Protein AF-A0A8I2Z2R9-F1 (afdb_monomer_lite)

Structure (mmCIF, N/CA/C/O backbone):
data_AF-A0A8I2Z2R9-F1
#
_entry.id   AF-A0A8I2Z2R9-F1
#
loop_
_atom_site.group_PDB
_atom_site.id
_atom_site.type_symbol
_atom_site.label_atom_id
_atom_site.label_alt_id
_atom_site.label_comp_id
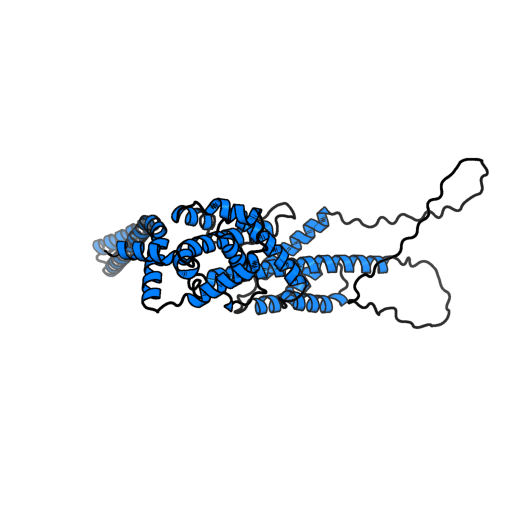_atom_site.label_asym_id
_atom_site.label_entity_id
_atom_site.label_seq_id
_atom_site.pdbx_PDB_ins_code
_atom_site.Cartn_x
_atom_site.Cartn_y
_atom_site.Cartn_z
_atom_site.occupancy
_atom_site.B_iso_or_equiv
_atom_site.auth_seq_id
_atom_site.auth_comp_id
_atom_site.auth_asym_id
_atom_site.auth_atom_id
_atom_site.pdbx_PDB_model_num
ATOM 1 N N . MET A 1 1 ? 17.021 -0.244 33.007 1.00 62.59 1 MET A N 1
ATOM 2 C CA . MET A 1 1 ? 17.152 1.155 32.523 1.00 62.59 1 MET A CA 1
ATOM 3 C C . MET A 1 1 ? 16.479 2.179 33.436 1.00 62.59 1 MET A C 1
ATOM 5 O O . MET A 1 1 ? 17.044 3.253 33.575 1.00 62.59 1 MET A O 1
ATOM 9 N N . ARG A 1 2 ? 15.315 1.908 34.057 1.00 78.62 2 ARG A N 1
ATOM 10 C CA . ARG A 1 2 ? 14.724 2.828 35.055 1.00 78.62 2 ARG A CA 1
ATOM 11 C C . ARG A 1 2 ? 15.398 2.747 36.425 1.00 78.62 2 ARG A C 1
ATOM 13 O O . ARG A 1 2 ? 15.551 3.782 37.059 1.00 78.62 2 ARG A O 1
ATOM 20 N N . ASP A 1 3 ? 15.879 1.569 36.808 1.00 84.56 3 ASP A N 1
ATOM 21 C CA . ASP A 1 3 ? 16.557 1.352 38.095 1.00 84.56 3 ASP A CA 1
ATOM 22 C C . ASP A 1 3 ? 17.764 2.284 38.273 1.00 84.56 3 ASP A C 1
ATOM 24 O O . ASP A 1 3 ? 17.845 2.995 39.262 1.00 84.56 3 ASP A O 1
ATOM 28 N N . GLU A 1 4 ? 18.596 2.454 37.242 1.00 88.19 4 GLU A N 1
ATOM 29 C CA . GLU A 1 4 ? 19.725 3.399 37.282 1.00 88.19 4 GLU A CA 1
ATOM 30 C C . GLU A 1 4 ? 19.310 4.865 37.512 1.00 88.19 4 GLU A C 1
ATOM 32 O O . GLU A 1 4 ? 20.088 5.664 38.030 1.00 88.19 4 GLU A O 1
ATOM 37 N N . TRP A 1 5 ? 18.107 5.264 37.087 1.00 89.25 5 TRP A N 1
ATOM 38 C CA . TRP A 1 5 ? 17.595 6.617 37.335 1.00 89.25 5 TRP A CA 1
ATOM 39 C C . TRP A 1 5 ? 17.133 6.765 38.782 1.00 89.25 5 TRP A C 1
ATOM 41 O O . TRP A 1 5 ? 17.365 7.812 39.385 1.00 89.25 5 TRP A O 1
ATOM 51 N N . VAL A 1 6 ? 16.520 5.713 39.330 1.00 91.06 6 VAL A N 1
ATOM 52 C CA . VAL A 1 6 ? 16.131 5.628 40.741 1.00 91.06 6 VAL A CA 1
ATOM 53 C C . VAL A 1 6 ? 17.376 5.660 41.626 1.00 91.06 6 VAL A C 1
ATOM 55 O O . VAL A 1 6 ? 17.422 6.456 42.560 1.00 91.06 6 VAL A O 1
ATOM 58 N N . ASP A 1 7 ? 18.409 4.890 41.280 1.00 92.44 7 ASP A N 1
ATOM 59 C CA . ASP A 1 7 ? 19.666 4.817 42.027 1.00 92.44 7 ASP A CA 1
ATOM 60 C C . ASP A 1 7 ? 20.391 6.169 42.040 1.00 92.44 7 ASP A C 1
ATOM 62 O O . ASP A 1 7 ? 20.747 6.670 43.105 1.00 92.44 7 ASP A O 1
ATOM 66 N N . ARG A 1 8 ? 20.526 6.831 40.880 1.00 91.31 8 ARG A N 1
ATOM 67 C CA . ARG A 1 8 ? 21.136 8.173 40.793 1.00 91.31 8 ARG A CA 1
ATOM 68 C C . ARG A 1 8 ? 20.341 9.237 41.546 1.00 91.31 8 ARG A C 1
ATOM 70 O O . ARG A 1 8 ? 20.922 10.159 42.115 1.00 91.31 8 ARG A O 1
ATOM 77 N N . MET A 1 9 ? 19.014 9.156 41.510 1.00 93.38 9 MET A N 1
ATOM 78 C CA . MET A 1 9 ? 18.142 10.060 42.260 1.00 93.38 9 MET A CA 1
ATOM 79 C C . MET A 1 9 ? 18.316 9.859 43.769 1.00 93.38 9 MET A C 1
ATOM 81 O O . MET A 1 9 ? 18.486 10.838 44.499 1.00 93.38 9 MET A O 1
ATOM 85 N N . TYR A 1 10 ? 18.346 8.601 44.216 1.00 93.12 10 TYR A N 1
ATOM 86 C CA . TYR A 1 10 ? 18.564 8.235 45.611 1.00 93.12 10 TYR A CA 1
ATOM 87 C C . TYR A 1 10 ? 19.938 8.694 46.107 1.00 93.12 10 TYR A C 1
ATOM 89 O O . TYR A 1 10 ? 20.035 9.294 47.177 1.00 93.12 10 TYR A O 1
ATOM 97 N N . GLU A 1 11 ? 20.984 8.481 45.308 1.00 93.50 11 GLU A N 1
ATOM 98 C CA . GLU A 1 11 ? 22.347 8.905 45.623 1.00 93.50 11 GLU A CA 1
ATOM 99 C C . GLU A 1 11 ? 22.431 10.424 45.824 1.00 93.50 11 GLU A C 1
ATOM 101 O O . GLU A 1 11 ? 22.915 10.873 46.862 1.00 93.50 11 GLU A O 1
ATOM 106 N N . LYS A 1 12 ? 21.863 11.220 44.907 1.00 92.00 12 LYS A N 1
ATOM 107 C CA . LYS A 1 12 ? 21.845 12.692 45.007 1.00 92.00 12 LYS A CA 1
ATOM 108 C C . LYS A 1 12 ? 21.061 13.210 46.212 1.00 92.00 12 LYS A C 1
ATOM 110 O O . LYS A 1 12 ? 21.504 14.146 46.872 1.00 92.00 12 LYS A O 1
ATOM 115 N N . LEU A 1 13 ? 19.911 12.607 46.526 1.00 92.94 13 LEU A N 1
ATOM 116 C CA . LEU A 1 13 ? 19.134 12.976 47.716 1.00 92.94 13 LEU A CA 1
ATOM 117 C C . LEU A 1 13 ? 19.868 12.602 49.008 1.00 92.94 13 LEU A C 1
ATOM 119 O O . LEU A 1 13 ? 19.896 13.389 49.953 1.00 92.94 13 LEU A O 1
ATOM 123 N N . SER A 1 14 ? 20.474 11.414 49.052 1.00 93.50 14 SER A N 1
ATOM 124 C CA . SER A 1 14 ? 21.217 10.934 50.217 1.00 93.50 14 SER A CA 1
ATOM 125 C C . SER A 1 14 ? 22.475 11.770 50.465 1.00 93.50 14 SER A C 1
ATOM 127 O O . SER A 1 14 ? 22.725 12.166 51.606 1.00 93.50 14 SER A O 1
ATOM 129 N N . ASN A 1 15 ? 23.250 12.070 49.420 1.00 91.69 15 ASN A N 1
ATOM 130 C CA . ASN A 1 15 ? 24.463 12.884 49.517 1.00 91.69 15 ASN A CA 1
ATOM 131 C C . ASN A 1 15 ? 24.138 14.345 49.840 1.00 91.69 15 ASN A C 1
ATOM 133 O O . ASN A 1 15 ? 24.691 14.875 50.805 1.00 91.69 15 ASN A O 1
ATOM 137 N N . GLY A 1 16 ? 23.162 14.944 49.149 1.00 91.50 16 GLY A N 1
ATOM 138 C CA . GLY A 1 16 ? 22.712 16.309 49.424 1.00 91.50 16 GLY A CA 1
ATOM 139 C C . GLY A 1 16 ? 22.231 16.490 50.864 1.00 91.50 16 GLY A C 1
ATOM 140 O O . GLY A 1 16 ? 22.583 17.468 51.518 1.00 91.50 16 GLY A O 1
ATOM 141 N N . ASN A 1 17 ? 21.509 15.506 51.415 1.00 92.00 17 ASN A N 1
ATOM 142 C CA . ASN A 1 17 ? 21.054 15.545 52.807 1.00 92.00 17 ASN A CA 1
ATOM 143 C C . ASN A 1 17 ? 22.188 15.315 53.824 1.00 92.00 17 ASN A C 1
ATOM 145 O O . ASN A 1 17 ? 22.220 15.969 54.863 1.00 92.00 17 ASN A O 1
ATOM 149 N N . ARG A 1 18 ? 23.131 14.399 53.550 1.00 93.94 18 ARG A N 1
ATOM 150 C CA . ARG A 1 18 ? 24.272 14.127 54.450 1.00 93.94 18 ARG A CA 1
ATOM 151 C C . ARG A 1 18 ? 25.279 15.272 54.493 1.00 93.94 18 ARG A C 1
ATOM 153 O O . ARG A 1 18 ? 25.808 15.567 55.561 1.00 93.94 18 ARG A O 1
ATOM 160 N N . ASN A 1 19 ? 25.532 15.902 53.350 1.00 93.25 19 ASN A N 1
ATOM 161 C CA . ASN A 1 19 ? 26.540 16.949 53.198 1.00 93.25 19 ASN A CA 1
ATOM 162 C C . ASN A 1 19 ? 25.951 18.365 53.314 1.00 93.25 19 ASN A C 1
ATOM 164 O O . ASN A 1 19 ? 26.697 19.339 53.253 1.00 93.25 19 ASN A O 1
ATOM 168 N N . ASN A 1 20 ? 24.629 18.482 53.502 1.00 91.94 20 ASN A N 1
ATOM 169 C CA . ASN A 1 20 ? 23.879 19.741 53.517 1.00 91.94 20 ASN A CA 1
ATOM 170 C C . ASN A 1 20 ? 24.059 20.566 52.220 1.00 91.94 20 ASN A C 1
ATOM 172 O O . ASN A 1 20 ? 24.067 21.799 52.241 1.00 91.94 20 ASN A O 1
ATOM 176 N N . ASP A 1 21 ? 24.223 19.872 51.087 1.00 94.19 21 ASP A N 1
ATOM 177 C CA . ASP A 1 21 ? 24.317 20.468 49.754 1.00 94.19 21 ASP A CA 1
ATOM 178 C C . ASP A 1 21 ? 22.912 20.624 49.160 1.00 94.19 21 ASP A C 1
ATOM 180 O O . ASP A 1 21 ? 22.301 19.692 48.627 1.00 94.19 21 ASP A O 1
ATOM 184 N N . MET A 1 22 ? 22.396 21.849 49.248 1.00 90.81 22 MET A N 1
ATOM 185 C CA . MET A 1 22 ? 21.081 22.207 48.718 1.00 90.81 22 MET A CA 1
ATOM 186 C C . MET A 1 22 ? 20.990 22.054 47.193 1.00 90.81 22 MET A C 1
ATOM 188 O O . MET A 1 22 ? 19.907 21.782 46.677 1.00 90.81 22 MET A O 1
ATOM 192 N N . GLY A 1 23 ? 22.094 22.219 46.458 1.00 92.12 23 GLY A N 1
ATOM 193 C CA . GLY A 1 23 ? 22.118 22.068 45.003 1.00 92.12 23 GLY A CA 1
ATOM 194 C C . GLY A 1 23 ? 21.941 20.610 44.591 1.00 92.12 23 GLY A C 1
ATOM 195 O O . GLY A 1 23 ? 21.113 20.299 43.731 1.00 92.12 23 GLY A O 1
ATOM 196 N N . GLU A 1 24 ? 22.661 19.708 45.256 1.00 91.06 24 GLU A N 1
ATOM 197 C CA . GLU A 1 24 ? 22.535 18.264 45.043 1.00 91.06 24 GLU A CA 1
ATOM 198 C C . GLU A 1 24 ? 21.138 17.758 45.440 1.00 91.06 24 GLU A C 1
ATOM 200 O O . GLU A 1 24 ? 20.537 16.954 44.723 1.00 91.06 24 GLU A O 1
ATOM 205 N N . LEU A 1 25 ? 20.560 18.324 46.506 1.00 91.81 25 LEU A N 1
ATOM 206 C CA . LEU A 1 25 ? 19.208 18.007 46.964 1.00 91.81 25 LEU A CA 1
ATOM 207 C C . LEU A 1 25 ? 18.126 18.459 45.968 1.00 91.81 25 LEU A C 1
ATOM 209 O O . LEU A 1 25 ? 17.235 17.675 45.640 1.00 91.81 25 LEU A O 1
ATOM 213 N N . VAL A 1 26 ? 18.224 19.674 45.410 1.00 94.12 26 VAL A N 1
ATOM 214 C CA . VAL A 1 26 ? 17.316 20.151 44.346 1.00 94.12 26 VAL A CA 1
ATOM 215 C C . VAL A 1 26 ? 17.436 19.284 43.089 1.00 94.12 26 VAL A C 1
ATOM 217 O O . VAL A 1 26 ? 16.421 18.943 42.478 1.00 94.12 26 VAL A O 1
ATOM 220 N N . LEU A 1 27 ? 18.651 18.876 42.710 1.00 92.62 27 LEU A N 1
ATOM 221 C CA . LEU A 1 27 ? 18.865 17.957 41.588 1.00 92.62 27 LEU A CA 1
ATOM 222 C C . LEU A 1 27 ? 18.279 16.565 41.861 1.00 92.62 27 LEU A C 1
ATOM 224 O O . LEU A 1 27 ? 17.705 15.965 40.953 1.00 92.62 27 LEU A O 1
ATOM 228 N N . GLY A 1 28 ? 18.387 16.068 43.093 1.00 92.81 28 GLY A N 1
ATOM 229 C CA . GLY A 1 28 ? 17.738 14.838 43.541 1.00 92.81 28 GLY A CA 1
ATOM 230 C C . GLY A 1 28 ? 16.210 14.929 43.467 1.00 92.81 28 GLY A C 1
ATOM 231 O O . GLY A 1 28 ? 15.569 14.047 42.900 1.00 92.81 28 GLY A O 1
ATOM 232 N N . MET A 1 29 ? 15.618 16.032 43.940 1.00 93.12 29 MET A N 1
ATOM 233 C CA . MET A 1 29 ? 14.171 16.283 43.843 1.00 93.12 29 MET A CA 1
ATOM 234 C C . MET A 1 29 ? 13.696 16.399 42.391 1.00 93.12 29 MET A C 1
ATOM 236 O O . MET A 1 29 ? 12.640 15.870 42.046 1.00 93.12 29 MET A O 1
ATOM 240 N N . ARG A 1 30 ? 14.480 17.041 41.516 1.00 94.88 30 ARG A N 1
ATOM 241 C CA . ARG A 1 30 ? 14.199 17.076 40.075 1.00 94.88 30 ARG A CA 1
ATOM 242 C C . ARG A 1 30 ? 14.221 15.671 39.475 1.00 94.88 30 ARG A C 1
ATOM 244 O O . ARG A 1 30 ? 13.279 15.299 38.783 1.00 94.88 30 ARG A O 1
ATOM 251 N N . GLY A 1 31 ? 15.245 14.880 39.800 1.00 93.12 31 GLY A N 1
ATOM 252 C CA . GLY A 1 31 ? 15.353 13.486 39.369 1.00 93.12 31 GLY A CA 1
ATOM 253 C C . GLY A 1 31 ? 14.182 12.627 39.854 1.00 93.12 31 GLY A C 1
ATOM 254 O O . GLY A 1 31 ? 13.687 11.792 39.105 1.00 93.12 31 GLY A O 1
ATOM 255 N N . LEU A 1 32 ? 13.675 12.868 41.067 1.00 93.19 32 LEU A N 1
ATOM 256 C CA . LEU A 1 32 ? 12.485 12.184 41.580 1.00 93.19 32 LEU A CA 1
ATOM 257 C C . LEU A 1 32 ? 11.245 12.497 40.732 1.00 93.19 32 LEU A C 1
ATOM 259 O O . LEU A 1 32 ? 10.490 11.585 40.400 1.00 93.19 32 LEU A O 1
ATOM 263 N N . LEU A 1 33 ? 11.041 13.762 40.351 1.00 93.81 33 LEU A N 1
ATOM 264 C CA . LEU A 1 33 ? 9.929 14.150 39.477 1.00 93.81 33 LEU A CA 1
ATOM 265 C C . LEU A 1 33 ? 10.052 13.522 38.079 1.00 93.81 33 LEU A C 1
ATOM 267 O O . LEU A 1 33 ? 9.059 13.010 37.567 1.00 93.81 33 LEU A O 1
ATOM 271 N N . GLU A 1 34 ? 11.257 13.487 37.504 1.00 92.38 34 GLU A N 1
ATOM 272 C CA . GLU A 1 34 ? 11.531 12.830 36.215 1.00 92.38 34 GLU A CA 1
ATOM 273 C C . GLU A 1 34 ? 11.250 11.317 36.269 1.00 92.38 34 GLU A C 1
ATOM 275 O O . GLU A 1 34 ? 10.646 10.755 35.352 1.00 92.38 34 GLU A O 1
ATOM 280 N N . VAL A 1 35 ? 11.633 10.647 37.364 1.00 92.75 35 VAL A N 1
ATOM 281 C CA . VAL A 1 35 ? 11.321 9.226 37.597 1.00 92.75 35 VAL A CA 1
ATOM 282 C C . VAL A 1 35 ? 9.811 9.011 37.720 1.00 92.75 35 VAL A C 1
ATOM 284 O O . VAL A 1 35 ? 9.278 8.096 37.097 1.00 92.75 35 VAL A O 1
ATOM 287 N N . LEU A 1 36 ? 9.097 9.852 38.472 1.00 91.50 36 LEU A N 1
ATOM 288 C CA . LEU A 1 36 ? 7.642 9.734 38.625 1.00 91.50 36 LEU A CA 1
ATOM 289 C C . LEU A 1 36 ? 6.895 9.961 37.307 1.00 91.50 36 LEU A C 1
ATOM 291 O O . LEU A 1 36 ? 5.912 9.275 37.028 1.00 91.50 36 LEU A O 1
ATOM 295 N N . GLU A 1 37 ? 7.347 10.903 36.484 1.00 92.06 37 GLU A N 1
ATOM 296 C CA . GLU A 1 37 ? 6.796 11.126 35.148 1.00 92.06 37 GLU A CA 1
ATOM 297 C C . GLU A 1 37 ? 7.014 9.907 34.244 1.00 92.06 37 GLU A C 1
ATOM 299 O O . GLU A 1 37 ? 6.071 9.404 33.629 1.00 92.06 37 GLU A O 1
ATOM 304 N N . ALA A 1 38 ? 8.233 9.368 34.236 1.00 89.69 38 ALA A N 1
ATOM 305 C CA . ALA A 1 38 ? 8.554 8.134 33.536 1.00 89.69 38 ALA A CA 1
ATOM 306 C C . ALA A 1 38 ? 7.673 6.955 33.983 1.00 89.69 38 ALA A C 1
ATOM 308 O O . ALA A 1 38 ? 7.127 6.245 33.139 1.00 89.69 38 ALA A O 1
ATOM 309 N N . MET A 1 39 ? 7.475 6.782 35.292 1.00 91.00 39 MET A N 1
ATOM 310 C CA . MET A 1 39 ? 6.617 5.727 35.837 1.00 91.00 39 MET A CA 1
ATOM 311 C C . MET A 1 39 ? 5.148 5.906 35.435 1.00 91.00 39 MET A C 1
ATOM 313 O O . MET A 1 39 ? 4.466 4.922 35.154 1.00 91.00 39 MET A O 1
ATOM 317 N N . LYS A 1 40 ? 4.641 7.145 35.358 1.00 92.38 40 LYS A N 1
ATOM 318 C CA . LYS A 1 40 ? 3.284 7.407 34.845 1.00 92.38 40 LYS A CA 1
ATOM 319 C C . LYS A 1 40 ? 3.136 6.957 33.394 1.00 92.38 40 LYS A C 1
ATOM 321 O O . LYS A 1 40 ? 2.126 6.342 33.056 1.00 92.38 40 LYS A O 1
ATOM 326 N N . LEU A 1 41 ? 4.137 7.227 32.553 1.00 89.94 41 LEU A N 1
ATOM 327 C CA . LEU A 1 41 ? 4.153 6.743 31.171 1.00 89.94 41 LEU A CA 1
ATOM 328 C C . LEU A 1 41 ? 4.209 5.212 31.108 1.00 89.94 41 LEU A C 1
ATOM 330 O O . LEU A 1 41 ? 3.538 4.625 30.262 1.00 89.94 41 LEU A O 1
ATOM 334 N N . ASP A 1 42 ? 4.939 4.553 32.010 1.00 91.25 42 ASP A N 1
ATOM 335 C CA . ASP A 1 42 ? 4.989 3.088 32.081 1.00 91.25 42 ASP A CA 1
ATOM 336 C C . ASP A 1 42 ? 3.615 2.493 32.430 1.00 91.25 42 ASP A C 1
ATOM 338 O O . ASP A 1 42 ? 3.161 1.556 31.768 1.00 91.25 42 ASP A O 1
ATOM 342 N N . VAL A 1 43 ? 2.908 3.084 33.401 1.00 92.06 43 VAL A N 1
ATOM 343 C CA . VAL A 1 43 ? 1.534 2.690 33.753 1.00 92.06 43 VAL A CA 1
ATOM 344 C C . VAL A 1 43 ? 0.583 2.912 32.577 1.00 92.06 43 VAL A C 1
ATOM 346 O O . VAL A 1 43 ? -0.163 1.999 32.228 1.00 92.06 43 VAL A O 1
ATOM 349 N N . ALA A 1 44 ? 0.635 4.071 31.916 1.00 91.31 44 ALA A N 1
ATOM 350 C CA . ALA A 1 44 ? -0.207 4.358 30.754 1.00 91.31 44 ALA A CA 1
ATOM 351 C C . ALA A 1 44 ? 0.074 3.395 29.584 1.00 91.31 44 ALA A C 1
ATOM 353 O O . ALA A 1 44 ? -0.848 2.855 28.974 1.00 91.31 44 ALA A O 1
ATOM 354 N N . ASN A 1 45 ? 1.346 3.105 29.303 1.00 89.81 45 ASN A N 1
ATOM 355 C CA . ASN A 1 45 ? 1.750 2.147 28.273 1.00 89.81 45 ASN A CA 1
ATOM 356 C C . ASN A 1 45 ? 1.310 0.718 28.608 1.00 89.81 45 ASN A C 1
ATOM 358 O O . ASN A 1 45 ? 0.893 -0.028 27.717 1.00 89.81 45 ASN A O 1
ATOM 362 N N . HIS A 1 46 ? 1.398 0.321 29.879 1.00 93.62 46 HIS A N 1
ATOM 363 C CA . HIS A 1 46 ? 0.869 -0.953 30.349 1.00 93.62 46 HIS A CA 1
ATOM 364 C C . HIS A 1 46 ? -0.651 -1.014 30.163 1.00 93.62 46 HIS A C 1
ATOM 366 O O . HIS A 1 46 ? -1.142 -1.971 29.571 1.00 93.62 46 HIS A O 1
ATOM 372 N N . GLN A 1 47 ? -1.382 0.031 30.564 1.00 94.44 47 GLN A N 1
ATOM 373 C CA . GLN A 1 47 ? -2.830 0.131 30.372 1.00 94.44 47 GLN A CA 1
ATOM 374 C C . GLN A 1 47 ? -3.218 0.031 28.894 1.00 94.44 47 GLN A C 1
ATOM 376 O O . GLN A 1 47 ? -4.059 -0.792 28.548 1.00 94.44 47 GLN A O 1
ATOM 381 N N . ILE A 1 48 ? -2.562 0.785 28.005 1.00 91.62 48 ILE A N 1
ATOM 382 C CA . ILE A 1 48 ? -2.793 0.697 26.555 1.00 91.62 48 ILE A CA 1
ATOM 383 C C . ILE A 1 48 ? -2.522 -0.722 26.054 1.00 91.62 48 ILE A C 1
ATOM 385 O O . ILE A 1 48 ? -3.303 -1.248 25.267 1.00 91.62 48 ILE A O 1
ATOM 389 N N . ARG A 1 49 ? -1.439 -1.372 26.500 1.00 91.12 49 ARG A N 1
ATOM 390 C CA . ARG A 1 49 ? -1.119 -2.749 26.095 1.00 91.12 49 ARG A CA 1
ATOM 391 C C . ARG A 1 49 ? -2.188 -3.743 26.556 1.00 91.12 49 ARG A C 1
ATOM 393 O O . ARG A 1 49 ? -2.546 -4.616 25.773 1.00 91.12 49 ARG A O 1
ATOM 400 N N . CYS A 1 50 ? -2.695 -3.602 27.777 1.00 93.00 50 CYS A N 1
ATOM 401 C CA . CYS A 1 50 ? -3.735 -4.468 28.333 1.00 93.00 50 CYS A CA 1
ATOM 402 C C . CYS A 1 50 ? -5.104 -4.235 27.681 1.00 93.00 50 CYS A C 1
ATOM 404 O O . CYS A 1 50 ? -5.834 -5.191 27.448 1.00 93.00 50 CYS A O 1
ATOM 406 N N . LEU A 1 51 ? -5.440 -2.985 27.349 1.00 92.88 51 LEU A N 1
ATOM 407 C CA . LEU A 1 51 ? -6.706 -2.633 26.699 1.00 92.88 51 LEU A CA 1
ATOM 408 C C . LEU A 1 51 ? -6.700 -2.907 25.190 1.00 92.88 51 LEU A C 1
ATOM 410 O O . LEU A 1 51 ? -7.761 -3.113 24.609 1.00 92.88 51 LEU A O 1
ATOM 414 N N . ARG A 1 52 ? -5.526 -2.927 24.545 1.00 91.12 52 ARG A N 1
ATOM 415 C CA . ARG A 1 52 ? -5.386 -3.059 23.086 1.00 91.12 52 ARG A CA 1
ATOM 416 C C . ARG A 1 52 ? -6.185 -4.221 22.482 1.00 91.12 52 ARG A C 1
ATOM 418 O O . ARG A 1 52 ? -6.848 -3.954 21.486 1.00 91.12 52 ARG A O 1
ATOM 425 N N . PRO A 1 53 ? -6.154 -5.463 23.006 1.00 91.31 53 PRO A N 1
ATOM 426 C CA . PRO A 1 53 ? -6.918 -6.556 22.406 1.00 91.31 53 PRO A CA 1
ATOM 427 C C . PRO A 1 53 ? -8.418 -6.251 22.366 1.00 91.31 53 PRO A C 1
ATOM 429 O O . PRO A 1 53 ? -9.023 -6.332 21.305 1.00 91.31 53 PRO A O 1
ATOM 432 N N . VAL A 1 54 ? -8.977 -5.789 23.488 1.00 91.38 54 VAL A N 1
ATOM 433 C CA . VAL A 1 54 ? -10.403 -5.453 23.609 1.00 91.38 54 VAL A CA 1
ATOM 434 C C . VAL A 1 54 ? -10.774 -4.281 22.699 1.00 91.38 54 VAL A C 1
ATOM 436 O O . VAL A 1 54 ? -11.784 -4.336 22.005 1.00 91.38 54 VAL A O 1
ATOM 439 N N . LEU A 1 55 ? -9.934 -3.242 22.644 1.00 91.88 55 LEU A N 1
ATOM 440 C CA . LEU A 1 55 ? -10.159 -2.094 21.762 1.00 91.88 55 LEU A CA 1
ATOM 441 C C . LEU A 1 55 ? -10.145 -2.498 20.282 1.00 91.88 55 LEU A C 1
ATOM 443 O O . LEU A 1 55 ? -10.984 -2.028 19.519 1.00 91.88 55 LEU A O 1
ATOM 447 N N . ILE A 1 56 ? -9.220 -3.371 19.869 1.00 91.06 56 ILE A N 1
ATOM 448 C CA . ILE A 1 56 ? -9.144 -3.856 18.483 1.00 91.06 56 ILE A CA 1
ATOM 449 C C . ILE A 1 56 ? -10.382 -4.685 18.126 1.00 91.06 56 ILE A C 1
ATOM 451 O O . ILE A 1 56 ? -10.911 -4.531 17.027 1.00 91.06 56 ILE A O 1
ATOM 455 N N . GLU A 1 57 ? -10.856 -5.550 19.026 1.00 91.12 57 GLU A N 1
ATOM 456 C CA . GLU A 1 57 ? -12.066 -6.344 18.775 1.00 91.12 57 GLU A CA 1
ATOM 457 C C . GLU A 1 57 ? -13.315 -5.465 18.636 1.00 91.12 57 GLU A C 1
ATOM 459 O O . GLU A 1 57 ? -14.116 -5.695 17.731 1.00 91.12 57 GLU A O 1
ATOM 464 N N . ASP A 1 58 ? -13.446 -4.421 19.459 1.00 92.50 58 ASP A N 1
ATOM 465 C CA . ASP A 1 58 ? -14.612 -3.527 19.444 1.00 92.50 58 ASP A CA 1
ATOM 466 C C . ASP A 1 58 ? -14.564 -2.449 18.341 1.00 92.50 58 ASP A C 1
ATOM 468 O O . ASP A 1 58 ? -15.580 -1.834 18.021 1.00 92.50 58 ASP A O 1
ATOM 472 N N . THR A 1 59 ? -13.408 -2.228 17.701 1.00 92.25 59 THR A N 1
ATOM 473 C CA . THR A 1 59 ? -13.208 -1.126 16.734 1.00 92.25 59 THR A CA 1
ATOM 474 C C . THR A 1 59 ? -14.241 -1.136 15.602 1.00 92.25 59 THR A C 1
ATOM 476 O O . THR A 1 59 ? -14.796 -0.091 15.269 1.00 92.25 59 THR A O 1
ATOM 479 N N . VAL A 1 60 ? -14.552 -2.307 15.033 1.00 92.38 60 VAL A N 1
ATOM 480 C CA . VAL A 1 60 ? -15.528 -2.416 13.933 1.00 92.38 60 VAL A CA 1
ATOM 481 C C . VAL A 1 60 ? -16.922 -1.982 14.390 1.00 92.38 60 VAL A C 1
ATOM 483 O O . VAL A 1 60 ? -17.578 -1.201 13.704 1.00 92.38 60 VAL A O 1
ATOM 486 N N . HIS A 1 61 ? -17.369 -2.451 15.557 1.00 92.31 61 HIS A N 1
ATOM 487 C CA . HIS A 1 61 ? -18.680 -2.097 16.103 1.00 92.31 61 HIS A CA 1
ATOM 488 C C . HIS A 1 61 ? -18.756 -0.616 16.471 1.00 92.31 61 HIS A C 1
ATOM 490 O O . HIS A 1 61 ? -19.758 0.050 16.188 1.00 92.31 61 HIS A O 1
ATOM 496 N N . PHE A 1 62 ? -17.685 -0.081 17.056 1.00 94.00 62 PHE A N 1
ATOM 497 C CA . PHE A 1 62 ? -17.563 1.340 17.338 1.00 94.00 62 PHE A CA 1
ATOM 498 C C . PHE A 1 62 ? -17.683 2.183 16.060 1.00 94.00 62 PHE A C 1
ATOM 500 O O . PHE A 1 62 ? -18.502 3.104 16.017 1.00 94.00 62 PHE A O 1
ATOM 507 N N . GLU A 1 63 ? -16.922 1.860 15.009 1.00 93.88 63 GLU A N 1
ATOM 508 C CA . GLU A 1 63 ? -16.955 2.601 13.743 1.00 93.88 63 GLU A CA 1
ATOM 509 C C . GLU A 1 63 ? -18.319 2.512 13.061 1.00 93.88 63 GLU A C 1
ATOM 511 O O . GLU A 1 63 ? -18.849 3.534 12.621 1.00 93.88 63 GLU A O 1
ATOM 516 N N . GLN A 1 64 ? -18.941 1.331 13.049 1.00 94.31 64 GLN A N 1
ATOM 517 C CA . GLN A 1 64 ? -20.304 1.166 12.548 1.00 94.31 64 GLN A CA 1
ATOM 518 C C . GLN A 1 64 ? -21.280 2.103 13.273 1.00 94.31 64 GLN A C 1
ATOM 520 O O . GLN A 1 64 ? -22.009 2.847 12.619 1.00 94.31 64 GLN A O 1
ATOM 525 N N . ARG A 1 65 ? -21.271 2.134 14.617 1.00 93.38 65 ARG A N 1
ATOM 526 C CA . ARG A 1 65 ? -22.150 3.016 15.417 1.00 93.38 65 ARG A CA 1
ATOM 527 C C . ARG A 1 65 ? -21.856 4.490 15.162 1.00 93.38 65 ARG A C 1
ATOM 529 O O . ARG A 1 65 ? -22.778 5.299 15.020 1.00 93.38 65 ARG A O 1
ATOM 536 N N . PHE A 1 66 ? -20.575 4.838 15.086 1.00 93.06 66 PHE A N 1
ATOM 537 C CA . PHE A 1 66 ? -20.112 6.192 14.824 1.00 93.06 66 PHE A CA 1
ATOM 538 C C . PHE A 1 66 ? -20.600 6.704 13.463 1.00 93.06 66 PHE A C 1
ATOM 540 O O . PHE A 1 66 ? -21.217 7.772 13.389 1.00 93.06 66 PHE A O 1
ATOM 547 N N . PHE A 1 67 ? -20.364 5.946 12.391 1.00 93.56 67 PHE A N 1
ATOM 548 C CA . PHE A 1 67 ? -20.745 6.347 11.040 1.00 93.56 67 PHE A CA 1
ATOM 549 C C . PHE A 1 67 ? -22.248 6.288 10.823 1.00 93.56 67 PHE A C 1
ATOM 551 O O . PHE A 1 67 ? -22.800 7.234 10.268 1.00 93.56 67 PHE A O 1
ATOM 558 N N . PHE A 1 68 ? -22.926 5.270 11.349 1.00 92.81 68 PHE A N 1
ATOM 559 C CA . PHE A 1 68 ? -24.381 5.173 11.312 1.00 92.81 68 PHE A CA 1
ATOM 560 C C . PHE A 1 68 ? -25.054 6.438 11.866 1.00 92.81 68 PHE A C 1
ATOM 562 O O . PHE A 1 68 ? -25.846 7.088 11.178 1.00 92.81 68 PHE A O 1
ATOM 569 N N . LYS A 1 69 ? -24.656 6.876 13.069 1.00 92.81 69 LYS A N 1
ATOM 570 C CA . LYS A 1 69 ? -25.174 8.107 13.686 1.00 92.81 69 LYS A CA 1
ATOM 571 C C . LYS A 1 69 ? -24.901 9.344 12.829 1.00 92.81 69 LYS A C 1
ATOM 573 O O . LYS A 1 69 ? -25.741 10.238 12.735 1.00 92.81 69 LYS A O 1
ATOM 578 N N . ARG A 1 70 ? -23.732 9.422 12.188 1.00 92.81 70 ARG A N 1
ATOM 579 C CA . ARG A 1 70 ? -23.380 10.547 11.309 1.00 92.81 70 ARG A CA 1
ATOM 580 C C . ARG A 1 70 ? -24.158 10.545 9.995 1.00 92.81 70 ARG A C 1
ATOM 582 O O . ARG A 1 70 ? -24.498 11.631 9.526 1.00 92.81 70 ARG A O 1
ATOM 589 N N . ILE A 1 71 ? -24.451 9.376 9.433 1.00 92.00 71 ILE A N 1
ATOM 590 C CA . ILE A 1 71 ? -25.289 9.221 8.237 1.00 92.00 71 ILE A CA 1
ATOM 591 C C . ILE A 1 71 ? -26.717 9.679 8.554 1.00 92.00 71 ILE A C 1
ATOM 593 O O . ILE A 1 71 ? -27.254 10.524 7.840 1.00 92.00 71 ILE A O 1
ATOM 597 N N . GLN A 1 72 ? -27.290 9.245 9.685 1.00 91.69 72 GLN A N 1
ATOM 598 C CA . GLN A 1 72 ? -28.612 9.705 10.139 1.00 91.69 72 GLN A CA 1
ATOM 599 C C . GLN A 1 72 ? -28.669 11.227 10.336 1.00 91.69 72 GLN A C 1
ATOM 601 O O . GLN A 1 72 ? -29.635 11.885 9.952 1.00 91.69 72 GLN A O 1
ATOM 606 N N . GLN A 1 73 ? -27.600 11.810 10.881 1.00 93.56 73 GLN A N 1
ATOM 607 C CA . GLN A 1 73 ? -27.456 13.260 11.043 1.00 93.56 73 GLN A CA 1
ATOM 608 C C . GLN A 1 73 ? -27.124 14.004 9.737 1.00 93.56 73 GLN A C 1
ATOM 610 O O . GLN A 1 73 ? -26.898 15.213 9.780 1.00 93.56 73 GLN A O 1
ATOM 615 N N . ARG A 1 74 ? -27.049 13.309 8.591 1.00 90.25 74 ARG A N 1
ATOM 616 C CA . ARG A 1 74 ? -26.648 13.851 7.279 1.00 90.25 74 ARG A CA 1
ATOM 617 C C . ARG A 1 74 ? -25.284 14.555 7.286 1.00 90.25 74 ARG A C 1
ATOM 619 O O . ARG A 1 74 ? -25.042 15.477 6.515 1.00 90.25 74 ARG A O 1
ATOM 626 N N . ARG A 1 75 ? -24.378 14.124 8.170 1.00 91.06 75 ARG A N 1
ATOM 627 C CA . ARG A 1 75 ? -22.991 14.620 8.269 1.00 91.06 75 ARG A CA 1
ATOM 628 C C . ARG A 1 75 ? -22.003 13.827 7.419 1.00 91.06 75 ARG A C 1
ATOM 630 O O . ARG A 1 75 ? -20.847 14.231 7.317 1.00 91.06 75 ARG A O 1
ATOM 637 N N . VAL A 1 76 ? -22.422 12.675 6.904 1.00 90.31 76 VAL A N 1
ATOM 638 C CA . VAL A 1 76 ? -21.666 11.822 5.984 1.00 90.31 76 VAL A CA 1
ATOM 639 C C . VAL A 1 76 ? -22.647 11.349 4.923 1.00 90.31 76 VAL A C 1
ATOM 641 O O . VAL A 1 76 ? -23.671 10.761 5.262 1.00 90.31 76 VAL A O 1
ATOM 644 N N . ASP A 1 77 ? -22.340 11.636 3.663 1.00 90.81 77 ASP A N 1
ATOM 645 C CA . ASP A 1 77 ? -23.093 11.135 2.517 1.00 90.81 77 ASP A CA 1
ATOM 646 C C . ASP A 1 77 ? -22.406 9.886 1.957 1.00 90.81 77 ASP A C 1
ATOM 648 O O . ASP A 1 77 ? -21.220 9.924 1.634 1.00 90.81 77 ASP A O 1
ATOM 652 N N . VAL A 1 78 ? -23.147 8.783 1.858 1.00 92.69 78 VAL A N 1
ATOM 653 C CA . VAL A 1 78 ? -22.673 7.505 1.299 1.00 92.69 78 VAL A CA 1
ATOM 654 C C . VAL A 1 78 ? -23.056 7.330 -0.174 1.00 92.69 78 VAL A C 1
ATOM 656 O O . VAL A 1 78 ? -22.674 6.335 -0.786 1.00 92.69 78 VAL A O 1
ATOM 659 N N . GLY A 1 79 ? -23.787 8.283 -0.765 1.00 91.88 79 GLY A N 1
ATOM 660 C CA . GLY A 1 79 ? -24.179 8.275 -2.177 1.00 91.88 79 GLY A CA 1
ATOM 661 C C . GLY A 1 79 ? -23.008 8.018 -3.135 1.00 91.88 79 GLY A C 1
ATOM 662 O O . GLY A 1 79 ? -23.077 7.049 -3.895 1.00 91.88 79 GLY A O 1
ATOM 663 N N . PRO A 1 80 ? -21.895 8.773 -3.050 1.00 92.44 80 PRO A N 1
ATOM 664 C CA . PRO A 1 80 ? -20.725 8.546 -3.900 1.00 92.44 80 PRO A CA 1
ATOM 665 C C . PRO A 1 80 ? -20.138 7.133 -3.767 1.00 92.44 80 PRO A C 1
ATOM 667 O O . PRO A 1 80 ? -19.735 6.529 -4.758 1.00 92.44 80 PRO A O 1
ATOM 670 N N . ALA A 1 81 ? -20.132 6.569 -2.555 1.00 93.56 81 ALA A N 1
ATOM 671 C CA . ALA A 1 81 ? -19.653 5.209 -2.312 1.00 93.56 81 ALA A CA 1
ATOM 672 C C . ALA A 1 81 ? -20.574 4.143 -2.926 1.00 93.56 81 ALA A C 1
ATOM 674 O O . ALA A 1 81 ? -20.084 3.176 -3.512 1.00 93.56 81 ALA A O 1
ATOM 675 N N . ARG A 1 82 ? -21.897 4.343 -2.859 1.00 94.12 82 ARG A N 1
ATOM 676 C CA . ARG A 1 82 ? -22.892 3.483 -3.525 1.00 94.12 82 ARG A CA 1
ATOM 677 C C . ARG A 1 82 ? -22.729 3.511 -5.038 1.00 94.12 82 ARG A C 1
ATOM 679 O O . ARG A 1 82 ? -22.783 2.472 -5.690 1.00 94.12 82 ARG A O 1
ATOM 686 N N . GLU A 1 83 ? -22.533 4.698 -5.604 1.00 93.19 83 GLU A N 1
ATOM 687 C CA . GLU A 1 83 ? -22.334 4.869 -7.043 1.00 93.19 83 GLU A CA 1
ATOM 688 C C . GLU A 1 83 ? -21.041 4.220 -7.522 1.00 93.19 83 GLU A C 1
ATOM 690 O O . GLU A 1 83 ? -21.062 3.526 -8.540 1.00 93.19 83 GLU A O 1
ATOM 695 N N . TRP A 1 84 ? -19.958 4.388 -6.760 1.00 93.94 84 TRP A N 1
ATOM 696 C CA . TRP A 1 84 ? -18.682 3.722 -6.997 1.00 93.94 84 TRP A CA 1
ATOM 697 C C . TRP A 1 84 ? -18.830 2.195 -6.989 1.00 93.94 84 TRP A C 1
ATOM 699 O O . TRP A 1 84 ? -18.396 1.531 -7.931 1.00 93.94 84 TRP A O 1
ATOM 709 N N . TYR A 1 85 ? -19.511 1.628 -5.988 1.00 94.19 85 TYR A N 1
ATOM 710 C CA . TYR A 1 85 ? -19.703 0.177 -5.909 1.00 94.19 85 TYR A CA 1
ATOM 711 C C . TYR A 1 85 ? -20.600 -0.350 -7.038 1.00 94.19 85 TYR A C 1
ATOM 713 O O . TYR A 1 85 ? -20.262 -1.334 -7.689 1.00 94.19 85 TYR A O 1
ATOM 721 N N . ARG A 1 86 ? -21.682 0.360 -7.374 1.00 93.62 86 ARG A N 1
ATOM 722 C CA . ARG A 1 86 ? -22.545 0.020 -8.518 1.00 93.62 86 ARG A CA 1
ATOM 723 C C . ARG A 1 86 ? -21.809 0.111 -9.860 1.00 93.62 86 ARG A C 1
ATOM 725 O O . ARG A 1 86 ? -22.129 -0.612 -10.802 1.00 93.62 86 ARG A O 1
ATOM 732 N N . ASP A 1 87 ? -20.850 1.026 -9.996 1.00 92.94 87 ASP A N 1
ATOM 733 C CA . ASP A 1 87 ? -19.965 1.074 -11.164 1.00 92.94 87 ASP A CA 1
ATOM 734 C C . ASP A 1 87 ? -19.049 -0.148 -11.233 1.00 92.94 87 ASP A C 1
ATOM 736 O O . ASP A 1 87 ? -18.908 -0.739 -12.304 1.00 92.94 87 ASP A O 1
ATOM 740 N N . ALA A 1 88 ? -18.508 -0.583 -10.094 1.00 93.00 88 ALA A N 1
ATOM 741 C CA . ALA A 1 88 ? -17.753 -1.825 -10.010 1.00 93.00 88 ALA A CA 1
ATOM 742 C C . ALA A 1 88 ? -18.604 -3.049 -10.380 1.00 93.00 88 ALA A C 1
ATOM 744 O O . ALA A 1 88 ? -18.148 -3.879 -11.164 1.00 93.00 88 ALA A O 1
ATOM 745 N N . GLU A 1 89 ? -19.849 -3.140 -9.906 1.00 92.94 89 GLU A N 1
ATOM 746 C CA . GLU A 1 89 ? -20.775 -4.212 -10.297 1.00 92.94 89 GLU A CA 1
ATOM 747 C C . GLU A 1 89 ? -20.980 -4.241 -11.814 1.00 92.94 89 GLU A C 1
ATOM 749 O O . GLU A 1 89 ? -20.820 -5.287 -12.442 1.00 92.94 89 GLU A O 1
ATOM 754 N N . ARG A 1 90 ? -21.240 -3.082 -12.434 1.00 93.38 90 ARG A N 1
ATOM 755 C CA . ARG A 1 90 ? -21.401 -2.979 -13.894 1.00 93.38 90 ARG A CA 1
ATOM 756 C C . ARG A 1 90 ? -20.158 -3.422 -14.666 1.00 93.38 90 ARG A C 1
ATOM 758 O O . ARG A 1 90 ? -20.299 -3.974 -15.754 1.00 93.38 90 ARG A O 1
ATOM 765 N N . ARG A 1 91 ? -18.958 -3.168 -14.138 1.00 91.50 91 ARG A N 1
ATOM 766 C CA . ARG A 1 91 ? -17.695 -3.537 -14.795 1.00 91.50 91 ARG A CA 1
ATOM 767 C C . ARG A 1 91 ? -17.344 -5.009 -14.616 1.00 91.50 91 ARG A C 1
ATOM 769 O O . ARG A 1 91 ? -16.887 -5.626 -15.573 1.00 91.50 91 ARG A O 1
ATOM 776 N N . TYR A 1 92 ? -17.533 -5.548 -13.413 1.00 90.56 92 TYR A N 1
ATOM 777 C CA . TYR A 1 92 ? -16.931 -6.823 -13.021 1.00 90.56 92 TYR A CA 1
ATOM 778 C C . TYR A 1 92 ? -17.913 -7.986 -12.885 1.00 90.56 92 TYR A C 1
ATOM 780 O O . TYR A 1 92 ? -17.476 -9.134 -12.882 1.00 90.56 92 TYR A O 1
ATOM 788 N N . ALA A 1 93 ? -19.229 -7.747 -12.833 1.00 85.31 93 ALA A N 1
ATOM 789 C CA . ALA A 1 93 ? -20.210 -8.824 -12.648 1.00 85.31 93 ALA A CA 1
ATOM 790 C C . ALA A 1 93 ? -20.095 -9.951 -13.695 1.00 85.31 93 ALA A C 1
ATOM 792 O O . ALA A 1 93 ? -20.360 -11.107 -13.378 1.00 85.31 93 ALA A O 1
ATOM 793 N N . GLY A 1 94 ? -19.670 -9.633 -14.924 1.00 83.44 94 GLY A N 1
ATOM 794 C CA . GLY A 1 94 ? -19.462 -10.615 -15.995 1.00 83.44 94 GLY A CA 1
ATOM 795 C C . GLY A 1 94 ? -18.034 -11.155 -16.132 1.00 83.44 94 GLY A C 1
ATOM 796 O O . GLY A 1 94 ? -17.815 -12.055 -16.937 1.00 83.44 94 GLY A O 1
ATOM 797 N N . THR A 1 95 ? -17.057 -10.611 -15.400 1.00 84.94 95 THR A N 1
ATOM 798 C CA . THR A 1 95 ? -15.627 -10.932 -15.579 1.00 84.94 95 THR A CA 1
ATOM 799 C C . THR A 1 95 ? -15.017 -11.683 -14.400 1.00 84.94 95 THR A C 1
ATOM 801 O O . THR A 1 95 ? -13.871 -12.123 -14.488 1.00 84.94 95 THR A O 1
ATOM 804 N N . ILE A 1 96 ? -15.749 -11.832 -13.294 1.00 83.62 96 ILE A N 1
ATOM 805 C CA . ILE A 1 96 ? -15.260 -12.534 -12.106 1.00 83.62 96 ILE A CA 1
ATOM 806 C C . ILE A 1 96 ? -15.037 -14.013 -12.428 1.00 83.62 96 ILE A C 1
ATOM 808 O O . ILE A 1 96 ? -15.952 -14.751 -12.790 1.00 83.62 96 ILE A O 1
ATOM 812 N N . SER A 1 97 ? -13.791 -14.449 -12.257 1.00 82.69 97 SER A N 1
ATOM 813 C CA . SER A 1 97 ? -13.402 -15.850 -12.404 1.00 82.69 97 SER A CA 1
ATOM 814 C C . SER A 1 97 ? -14.046 -16.725 -11.317 1.00 82.69 97 SER A C 1
ATOM 816 O O . SER A 1 97 ? -14.117 -16.299 -10.161 1.00 82.69 97 SER A O 1
ATOM 818 N N . PRO A 1 98 ? -14.403 -17.992 -11.608 1.00 82.50 98 PRO A N 1
ATOM 819 C CA . PRO A 1 98 ? -14.864 -18.938 -10.589 1.00 82.50 98 PRO A CA 1
ATOM 820 C C . PRO A 1 98 ? -13.902 -19.082 -9.397 1.00 82.50 98 PRO A C 1
ATOM 822 O O . PRO A 1 98 ? -14.340 -19.251 -8.259 1.00 82.50 98 PRO A O 1
ATOM 825 N N . ALA A 1 99 ? -12.589 -18.973 -9.633 1.00 80.12 99 ALA A N 1
ATOM 826 C CA . ALA A 1 99 ? -11.575 -19.008 -8.574 1.00 80.12 99 ALA A CA 1
ATOM 827 C C . ALA A 1 99 ? -11.643 -17.773 -7.655 1.00 80.12 99 ALA A C 1
ATOM 829 O O . ALA A 1 99 ? -11.478 -17.882 -6.433 1.00 80.12 99 ALA A O 1
ATOM 830 N N . ALA A 1 100 ? -11.944 -16.608 -8.234 1.00 80.56 100 ALA A N 1
ATOM 831 C CA . ALA A 1 100 ? -12.174 -15.372 -7.498 1.00 80.56 100 ALA A CA 1
ATOM 832 C C . ALA A 1 100 ? -13.457 -15.478 -6.660 1.00 80.56 100 ALA A C 1
ATOM 834 O O . ALA A 1 100 ? -13.430 -15.151 -5.477 1.00 80.56 100 ALA A O 1
ATOM 835 N N . THR A 1 101 ? -14.541 -16.040 -7.208 1.00 83.62 101 THR A N 1
ATOM 836 C CA . THR A 1 101 ? -15.785 -16.293 -6.459 1.00 83.62 101 THR A CA 1
ATOM 837 C C . THR A 1 101 ? -15.565 -17.218 -5.262 1.00 83.62 101 THR A C 1
ATOM 839 O O . THR A 1 101 ? -16.064 -16.938 -4.176 1.00 83.62 101 THR A O 1
ATOM 842 N N . GLN A 1 102 ? -14.790 -18.297 -5.416 1.00 84.88 102 GLN A N 1
ATOM 843 C CA . GLN A 1 102 ? -14.487 -19.211 -4.305 1.00 84.88 102 GLN A CA 1
ATOM 844 C C . GLN A 1 102 ? -13.668 -18.537 -3.197 1.00 84.88 102 GLN A C 1
ATOM 846 O O . GLN A 1 102 ? -13.875 -18.811 -2.017 1.00 84.88 102 GLN A O 1
ATOM 851 N N . SER A 1 103 ? -12.743 -17.653 -3.572 1.00 85.62 103 SER A N 1
ATOM 852 C CA . SER A 1 103 ? -11.811 -17.029 -2.628 1.00 85.62 103 SER A CA 1
ATOM 853 C C . SER A 1 103 ? -12.415 -15.808 -1.930 1.00 85.62 103 SER A C 1
ATOM 855 O O . SER A 1 103 ? -12.322 -15.679 -0.711 1.00 85.62 103 SER A O 1
ATOM 857 N N . PHE A 1 104 ? -13.060 -14.923 -2.690 1.00 85.88 104 PHE A N 1
ATOM 858 C CA . PHE A 1 104 ? -13.645 -13.680 -2.189 1.00 85.88 104 PHE A CA 1
ATOM 859 C C . PHE A 1 104 ? -15.103 -13.832 -1.729 1.00 85.88 104 PHE A C 1
ATOM 861 O O . PHE A 1 104 ? -15.577 -13.052 -0.900 1.00 85.88 104 PHE A O 1
ATOM 868 N N . GLY A 1 105 ? -15.839 -14.825 -2.233 1.00 86.00 105 GLY A N 1
ATOM 869 C CA . GLY A 1 105 ? -17.275 -14.950 -1.982 1.00 86.00 105 GLY A CA 1
ATOM 870 C C . GLY A 1 105 ? -18.050 -13.728 -2.482 1.00 86.00 105 GLY A C 1
ATOM 871 O O . GLY A 1 105 ? -17.787 -13.214 -3.566 1.00 86.00 105 GLY A O 1
ATOM 872 N N . GLU A 1 106 ? -18.973 -13.228 -1.658 1.00 85.81 106 GLU A N 1
ATOM 873 C CA . GLU A 1 106 ? -19.786 -12.029 -1.936 1.00 85.81 106 GLU A CA 1
ATOM 874 C C . GLU A 1 106 ? -18.962 -10.743 -2.115 1.00 85.81 106 GLU A C 1
ATOM 876 O O . GLU A 1 106 ? -19.426 -9.782 -2.717 1.00 85.81 106 GLU A O 1
ATOM 881 N N . THR A 1 107 ? -17.716 -10.733 -1.633 1.00 91.25 107 THR A N 1
ATOM 882 C CA . THR A 1 107 ? -16.836 -9.555 -1.673 1.00 91.25 107 THR A CA 1
ATOM 883 C C . THR A 1 107 ? -16.023 -9.451 -2.967 1.00 91.25 107 THR A C 1
ATOM 885 O O . THR A 1 107 ? -15.218 -8.536 -3.112 1.00 91.25 107 THR A O 1
ATOM 888 N N . ALA A 1 108 ? -16.218 -10.368 -3.925 1.00 92.12 108 ALA A N 1
ATOM 889 C CA . ALA A 1 108 ? -15.413 -10.445 -5.148 1.00 92.12 108 ALA A CA 1
ATOM 890 C C . ALA A 1 108 ? -15.390 -9.125 -5.930 1.00 92.12 108 ALA A C 1
ATOM 892 O O . ALA A 1 108 ? -14.317 -8.611 -6.232 1.00 92.12 108 ALA A O 1
ATOM 893 N N . ILE A 1 109 ? -16.563 -8.536 -6.182 1.00 93.00 109 ILE A N 1
ATOM 894 C CA . ILE A 1 109 ? -16.688 -7.260 -6.904 1.00 93.00 109 ILE A CA 1
ATOM 895 C C . ILE A 1 109 ? -15.956 -6.140 -6.156 1.00 93.00 109 ILE A C 1
ATOM 897 O O . ILE A 1 109 ? -15.262 -5.329 -6.768 1.00 93.00 109 ILE A O 1
ATOM 901 N N . PHE A 1 110 ? -16.081 -6.113 -4.827 1.00 94.25 110 PHE A N 1
ATOM 902 C CA . PHE A 1 110 ? -15.424 -5.116 -3.991 1.00 94.25 110 PHE A CA 1
ATOM 903 C C . PHE A 1 110 ? -13.901 -5.207 -4.083 1.00 94.25 110 PHE A C 1
ATOM 905 O O . PHE A 1 110 ? -13.249 -4.184 -4.272 1.00 94.25 110 PHE A O 1
ATOM 912 N N . PHE A 1 111 ? -13.325 -6.407 -3.993 1.00 94.06 111 PHE A N 1
ATOM 913 C CA . PHE A 1 111 ? -11.872 -6.571 -4.062 1.00 94.06 111 PHE A CA 1
ATOM 914 C C . PHE A 1 111 ? -11.302 -6.316 -5.464 1.00 94.06 111 PHE A C 1
ATOM 916 O O . PHE A 1 111 ? -10.210 -5.762 -5.567 1.00 94.06 111 PHE A O 1
ATOM 923 N N . GLU A 1 112 ? -12.047 -6.603 -6.535 1.00 92.81 112 GLU A N 1
ATOM 924 C CA . GLU A 1 112 ? -11.687 -6.174 -7.899 1.00 92.81 112 GLU A CA 1
ATOM 925 C C . GLU A 1 112 ? -11.652 -4.638 -8.013 1.00 92.81 112 GLU A C 1
ATOM 927 O O . GLU A 1 112 ? -10.699 -4.044 -8.527 1.00 92.81 112 GLU A O 1
ATOM 932 N N . ALA A 1 113 ? -12.661 -3.960 -7.459 1.00 93.19 113 ALA A N 1
ATOM 933 C CA . ALA A 1 113 ? -12.701 -2.500 -7.403 1.00 93.19 113 ALA A CA 1
ATOM 934 C C . ALA A 1 113 ? -11.566 -1.920 -6.544 1.00 93.19 113 ALA A C 1
ATOM 936 O O . ALA A 1 113 ? -10.957 -0.912 -6.903 1.00 93.19 113 ALA A O 1
ATOM 937 N N . LEU A 1 114 ? -11.238 -2.584 -5.438 1.00 94.31 114 LEU A N 1
ATOM 938 C CA . LEU A 1 114 ? -10.156 -2.204 -4.540 1.00 94.31 114 LEU A CA 1
ATOM 939 C C . LEU A 1 114 ? -8.785 -2.319 -5.229 1.00 94.31 114 LEU A C 1
ATOM 941 O O . LEU A 1 114 ? -7.971 -1.400 -5.148 1.00 94.31 114 LEU A O 1
ATOM 945 N N . CYS A 1 115 ? -8.557 -3.402 -5.977 1.00 94.00 115 CYS A N 1
ATOM 946 C CA . CYS A 1 115 ? -7.369 -3.586 -6.813 1.00 94.00 115 CYS A CA 1
ATOM 947 C C . CYS A 1 115 ? -7.272 -2.562 -7.949 1.00 94.00 115 CYS A C 1
ATOM 949 O O . CYS A 1 115 ? -6.172 -2.250 -8.400 1.00 94.00 115 CYS A O 1
ATOM 951 N N . ARG A 1 116 ? -8.393 -2.010 -8.422 1.00 93.25 116 ARG A N 1
ATOM 952 C CA . ARG A 1 116 ? -8.383 -0.915 -9.400 1.00 93.25 116 ARG A CA 1
ATOM 953 C C . ARG A 1 116 ? -7.885 0.394 -8.781 1.00 93.25 116 ARG A C 1
ATOM 955 O O . ARG A 1 116 ? -7.110 1.094 -9.425 1.00 93.25 116 ARG A O 1
ATOM 962 N N . LEU A 1 117 ? -8.272 0.712 -7.543 1.00 92.94 117 LEU A N 1
ATOM 963 C CA . LEU A 1 117 ? -7.899 1.974 -6.878 1.00 92.94 117 LEU A CA 1
ATOM 964 C C . LEU A 1 117 ? -6.388 2.146 -6.679 1.00 92.94 117 LEU A C 1
ATOM 966 O O . LEU A 1 117 ? -5.889 3.267 -6.607 1.00 92.94 117 LEU A O 1
ATOM 970 N N . ILE A 1 118 ? -5.643 1.048 -6.609 1.00 93.50 118 ILE A N 1
ATOM 971 C CA . ILE A 1 118 ? -4.186 1.073 -6.437 1.00 93.50 118 ILE A CA 1
ATOM 972 C C . ILE A 1 118 ? -3.409 1.171 -7.759 1.00 93.50 118 ILE A C 1
ATOM 974 O O . ILE A 1 118 ? -2.192 1.331 -7.718 1.00 93.50 118 ILE A O 1
ATOM 978 N N . ARG A 1 119 ? -4.075 1.077 -8.920 1.00 94.12 119 ARG A N 1
ATOM 979 C CA . ARG A 1 119 ? -3.420 1.171 -10.234 1.00 94.12 119 ARG A CA 1
ATOM 980 C C . ARG A 1 119 ? -2.938 2.602 -10.492 1.00 94.12 119 ARG A C 1
ATOM 982 O O . ARG A 1 119 ? -3.783 3.503 -10.505 1.00 94.12 119 ARG A O 1
ATOM 989 N N . PRO A 1 120 ? -1.637 2.844 -10.723 1.00 91.31 120 PRO A N 1
ATOM 990 C CA . PRO A 1 120 ? -1.125 4.169 -11.067 1.00 91.31 120 PRO A CA 1
ATOM 991 C C . PRO A 1 120 ? -1.867 4.861 -12.218 1.00 91.31 120 PRO A C 1
ATOM 993 O O . PRO A 1 120 ? -2.099 6.064 -12.139 1.00 91.31 120 PRO A O 1
ATOM 996 N N . SER A 1 121 ? -2.307 4.112 -13.234 1.00 91.12 121 SER A N 1
ATOM 997 C CA . SER A 1 121 ? -3.044 4.646 -14.391 1.00 91.12 121 SER A CA 1
ATOM 998 C C . SER A 1 121 ? -4.466 5.129 -14.074 1.00 91.12 121 SER A C 1
ATOM 1000 O O . SER A 1 121 ? -5.081 5.828 -14.883 1.00 91.12 121 SER A O 1
ATOM 1002 N N . VAL A 1 122 ? -5.002 4.761 -12.909 1.00 89.06 122 VAL A N 1
ATOM 1003 C CA . VAL A 1 122 ? -6.324 5.168 -12.424 1.00 89.06 122 VAL A CA 1
ATOM 1004 C C . VAL A 1 122 ? -6.206 6.471 -11.639 1.00 89.06 122 VAL A C 1
ATOM 1006 O O . VAL A 1 122 ? -5.274 6.642 -10.855 1.00 89.06 122 VAL A O 1
ATOM 1009 N N . TYR A 1 123 ? -7.149 7.395 -11.821 1.00 80.25 123 TYR A N 1
ATOM 1010 C CA . TYR A 1 123 ? -7.100 8.706 -11.175 1.00 80.25 123 TYR A CA 1
ATOM 1011 C C . TYR A 1 123 ? -7.418 8.625 -9.672 1.00 80.25 123 TYR A C 1
ATOM 1013 O O . TYR A 1 123 ? -8.368 7.967 -9.260 1.00 80.25 123 TYR A O 1
ATOM 1021 N N . GLU A 1 124 ? -6.653 9.344 -8.846 1.00 70.44 124 GLU A N 1
ATOM 1022 C CA . GLU A 1 124 ? -6.726 9.268 -7.376 1.00 70.44 124 GLU A CA 1
ATOM 1023 C C . GLU A 1 124 ? -8.114 9.616 -6.808 1.00 70.44 124 GLU A C 1
ATOM 1025 O O . GLU A 1 124 ? -8.556 9.009 -5.835 1.00 70.44 124 GLU A O 1
ATOM 1030 N N . LYS A 1 125 ? -8.861 10.524 -7.457 1.00 73.00 125 LYS A N 1
ATOM 1031 C CA . LYS A 1 125 ? -10.217 10.902 -7.012 1.00 73.00 125 LYS A CA 1
ATOM 1032 C C . LYS A 1 125 ? -11.298 9.855 -7.311 1.00 73.00 125 LYS A C 1
ATOM 1034 O O . LYS A 1 125 ? -12.469 10.132 -7.073 1.00 73.00 125 LYS A O 1
ATOM 1039 N N . GLU A 1 126 ? -10.946 8.682 -7.841 1.00 77.12 126 GLU A N 1
ATOM 1040 C CA . GLU A 1 126 ? -11.894 7.566 -7.978 1.00 77.12 126 GLU A CA 1
ATOM 1041 C C . GLU A 1 126 ? -12.218 6.894 -6.629 1.00 77.12 126 GLU A C 1
ATOM 1043 O O . GLU A 1 126 ? -13.213 6.175 -6.543 1.00 77.12 126 GLU A O 1
ATOM 1048 N N . ALA A 1 127 ? -11.422 7.113 -5.572 1.00 84.88 127 ALA A N 1
ATOM 1049 C CA . ALA A 1 127 ? -11.699 6.541 -4.255 1.00 84.88 127 ALA A CA 1
ATOM 1050 C C . ALA A 1 127 ? -12.904 7.234 -3.580 1.00 84.88 127 ALA A C 1
ATOM 1052 O O . ALA A 1 127 ? -12.920 8.462 -3.462 1.00 84.88 127 ALA A O 1
ATOM 1053 N N . PRO A 1 128 ? -13.918 6.483 -3.106 1.00 91.94 128 PRO A N 1
ATOM 1054 C CA . PRO A 1 128 ? -15.044 7.080 -2.402 1.00 91.94 128 PRO A CA 1
ATOM 1055 C C . PRO A 1 128 ? -14.641 7.606 -1.020 1.00 91.94 128 PRO A C 1
ATOM 1057 O O . PRO A 1 128 ? -13.743 7.084 -0.360 1.00 91.94 128 PRO A O 1
ATOM 1060 N N . ASN A 1 129 ? -15.387 8.599 -0.539 1.00 90.19 129 ASN A N 1
ATOM 1061 C CA . ASN A 1 129 ? -15.184 9.260 0.756 1.00 90.19 129 ASN A CA 1
ATOM 1062 C C . ASN A 1 129 ? -15.239 8.323 1.980 1.00 90.19 129 ASN A C 1
ATOM 1064 O O . ASN A 1 129 ? -14.785 8.695 3.059 1.00 90.19 129 ASN A O 1
ATOM 1068 N N . THR A 1 130 ? -15.771 7.110 1.834 1.00 93.25 130 THR A N 1
ATOM 1069 C CA . THR A 1 130 ? -15.747 6.073 2.876 1.00 93.25 130 THR A CA 1
ATOM 1070 C C . THR A 1 130 ? -14.330 5.608 3.224 1.00 93.25 130 THR A C 1
ATOM 1072 O O . THR A 1 130 ? -14.129 5.069 4.305 1.00 93.25 130 THR A O 1
ATOM 1075 N N . PHE A 1 131 ? -13.342 5.842 2.352 1.00 92.81 131 PHE A N 1
ATOM 1076 C CA . PHE A 1 131 ? -11.927 5.529 2.591 1.00 92.81 131 PHE A CA 1
ATOM 1077 C C . PHE A 1 131 ? -11.138 6.680 3.244 1.00 92.81 131 PHE A C 1
ATOM 1079 O O . PHE A 1 131 ? -9.912 6.690 3.190 1.00 92.81 131 PHE A O 1
ATOM 1086 N N . VAL A 1 132 ? -11.805 7.648 3.886 1.00 87.94 132 VAL A N 1
ATOM 1087 C CA . VAL A 1 132 ? -11.158 8.832 4.494 1.00 87.94 132 VAL A CA 1
ATOM 1088 C C . VAL A 1 132 ? -10.038 8.492 5.492 1.00 87.94 132 VAL A C 1
ATOM 1090 O O . VAL A 1 132 ? -9.065 9.228 5.608 1.00 87.94 132 VAL A O 1
ATOM 1093 N N . PHE A 1 133 ? -10.134 7.364 6.204 1.00 89.56 133 PHE A N 1
ATOM 1094 C CA . PHE A 1 133 ? -9.094 6.911 7.142 1.00 89.56 133 PHE A CA 1
ATOM 1095 C C . PHE A 1 133 ? -8.003 6.048 6.489 1.00 89.56 133 PHE A C 1
ATOM 1097 O O . PHE A 1 133 ? -7.066 5.610 7.162 1.00 89.56 133 PHE A O 1
ATOM 1104 N N . ASP A 1 134 ? -8.120 5.801 5.186 1.00 92.31 134 ASP A N 1
ATOM 1105 C CA . ASP A 1 134 ? -7.279 4.907 4.396 1.00 92.31 134 ASP A CA 1
ATOM 1106 C C . ASP A 1 134 ? -6.501 5.623 3.282 1.00 92.31 134 ASP A C 1
ATOM 1108 O O . ASP A 1 134 ? -5.663 4.990 2.640 1.00 92.31 134 ASP A O 1
ATOM 1112 N N . GLU A 1 135 ? -6.718 6.926 3.069 1.00 90.12 135 GLU A N 1
ATOM 1113 C CA . GLU A 1 135 ? -6.111 7.706 1.977 1.00 90.12 135 GLU A CA 1
ATOM 1114 C C . GLU A 1 135 ? -4.581 7.552 1.922 1.00 90.12 135 GLU A C 1
ATOM 1116 O O . GLU A 1 135 ? -4.031 7.161 0.892 1.00 90.12 135 GLU A O 1
ATOM 1121 N N . GLU A 1 136 ? -3.884 7.740 3.050 1.00 90.19 136 GLU A N 1
ATOM 1122 C CA . GLU A 1 136 ? -2.424 7.569 3.116 1.00 90.19 136 GLU A CA 1
ATOM 1123 C C . GLU A 1 136 ? -1.983 6.129 2.805 1.00 90.19 136 GLU A C 1
ATOM 1125 O O . GLU A 1 136 ? -0.949 5.901 2.168 1.00 90.19 136 GLU A O 1
ATOM 1130 N N . ARG A 1 137 ? -2.773 5.131 3.227 1.00 91.19 137 ARG A N 1
ATOM 1131 C CA . ARG A 1 137 ? -2.467 3.715 2.980 1.00 91.19 137 ARG A CA 1
ATOM 1132 C C . ARG A 1 137 ? -2.603 3.374 1.497 1.00 91.19 137 ARG A C 1
ATOM 1134 O O . ARG A 1 137 ? -1.737 2.663 0.979 1.00 91.19 137 ARG A O 1
ATOM 1141 N N . PHE A 1 138 ? -3.627 3.900 0.819 1.00 91.19 138 PHE A N 1
ATOM 1142 C CA . PHE A 1 138 ? -3.793 3.766 -0.631 1.00 91.19 138 PHE A CA 1
ATOM 1143 C C . PHE A 1 138 ? -2.711 4.499 -1.401 1.00 91.19 138 PHE A C 1
ATOM 1145 O O . PHE A 1 138 ? -2.127 3.911 -2.305 1.00 91.19 138 PHE A O 1
ATOM 1152 N N . LEU A 1 139 ? -2.399 5.739 -1.028 1.00 89.19 139 LEU A N 1
ATOM 1153 C CA . LEU A 1 139 ? -1.316 6.504 -1.639 1.00 89.19 139 LEU A CA 1
ATOM 1154 C C . LEU A 1 139 ? 0.005 5.741 -1.578 1.00 89.19 139 LEU A C 1
ATOM 1156 O O . LEU A 1 139 ? 0.707 5.622 -2.583 1.00 89.19 139 LEU A O 1
ATOM 1160 N N . LYS A 1 140 ? 0.308 5.135 -0.425 1.00 90.19 140 LYS A N 1
ATOM 1161 C CA . LYS A 1 140 ? 1.502 4.305 -0.287 1.00 90.19 140 LYS A CA 1
ATOM 1162 C C . LYS A 1 140 ? 1.444 3.054 -1.170 1.00 90.19 140 LYS A C 1
ATOM 1164 O O . LYS A 1 140 ? 2.435 2.748 -1.815 1.00 90.19 140 LYS A O 1
ATOM 1169 N N . LEU A 1 141 ? 0.310 2.352 -1.239 1.00 92.81 141 LEU A N 1
ATOM 1170 C CA . LEU A 1 141 ? 0.148 1.191 -2.132 1.00 92.81 141 LEU A CA 1
ATOM 1171 C C . LEU A 1 141 ? 0.281 1.565 -3.616 1.00 92.81 141 LEU A C 1
ATOM 1173 O O . LEU A 1 141 ? 0.935 0.849 -4.365 1.00 92.81 141 LEU A O 1
ATOM 1177 N N . ARG A 1 142 ? -0.288 2.702 -4.030 1.00 92.25 142 ARG A N 1
ATOM 1178 C CA . ARG A 1 142 ? -0.157 3.252 -5.388 1.00 92.25 142 ARG A CA 1
ATOM 1179 C C . ARG A 1 142 ? 1.293 3.584 -5.717 1.00 92.25 142 ARG A C 1
ATOM 1181 O O . ARG A 1 142 ? 1.759 3.257 -6.801 1.00 92.25 142 ARG A O 1
ATOM 1188 N N . SER A 1 143 ? 2.011 4.198 -4.776 1.00 89.50 143 SER A N 1
ATOM 1189 C CA . SER A 1 143 ? 3.451 4.439 -4.900 1.00 89.50 143 SER A CA 1
ATOM 1190 C C . SER A 1 143 ? 4.233 3.142 -5.051 1.00 89.50 143 SER A C 1
ATOM 1192 O O . SER A 1 143 ? 5.137 3.086 -5.877 1.00 89.50 143 SER A O 1
ATOM 1194 N N . ASP A 1 144 ? 3.941 2.136 -4.228 1.00 91.06 144 ASP A N 1
ATOM 1195 C CA . ASP A 1 144 ? 4.673 0.870 -4.247 1.00 91.06 144 ASP A CA 1
ATOM 1196 C C . ASP A 1 144 ? 4.413 0.120 -5.570 1.00 91.06 144 ASP A C 1
ATOM 1198 O O . ASP A 1 144 ? 5.351 -0.390 -6.180 1.00 91.06 144 ASP A O 1
ATOM 1202 N N . MET A 1 145 ? 3.171 0.149 -6.073 1.00 92.88 145 MET A N 1
ATOM 1203 C CA . MET A 1 145 ? 2.805 -0.370 -7.396 1.00 92.88 145 MET A CA 1
ATOM 1204 C C . MET A 1 145 ? 3.512 0.386 -8.526 1.00 92.88 145 MET A C 1
ATOM 1206 O O . MET A 1 145 ? 4.069 -0.239 -9.423 1.00 92.88 145 MET A O 1
ATOM 1210 N N . LEU A 1 146 ? 3.521 1.723 -8.488 1.00 92.19 146 LEU A N 1
ATOM 1211 C CA . LEU A 1 146 ? 4.213 2.542 -9.487 1.00 92.19 146 LEU A CA 1
ATOM 1212 C C . LEU A 1 146 ? 5.709 2.233 -9.523 1.00 92.19 146 LEU A C 1
ATOM 1214 O O . LEU A 1 146 ? 6.267 2.077 -10.606 1.00 92.19 146 LEU A O 1
ATOM 1218 N N . ASP A 1 147 ? 6.352 2.134 -8.357 1.00 91.69 147 ASP A N 1
ATOM 1219 C CA . ASP A 1 147 ? 7.777 1.840 -8.302 1.00 91.69 147 ASP A CA 1
ATOM 1220 C C . ASP A 1 147 ? 8.079 0.433 -8.856 1.00 91.69 147 ASP A C 1
ATOM 1222 O O . ASP A 1 147 ? 9.050 0.277 -9.594 1.00 91.69 147 ASP A O 1
ATOM 1226 N N . ALA A 1 148 ? 7.233 -0.566 -8.567 1.00 92.06 148 ALA A N 1
ATOM 1227 C CA . ALA A 1 148 ? 7.363 -1.919 -9.113 1.00 92.06 148 ALA A CA 1
ATOM 1228 C C . ALA A 1 148 ? 7.188 -1.952 -10.642 1.00 92.06 148 ALA A C 1
ATOM 1230 O O . ALA A 1 148 ? 8.022 -2.518 -11.350 1.00 92.06 148 ALA A O 1
ATOM 1231 N N . VAL A 1 149 ? 6.150 -1.288 -11.162 1.00 93.75 149 VAL A N 1
ATOM 1232 C CA . VAL A 1 149 ? 5.888 -1.200 -12.607 1.00 93.75 149 VAL A CA 1
ATOM 1233 C C . VAL A 1 149 ? 7.035 -0.492 -13.325 1.00 93.75 149 VAL A C 1
ATOM 1235 O O . VAL A 1 149 ? 7.556 -1.012 -14.308 1.00 93.75 149 VAL A O 1
ATOM 1238 N N . ASN A 1 150 ? 7.476 0.666 -12.830 1.00 94.12 150 ASN A N 1
ATOM 1239 C CA . ASN A 1 150 ? 8.557 1.419 -13.464 1.00 94.12 150 ASN A CA 1
ATOM 1240 C C . ASN A 1 150 ? 9.898 0.679 -13.420 1.00 94.12 150 ASN A C 1
ATOM 1242 O O . ASN A 1 150 ? 10.668 0.750 -14.378 1.00 94.12 150 ASN A O 1
ATOM 1246 N N . LEU A 1 151 ? 10.180 -0.054 -12.343 1.00 93.56 151 LEU A N 1
ATOM 1247 C CA . LEU A 1 151 ? 11.379 -0.878 -12.253 1.00 93.56 151 LEU A CA 1
ATOM 1248 C C . LEU A 1 151 ? 11.361 -2.023 -13.272 1.00 93.56 151 LEU A C 1
ATOM 1250 O O . LEU A 1 151 ? 12.366 -2.253 -13.943 1.00 93.56 151 LEU A O 1
ATOM 1254 N N . GLU A 1 152 ? 10.223 -2.694 -13.438 1.00 93.75 152 GLU A N 1
ATOM 1255 C CA . GLU A 1 152 ? 10.056 -3.728 -14.462 1.00 93.75 152 GLU A CA 1
ATOM 1256 C C . GLU A 1 152 ? 10.161 -3.138 -15.878 1.00 93.75 152 GLU A C 1
ATOM 1258 O O . GLU A 1 152 ? 10.836 -3.699 -16.741 1.00 93.75 152 GLU A O 1
ATOM 1263 N N . VAL A 1 153 ? 9.603 -1.946 -16.118 1.00 94.88 153 VAL A N 1
ATOM 1264 C CA . VAL A 1 153 ? 9.811 -1.197 -17.370 1.00 94.88 153 VAL A CA 1
ATOM 1265 C C . VAL A 1 153 ? 11.304 -0.942 -17.618 1.00 94.88 153 VAL A C 1
ATOM 1267 O O . VAL A 1 153 ? 11.786 -1.180 -18.728 1.00 94.88 153 VAL A O 1
ATOM 1270 N N . CYS A 1 154 ? 12.066 -0.516 -16.604 1.00 95.44 154 CYS A N 1
ATOM 1271 C CA . CYS A 1 154 ? 13.518 -0.354 -16.715 1.00 95.44 154 CYS A CA 1
ATOM 1272 C C . CYS A 1 154 ? 14.226 -1.668 -17.080 1.00 95.44 154 CYS A C 1
ATOM 1274 O O . CYS A 1 154 ? 15.118 -1.659 -17.930 1.00 95.44 154 CYS A O 1
ATOM 1276 N N . MET A 1 155 ? 13.831 -2.792 -16.475 1.00 94.94 155 MET A N 1
ATOM 1277 C CA . MET A 1 155 ? 14.422 -4.104 -16.761 1.00 94.94 155 MET A CA 1
ATOM 1278 C C . MET A 1 155 ? 14.094 -4.595 -18.178 1.00 94.94 155 MET A C 1
ATOM 1280 O O . MET A 1 155 ? 14.985 -5.081 -18.873 1.00 94.94 155 MET A O 1
ATOM 1284 N N . ARG A 1 156 ? 12.867 -4.380 -18.667 1.00 94.81 156 ARG A N 1
ATOM 1285 C CA . ARG A 1 156 ? 12.499 -4.696 -20.058 1.00 94.81 156 ARG A CA 1
ATOM 1286 C C . ARG A 1 156 ? 13.270 -3.851 -21.071 1.00 94.81 156 ARG A C 1
ATOM 1288 O O . ARG A 1 156 ? 13.708 -4.367 -22.098 1.00 94.81 156 ARG A O 1
ATOM 1295 N N . LEU A 1 157 ? 13.474 -2.565 -20.777 1.00 95.00 157 LEU A N 1
ATOM 1296 C CA . LEU A 1 157 ? 14.284 -1.674 -21.613 1.00 95.00 157 LEU A CA 1
ATOM 1297 C C . LEU A 1 157 ? 15.775 -2.046 -21.585 1.00 95.00 157 LEU A C 1
ATOM 1299 O O . LEU A 1 157 ? 16.449 -1.915 -22.607 1.00 95.00 157 LEU A O 1
ATOM 1303 N N . TYR A 1 158 ? 16.287 -2.548 -20.457 1.00 94.81 158 TYR A N 1
ATOM 1304 C CA . TYR A 1 158 ? 17.625 -3.144 -20.377 1.00 94.81 158 TYR A CA 1
ATOM 1305 C C . TYR A 1 158 ? 17.755 -4.363 -21.299 1.00 94.81 158 TYR A C 1
ATOM 1307 O O . TYR A 1 158 ? 18.692 -4.419 -22.098 1.00 94.81 158 TYR A O 1
ATOM 1315 N N . ASP A 1 159 ? 16.810 -5.304 -21.236 1.00 93.12 159 ASP A N 1
ATOM 1316 C CA . ASP A 1 159 ? 16.832 -6.504 -22.078 1.00 93.12 159 ASP A CA 1
ATOM 1317 C C . ASP A 1 159 ? 16.753 -6.142 -23.569 1.00 93.12 159 ASP A C 1
ATOM 1319 O O . ASP A 1 159 ? 17.466 -6.714 -24.398 1.00 93.12 159 ASP A O 1
ATOM 1323 N N . GLU A 1 160 ? 15.924 -5.156 -23.925 1.00 92.94 160 GLU A N 1
ATOM 1324 C CA . GLU A 1 160 ? 15.843 -4.627 -25.286 1.00 92.94 160 GLU A CA 1
ATOM 1325 C C . GLU A 1 160 ? 17.185 -4.029 -25.737 1.00 92.94 160 GLU A C 1
ATOM 1327 O O . GLU A 1 160 ? 17.702 -4.400 -26.795 1.00 92.94 160 GLU A O 1
ATOM 1332 N N . LEU A 1 161 ? 17.790 -3.159 -24.920 1.00 92.88 161 LEU A N 1
ATOM 1333 C CA . LEU A 1 161 ? 19.077 -2.533 -25.225 1.00 92.88 161 LEU A CA 1
ATOM 1334 C C . LEU A 1 161 ? 20.198 -3.574 -25.364 1.00 92.88 161 LEU A C 1
ATOM 1336 O O . LEU A 1 161 ? 21.016 -3.484 -26.281 1.00 92.88 161 LEU A O 1
ATOM 1340 N N . GLU A 1 162 ? 20.224 -4.599 -24.510 1.00 91.50 162 GLU A N 1
ATOM 1341 C CA . GLU A 1 162 ? 21.208 -5.681 -24.590 1.00 91.50 162 GLU A CA 1
ATOM 1342 C C . GLU A 1 162 ? 21.029 -6.533 -25.860 1.00 91.50 162 GLU A C 1
ATOM 1344 O O . GLU A 1 162 ? 22.013 -6.988 -26.453 1.00 91.50 162 GLU A O 1
ATOM 1349 N N . ARG A 1 163 ? 19.791 -6.746 -26.324 1.00 90.56 163 ARG A N 1
ATOM 1350 C CA . ARG A 1 163 ? 19.511 -7.443 -27.595 1.00 90.56 163 ARG A CA 1
ATOM 1351 C C . ARG A 1 163 ? 19.955 -6.624 -28.805 1.00 90.56 163 ARG A C 1
ATOM 1353 O O . ARG A 1 163 ? 20.581 -7.173 -29.717 1.00 90.56 163 ARG A O 1
ATOM 1360 N N . VAL A 1 164 ? 19.676 -5.321 -28.806 1.00 89.75 164 VAL A N 1
ATOM 1361 C CA . VAL A 1 164 ? 20.116 -4.411 -29.876 1.00 89.75 164 VAL A CA 1
ATOM 1362 C C . VAL A 1 164 ? 21.643 -4.323 -29.907 1.00 89.75 164 VAL A C 1
ATOM 1364 O O . VAL A 1 164 ? 22.237 -4.519 -30.964 1.00 89.75 164 VAL A O 1
ATOM 1367 N N . SER A 1 165 ? 22.289 -4.138 -28.752 1.00 88.25 165 SER A N 1
ATOM 1368 C CA . SER A 1 165 ? 23.753 -4.108 -28.620 1.00 88.25 165 SER A CA 1
ATOM 1369 C C . SER A 1 165 ? 24.413 -5.372 -29.181 1.00 88.25 165 SER A C 1
ATOM 1371 O O . SER A 1 165 ? 25.354 -5.276 -29.968 1.00 88.25 165 SER A O 1
ATOM 1373 N N . ARG A 1 166 ? 23.889 -6.563 -28.855 1.00 88.00 166 ARG A N 1
ATOM 1374 C CA . ARG A 1 166 ? 24.389 -7.834 -29.409 1.00 88.00 166 ARG A CA 1
ATOM 1375 C C . ARG A 1 166 ? 24.276 -7.893 -30.933 1.00 88.00 166 ARG A C 1
ATOM 1377 O O . ARG A 1 166 ? 25.198 -8.366 -31.593 1.00 88.00 166 ARG A O 1
ATOM 1384 N N . THR A 1 167 ? 23.175 -7.388 -31.485 1.00 87.62 167 THR A N 1
ATOM 1385 C CA . THR A 1 167 ? 22.936 -7.368 -32.935 1.00 87.62 167 THR A CA 1
ATOM 1386 C C . THR A 1 167 ? 23.911 -6.428 -33.641 1.00 87.62 167 THR A C 1
ATOM 1388 O O . THR A 1 167 ? 24.563 -6.835 -34.599 1.00 87.62 167 THR A O 1
ATOM 1391 N N . VAL A 1 168 ? 24.072 -5.201 -33.136 1.00 84.81 168 VAL A N 1
ATOM 1392 C CA . VAL A 1 168 ? 25.007 -4.211 -33.692 1.00 84.81 168 VAL A CA 1
ATOM 1393 C C . VAL A 1 168 ? 26.442 -4.738 -33.652 1.00 84.81 168 VAL A C 1
ATOM 1395 O O . VAL A 1 168 ? 27.115 -4.724 -34.678 1.00 84.81 168 VAL A O 1
ATOM 1398 N N . ASN A 1 169 ? 26.868 -5.297 -32.515 1.00 82.31 169 ASN A N 1
ATOM 1399 C CA . ASN A 1 169 ? 28.214 -5.851 -32.350 1.00 82.31 169 ASN A CA 1
ATOM 1400 C C . ASN A 1 169 ? 28.473 -7.072 -33.254 1.00 82.31 169 ASN A C 1
ATOM 1402 O O . ASN A 1 169 ? 29.596 -7.293 -33.701 1.00 82.31 169 ASN A O 1
ATOM 1406 N N . SER A 1 170 ? 27.445 -7.872 -33.556 1.00 82.69 170 SER A N 1
ATOM 1407 C CA . SER A 1 170 ? 27.572 -8.985 -34.503 1.00 82.69 170 SER A CA 1
ATOM 1408 C C . SER A 1 170 ? 27.731 -8.509 -35.948 1.00 82.69 170 SER A C 1
ATOM 1410 O O . SER A 1 170 ? 28.439 -9.154 -36.719 1.00 82.69 170 SER A O 1
ATOM 1412 N N . LEU A 1 171 ? 27.071 -7.412 -36.330 1.00 79.94 171 LEU A N 1
ATOM 1413 C CA . LEU A 1 171 ? 27.157 -6.853 -37.681 1.00 79.94 171 LEU A CA 1
ATOM 1414 C C . LEU A 1 171 ? 28.498 -6.146 -37.917 1.00 79.94 171 LEU A C 1
ATOM 1416 O O . LEU A 1 171 ? 29.066 -6.273 -38.999 1.00 79.94 171 LEU A O 1
ATOM 1420 N N . SER A 1 172 ? 29.039 -5.459 -36.909 1.00 70.50 172 SER A N 1
ATOM 1421 C CA . SER A 1 172 ? 30.365 -4.834 -36.988 1.00 70.50 172 SER A CA 1
ATOM 1422 C C . SER A 1 172 ? 31.509 -5.854 -37.004 1.00 70.50 172 SER A C 1
ATOM 1424 O O . SER A 1 172 ? 32.510 -5.625 -37.677 1.00 70.50 172 SER A O 1
ATOM 1426 N N . ASN A 1 173 ? 31.355 -7.004 -36.339 1.00 61.62 173 ASN A N 1
ATOM 1427 C CA . ASN A 1 173 ? 32.361 -8.075 -36.329 1.00 61.62 173 ASN A CA 1
ATOM 1428 C C . ASN A 1 173 ? 32.229 -9.081 -37.497 1.00 61.62 173 ASN A C 1
ATOM 1430 O O . ASN A 1 173 ? 33.083 -9.954 -37.645 1.00 61.62 173 ASN A O 1
ATOM 1434 N N . GLY A 1 174 ? 31.172 -8.984 -38.313 1.00 53.75 174 GLY A N 1
ATOM 1435 C CA . GLY A 1 174 ? 30.875 -9.896 -39.427 1.00 53.75 174 GLY A CA 1
ATOM 1436 C C . GLY A 1 174 ? 31.601 -9.595 -40.745 1.00 53.75 174 GLY A C 1
ATOM 1437 O O . GLY A 1 174 ? 31.424 -10.340 -41.706 1.00 53.75 174 GLY A O 1
ATOM 1438 N N . PHE A 1 175 ? 32.416 -8.539 -40.809 1.00 43.66 175 PHE A N 1
ATOM 1439 C CA . PHE A 1 175 ? 33.284 -8.248 -41.952 1.00 43.66 175 PHE A CA 1
ATOM 1440 C C . PHE A 1 175 ? 34.719 -8.697 -41.639 1.00 43.66 175 PHE A C 1
ATOM 1442 O O . PHE A 1 175 ? 35.425 -7.995 -40.914 1.00 43.66 175 PHE A O 1
ATOM 1449 N N . PRO A 1 176 ? 35.201 -9.835 -42.177 1.00 40.75 176 PRO A N 1
ATOM 1450 C CA . PRO A 1 176 ? 36.624 -10.108 -42.174 1.00 40.75 176 PRO A CA 1
ATOM 1451 C C . PRO A 1 176 ? 37.292 -9.100 -43.109 1.00 40.75 176 PRO A C 1
ATOM 1453 O O . PRO A 1 176 ? 37.080 -9.111 -44.321 1.00 40.75 176 PRO A O 1
ATOM 1456 N N . SER A 1 177 ? 38.111 -8.225 -42.537 1.00 42.03 177 SER A N 1
ATOM 1457 C CA . SER A 1 177 ? 39.078 -7.404 -43.256 1.00 42.03 177 SER A CA 1
ATOM 1458 C C . SER A 1 177 ? 40.162 -8.307 -43.853 1.00 42.03 177 SER A C 1
ATOM 1460 O O . SER A 1 177 ? 41.240 -8.465 -43.283 1.00 42.03 177 SER A O 1
ATOM 1462 N N . HIS A 1 178 ? 39.857 -8.960 -44.971 1.00 43.66 178 HIS A N 1
ATOM 1463 C CA . HIS A 1 178 ? 40.851 -9.628 -45.798 1.00 43.66 178 HIS A CA 1
ATOM 1464 C C . HIS A 1 178 ? 40.390 -9.625 -47.257 1.00 43.66 178 HIS A C 1
ATOM 1466 O O . HIS A 1 178 ? 39.655 -10.514 -47.679 1.00 43.66 178 HIS A O 1
ATOM 1472 N N . LEU A 1 179 ? 40.796 -8.602 -48.008 1.00 39.16 179 LEU A N 1
ATOM 1473 C CA . LEU A 1 179 ? 41.588 -8.718 -49.236 1.00 39.16 179 LEU A CA 1
ATOM 1474 C C . LEU A 1 179 ? 41.877 -7.318 -49.796 1.00 39.16 179 LEU A C 1
ATOM 1476 O O . LEU A 1 179 ? 41.102 -6.381 -49.624 1.00 39.16 179 LEU A O 1
ATOM 1480 N N . GLU A 1 180 ? 43.059 -7.231 -50.387 1.00 40.03 180 GLU A N 1
ATOM 1481 C CA . GLU A 1 180 ? 43.769 -6.058 -50.877 1.00 40.03 180 GLU A CA 1
ATOM 1482 C C . GLU A 1 180 ? 43.048 -5.289 -52.001 1.00 40.03 180 GLU A C 1
ATOM 1484 O O . GLU A 1 180 ? 42.219 -5.831 -52.728 1.00 40.03 180 GLU A O 1
ATOM 1489 N N . GLU A 1 181 ? 43.411 -4.004 -52.064 1.00 41.50 181 GLU A N 1
ATOM 1490 C CA . GLU A 1 181 ? 43.429 -3.044 -53.179 1.00 41.50 181 GLU A CA 1
ATOM 1491 C C . GLU A 1 181 ? 42.754 -3.429 -54.512 1.00 41.50 181 GLU A C 1
ATOM 1493 O O . GLU A 1 181 ? 43.186 -4.351 -55.188 1.00 41.50 181 GLU A O 1
ATOM 1498 N N . GLU A 1 182 ? 41.772 -2.621 -54.943 1.00 30.27 182 GLU A N 1
ATOM 1499 C CA . GLU A 1 182 ? 41.678 -2.024 -56.297 1.00 30.27 182 GLU A CA 1
ATOM 1500 C C . GLU A 1 182 ? 40.563 -0.935 -56.307 1.00 30.27 182 GLU A C 1
ATOM 1502 O O . GLU A 1 182 ? 39.543 -1.098 -55.625 1.00 30.27 182 GLU A O 1
ATOM 1507 N N . PRO A 1 183 ? 40.698 0.196 -57.036 1.00 41.09 183 PRO A N 1
ATOM 1508 C CA . PRO A 1 183 ? 39.816 1.355 -56.884 1.00 41.09 183 PRO A CA 1
ATOM 1509 C C . PRO A 1 183 ? 38.802 1.486 -58.031 1.00 41.09 183 PRO A C 1
ATOM 1511 O O . PRO A 1 183 ? 39.192 1.745 -59.164 1.00 41.09 183 PRO A O 1
ATOM 1514 N N . VAL A 1 184 ? 37.487 1.436 -57.764 1.00 32.38 184 VAL A N 1
ATOM 1515 C CA . VAL A 1 184 ? 36.478 1.864 -58.760 1.00 32.38 184 VAL A CA 1
ATOM 1516 C C . VAL A 1 184 ? 35.241 2.527 -58.123 1.00 32.38 184 VAL A C 1
ATOM 1518 O O . VAL A 1 184 ? 34.372 1.876 -57.558 1.00 32.38 184 VAL A O 1
ATOM 1521 N N . ILE A 1 185 ? 35.180 3.851 -58.302 1.00 33.66 185 ILE A N 1
ATOM 1522 C CA . ILE A 1 185 ? 34.021 4.726 -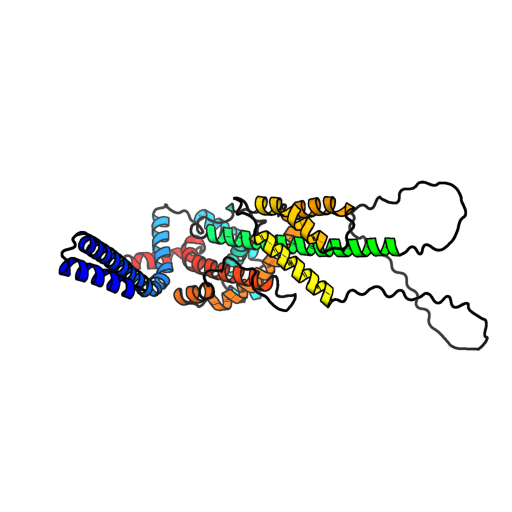58.585 1.00 33.66 185 ILE A CA 1
ATOM 1523 C C . ILE A 1 185 ? 32.762 4.598 -57.697 1.00 33.66 185 ILE A C 1
ATOM 1525 O O . ILE A 1 185 ? 31.878 3.767 -57.893 1.00 33.66 185 ILE A O 1
ATOM 1529 N N . SER A 1 186 ? 32.652 5.595 -56.816 1.00 37.12 186 SER A N 1
ATOM 1530 C CA . SER A 1 186 ? 31.470 6.228 -56.221 1.00 37.12 186 SER A CA 1
ATOM 1531 C C . SER A 1 186 ? 30.085 5.790 -56.719 1.00 37.12 186 SER A C 1
ATOM 1533 O O . SER A 1 186 ? 29.645 6.168 -57.806 1.00 37.12 186 SER A O 1
ATOM 1535 N N . ARG A 1 187 ? 29.312 5.175 -55.816 1.00 31.41 187 ARG A N 1
ATOM 1536 C CA . ARG A 1 187 ? 27.867 5.418 -55.688 1.00 31.41 187 ARG A CA 1
ATOM 1537 C C . ARG A 1 187 ? 27.536 5.611 -54.213 1.00 31.41 187 ARG A C 1
ATOM 1539 O O . ARG A 1 187 ? 27.533 4.669 -53.432 1.00 31.41 187 ARG A O 1
ATOM 1546 N N . THR A 1 188 ? 27.297 6.858 -53.833 1.00 32.78 188 THR A N 1
ATOM 1547 C CA . THR A 1 188 ? 26.773 7.229 -52.521 1.00 32.78 188 THR A CA 1
ATOM 1548 C C . THR A 1 188 ? 25.297 6.847 -52.443 1.00 32.78 188 THR A C 1
ATOM 1550 O O . THR A 1 188 ? 24.451 7.517 -53.032 1.00 32.78 188 THR A O 1
ATOM 1553 N N . SER A 1 189 ? 24.983 5.792 -51.698 1.00 33.19 189 SER A N 1
ATOM 1554 C CA . SER A 1 189 ? 23.660 5.590 -51.102 1.00 33.19 189 SER A CA 1
ATOM 1555 C C . SER A 1 189 ? 23.865 5.249 -49.629 1.00 33.19 189 SER A C 1
ATOM 1557 O O . SER A 1 189 ? 24.423 4.202 -49.302 1.00 33.19 189 SER A O 1
ATOM 1559 N N . SER A 1 190 ? 23.481 6.174 -48.753 1.00 32.81 190 SER A N 1
ATOM 1560 C CA . SER A 1 190 ? 23.521 6.038 -47.296 1.00 32.81 190 SER A CA 1
ATOM 1561 C C . SER A 1 190 ? 22.632 4.872 -46.829 1.00 32.81 190 SER A C 1
ATOM 1563 O O . SER A 1 190 ? 21.461 4.855 -47.204 1.00 32.81 190 SER A O 1
ATOM 1565 N N . PRO A 1 191 ? 23.113 3.927 -45.997 1.00 35.19 191 PRO A N 1
ATOM 1566 C CA . PRO A 1 191 ? 22.317 2.774 -45.570 1.00 35.19 191 PRO A CA 1
ATOM 1567 C C . PRO A 1 191 ? 21.511 2.991 -44.275 1.00 35.19 191 PRO A C 1
ATOM 1569 O O . PRO A 1 191 ? 20.983 2.031 -43.722 1.00 35.19 191 PRO A O 1
ATOM 1572 N N . PHE A 1 192 ? 21.389 4.222 -43.773 1.00 37.72 192 PHE A N 1
ATOM 1573 C CA . PHE A 1 192 ? 20.704 4.500 -42.508 1.00 37.72 192 PHE A CA 1
ATOM 1574 C C . PHE A 1 192 ? 19.353 5.178 -42.725 1.00 37.72 192 PHE A C 1
ATOM 1576 O O . PHE A 1 192 ? 19.241 6.383 -42.566 1.00 37.72 192 PHE A O 1
ATOM 1583 N N . ASP A 1 193 ? 18.337 4.380 -43.046 1.00 36.62 193 ASP A N 1
ATOM 1584 C CA . ASP A 1 193 ? 16.932 4.721 -42.795 1.00 36.62 193 ASP A CA 1
ATOM 1585 C C . ASP A 1 193 ? 16.202 3.450 -42.341 1.00 36.62 193 ASP A C 1
ATOM 1587 O O . ASP A 1 193 ? 15.529 2.759 -43.106 1.00 36.62 193 ASP A O 1
ATOM 1591 N N . PHE A 1 194 ? 16.394 3.095 -41.067 1.00 41.28 194 PHE A N 1
ATOM 1592 C CA . PHE A 1 194 ? 15.630 2.039 -40.406 1.00 41.28 194 PHE A CA 1
ATOM 1593 C C . PHE A 1 194 ? 14.532 2.687 -39.555 1.00 41.28 194 PHE A C 1
ATOM 1595 O O . PHE A 1 194 ? 14.808 3.328 -38.542 1.00 41.28 194 PHE A O 1
ATOM 1602 N N . ASN A 1 195 ? 13.278 2.550 -39.994 1.00 47.06 195 ASN A N 1
ATOM 1603 C CA . ASN A 1 195 ? 12.110 3.157 -39.358 1.00 47.06 195 ASN A CA 1
ATOM 1604 C C . ASN A 1 195 ? 11.508 2.220 -38.293 1.00 47.06 195 ASN A C 1
ATOM 1606 O O . ASN A 1 195 ? 11.045 1.122 -38.599 1.00 47.06 195 ASN A O 1
ATOM 1610 N N . PHE A 1 196 ? 11.487 2.682 -37.042 1.00 40.53 196 PHE A N 1
ATOM 1611 C CA . PHE A 1 196 ? 11.186 1.903 -35.834 1.00 40.53 196 PHE A CA 1
ATOM 1612 C C . PHE A 1 196 ? 9.685 1.579 -35.612 1.00 40.53 196 PHE A C 1
ATOM 1614 O O . PHE A 1 196 ? 9.354 0.866 -34.673 1.00 40.53 196 PHE A O 1
ATOM 1621 N N . ASN A 1 197 ? 8.762 2.049 -36.465 1.00 38.12 197 ASN A N 1
ATOM 1622 C CA . ASN A 1 197 ? 7.306 1.979 -36.214 1.00 38.12 197 ASN A CA 1
ATOM 1623 C C . ASN A 1 197 ? 6.499 0.984 -37.086 1.00 38.12 197 ASN A C 1
ATOM 1625 O O . ASN A 1 197 ? 5.288 1.151 -37.231 1.00 38.12 197 ASN A O 1
ATOM 1629 N N . THR A 1 198 ? 7.107 -0.054 -37.673 1.00 43.34 198 THR A N 1
ATOM 1630 C CA . THR A 1 198 ? 6.369 -0.992 -38.556 1.00 43.34 198 THR A CA 1
ATOM 1631 C C . THR A 1 198 ? 6.033 -2.317 -37.846 1.00 43.34 198 THR A C 1
ATOM 1633 O O . THR A 1 198 ? 6.958 -2.986 -37.385 1.00 43.34 198 THR A O 1
ATOM 1636 N N . PRO A 1 199 ? 4.755 -2.751 -37.759 1.00 37.19 199 PRO A N 1
ATOM 1637 C CA . PRO A 1 199 ? 4.398 -4.050 -37.180 1.00 37.19 199 PRO A CA 1
ATOM 1638 C C . PRO A 1 199 ? 4.718 -5.205 -38.153 1.00 37.19 199 PRO A C 1
ATOM 1640 O O . PRO A 1 199 ? 4.705 -4.997 -39.370 1.00 37.19 199 PRO A O 1
ATOM 1643 N N . PRO A 1 200 ? 4.988 -6.436 -37.671 1.00 40.59 200 PRO A N 1
ATOM 1644 C CA . PRO A 1 200 ? 5.416 -7.526 -38.539 1.00 40.59 200 PRO A CA 1
ATOM 1645 C C . PRO A 1 200 ? 4.229 -8.066 -39.346 1.00 40.59 200 PRO A C 1
ATOM 1647 O O . PRO A 1 200 ? 3.301 -8.654 -38.791 1.00 40.59 200 PRO A O 1
ATOM 1650 N N . ALA A 1 201 ? 4.263 -7.887 -40.667 1.00 33.06 201 ALA A N 1
ATOM 1651 C CA . ALA A 1 201 ? 3.342 -8.554 -41.578 1.00 33.06 201 ALA A CA 1
ATOM 1652 C C . ALA A 1 201 ? 3.858 -9.956 -41.942 1.00 33.06 201 ALA A C 1
ATOM 1654 O O . ALA A 1 201 ? 5.020 -10.160 -42.290 1.00 33.06 201 ALA A O 1
ATOM 1655 N N . SER A 1 202 ? 2.941 -10.910 -41.837 1.00 36.19 202 SER A N 1
ATOM 1656 C CA . SER A 1 202 ? 3.048 -12.336 -42.116 1.00 36.19 202 SER A CA 1
ATOM 1657 C C . SER A 1 202 ? 3.568 -12.699 -43.513 1.00 36.19 202 SER A C 1
ATOM 1659 O O . SER A 1 202 ? 3.145 -12.124 -44.511 1.00 36.19 202 SER A O 1
ATOM 1661 N N . GLY A 1 203 ? 4.313 -13.808 -43.572 1.00 34.66 203 GLY A N 1
ATOM 1662 C CA . GLY A 1 203 ? 4.286 -14.742 -44.701 1.00 34.66 203 GLY A CA 1
ATOM 1663 C C . GLY A 1 203 ? 5.522 -14.755 -45.598 1.00 34.66 203 GLY A C 1
ATOM 1664 O O . GLY A 1 203 ? 5.704 -13.867 -46.421 1.00 34.66 203 GLY A O 1
ATOM 1665 N N . SER A 1 204 ? 6.301 -15.840 -45.525 1.00 32.25 204 SER A N 1
ATOM 1666 C CA . SER A 1 204 ? 6.517 -16.779 -46.647 1.00 32.25 204 SER A CA 1
ATOM 1667 C C . SER A 1 204 ? 7.546 -17.854 -46.274 1.00 32.25 204 SER A C 1
ATOM 1669 O O . SER A 1 204 ? 8.683 -17.560 -45.922 1.00 32.25 204 SER A O 1
ATOM 1671 N N . ARG A 1 205 ? 7.124 -19.122 -46.363 1.00 40.72 205 ARG A N 1
ATOM 1672 C CA . ARG A 1 205 ? 7.993 -20.314 -46.409 1.00 40.72 205 ARG A CA 1
ATOM 1673 C C . ARG A 1 205 ? 8.783 -20.337 -47.728 1.00 40.72 205 ARG A C 1
ATOM 1675 O O . ARG A 1 205 ? 8.328 -19.750 -48.708 1.00 40.72 205 ARG A O 1
ATOM 1682 N N . PRO A 1 206 ? 9.818 -21.186 -47.820 1.00 39.97 206 PRO A N 1
ATOM 1683 C CA . PRO A 1 206 ? 9.728 -22.181 -48.884 1.00 39.97 206 PRO A CA 1
ATOM 1684 C C . PRO A 1 206 ? 10.055 -23.606 -48.429 1.00 39.97 206 PRO A C 1
ATOM 1686 O O . PRO A 1 206 ? 10.879 -23.863 -47.555 1.00 39.97 206 PRO A O 1
ATOM 1689 N N . SER A 1 207 ? 9.348 -24.528 -49.071 1.00 31.38 207 SER A N 1
ATOM 1690 C CA . SER A 1 207 ? 9.498 -25.976 -49.006 1.00 31.38 207 SER A CA 1
ATOM 1691 C C . SER A 1 207 ? 10.644 -26.443 -49.909 1.00 31.38 207 SER A C 1
ATOM 1693 O O . SER A 1 207 ? 10.778 -25.942 -51.021 1.00 31.38 207 SER A O 1
ATOM 1695 N N . SER A 1 208 ? 11.367 -27.492 -49.517 1.00 35.94 208 SER A N 1
ATOM 1696 C CA . SER A 1 208 ? 11.690 -28.593 -50.440 1.00 35.94 208 SER A CA 1
ATOM 1697 C C . SER A 1 208 ? 12.084 -29.856 -49.668 1.00 35.94 208 SER A C 1
ATOM 1699 O O . SER A 1 208 ? 13.123 -29.938 -49.022 1.00 35.94 208 SER A O 1
ATOM 1701 N N . LEU A 1 209 ? 11.187 -30.839 -49.733 1.00 34.28 209 LEU A N 1
ATOM 1702 C CA . LEU A 1 209 ? 11.455 -32.255 -49.517 1.00 34.28 209 LEU A CA 1
ATOM 1703 C C . LEU A 1 209 ? 11.809 -32.855 -50.882 1.00 34.28 209 LEU A C 1
ATOM 1705 O O . LEU A 1 209 ? 11.032 -32.701 -51.823 1.00 34.28 209 LEU A O 1
ATOM 1709 N N . ALA A 1 210 ? 12.924 -33.573 -50.972 1.00 31.86 210 ALA A N 1
ATOM 1710 C CA . ALA A 1 210 ? 13.169 -34.549 -52.028 1.00 31.86 210 ALA A CA 1
ATOM 1711 C C . ALA A 1 210 ? 13.850 -35.776 -51.406 1.00 31.86 210 ALA A C 1
ATOM 1713 O O . ALA A 1 210 ? 14.871 -35.656 -50.731 1.00 31.86 210 ALA A O 1
ATOM 1714 N N . PHE A 1 211 ? 13.225 -36.937 -51.597 1.00 31.23 211 PHE A N 1
ATOM 1715 C CA . PHE A 1 211 ? 13.687 -38.255 -51.168 1.00 31.23 211 PHE A CA 1
ATOM 1716 C C . PHE A 1 211 ? 14.378 -38.999 -52.322 1.00 31.23 211 PHE A C 1
ATOM 1718 O O . PHE A 1 211 ? 14.057 -38.755 -53.484 1.00 31.23 211 PHE A O 1
ATOM 1725 N N . SER A 1 212 ? 15.205 -39.981 -51.926 1.00 33.97 212 SER A N 1
ATOM 1726 C CA . SER A 1 212 ? 15.741 -41.134 -52.684 1.00 33.97 212 SER A CA 1
ATOM 1727 C C . SER A 1 212 ? 17.023 -40.899 -53.491 1.00 33.97 212 SER A C 1
ATOM 1729 O O . SER A 1 212 ? 17.197 -39.841 -54.075 1.00 33.97 212 SER A O 1
ATOM 1731 N N . SER A 1 213 ? 17.965 -41.837 -53.644 1.00 30.72 213 SER A N 1
ATOM 1732 C CA . SER A 1 213 ? 18.326 -43.138 -53.037 1.00 30.72 213 SER A CA 1
ATOM 1733 C C . SER A 1 213 ? 19.705 -43.515 -53.625 1.00 30.72 213 SER A C 1
ATOM 1735 O O . SER A 1 213 ? 20.120 -42.936 -54.625 1.00 30.72 213 SER A O 1
ATOM 1737 N N . ALA A 1 214 ? 20.390 -44.484 -53.014 1.00 35.72 214 ALA A N 1
ATOM 1738 C CA . ALA A 1 214 ? 21.666 -45.085 -53.420 1.00 35.72 214 ALA A CA 1
ATOM 1739 C C . ALA A 1 214 ? 21.833 -45.365 -54.932 1.00 35.72 214 ALA A C 1
ATOM 1741 O O . ALA A 1 214 ? 20.933 -45.931 -55.541 1.00 35.72 214 ALA A O 1
ATOM 1742 N N . ASP A 1 215 ? 22.990 -45.028 -55.516 1.00 29.55 215 ASP A N 1
ATOM 1743 C CA . ASP A 1 215 ? 24.057 -45.993 -55.845 1.00 29.55 215 ASP A CA 1
ATOM 1744 C C . ASP A 1 215 ? 25.255 -45.319 -56.554 1.00 29.55 215 ASP A C 1
ATOM 1746 O O . ASP A 1 215 ? 25.099 -44.381 -57.329 1.00 29.55 215 ASP A O 1
ATOM 1750 N N . SER A 1 216 ? 26.437 -45.905 -56.344 1.00 36.72 216 SER A N 1
ATOM 1751 C CA . SER A 1 216 ? 27.641 -45.856 -57.202 1.00 36.72 216 SER A CA 1
ATOM 1752 C C . SER A 1 216 ? 28.643 -44.682 -57.134 1.00 36.72 216 SER A C 1
ATOM 1754 O O . SER A 1 216 ? 28.482 -43.607 -57.702 1.00 36.72 216 SER A O 1
ATOM 1756 N N . VAL A 1 217 ? 29.773 -45.013 -56.494 1.00 40.25 217 VAL A N 1
ATOM 1757 C CA . VAL A 1 217 ? 31.186 -44.782 -56.867 1.00 40.25 217 VAL A CA 1
ATOM 1758 C C . VAL A 1 217 ? 31.489 -44.031 -58.177 1.00 40.25 217 VAL A C 1
ATOM 1760 O O . VAL A 1 217 ? 31.487 -44.638 -59.237 1.00 40.25 217 VAL A O 1
ATOM 1763 N N . THR A 1 218 ? 31.953 -42.779 -58.061 1.00 36.22 218 THR A N 1
ATOM 1764 C CA . THR A 1 218 ? 33.163 -42.256 -58.739 1.00 36.22 218 THR A CA 1
ATOM 1765 C C . THR A 1 218 ? 33.647 -40.990 -58.023 1.00 36.22 218 THR A C 1
ATOM 1767 O O . THR A 1 218 ? 32.887 -40.049 -57.809 1.00 36.22 218 THR A O 1
ATOM 1770 N N . SER A 1 219 ? 34.920 -40.972 -57.643 1.00 33.16 219 SER A N 1
ATOM 1771 C CA . SER A 1 219 ? 35.623 -39.875 -56.977 1.00 33.16 219 SER A CA 1
ATOM 1772 C C . SER A 1 219 ? 35.936 -38.704 -57.918 1.00 33.16 219 SER A C 1
ATOM 1774 O O . SER A 1 219 ? 36.470 -38.899 -59.007 1.00 33.16 219 SER A O 1
ATOM 1776 N N . SER A 1 220 ? 35.689 -37.474 -57.460 1.00 33.03 220 SER A N 1
ATOM 1777 C CA . SER A 1 220 ? 36.298 -36.237 -57.975 1.00 33.03 220 SER A CA 1
ATOM 1778 C C . SER A 1 220 ? 36.456 -35.226 -56.827 1.00 33.03 220 SER A C 1
ATOM 1780 O O . SER A 1 220 ? 35.627 -35.219 -55.912 1.00 33.03 220 SER A O 1
ATOM 1782 N N . PRO A 1 221 ? 37.529 -34.413 -56.813 1.00 35.09 221 PRO A N 1
ATOM 1783 C CA . PRO A 1 221 ? 37.974 -33.696 -55.625 1.00 35.09 221 PRO A CA 1
ATOM 1784 C C . PRO A 1 221 ? 37.148 -32.422 -55.436 1.00 35.09 221 PRO A C 1
ATOM 1786 O O . PRO A 1 221 ? 37.259 -31.469 -56.203 1.00 35.09 221 PRO A O 1
ATOM 1789 N N . ARG A 1 222 ? 36.304 -32.388 -54.404 1.00 36.03 222 ARG A N 1
ATOM 1790 C CA . ARG A 1 222 ? 35.671 -31.145 -53.959 1.00 36.03 222 ARG A CA 1
ATOM 1791 C C . ARG A 1 222 ? 36.634 -30.437 -53.014 1.00 36.03 222 ARG A C 1
ATOM 1793 O O . ARG A 1 222 ? 36.932 -30.967 -51.948 1.00 36.03 222 ARG A O 1
ATOM 1800 N N . SER A 1 223 ? 37.088 -29.243 -53.399 1.00 34.81 223 SER A N 1
ATOM 1801 C CA . SER A 1 223 ? 37.657 -28.260 -52.477 1.00 34.81 223 SER A CA 1
ATOM 1802 C C . SER A 1 223 ? 36.706 -28.081 -51.298 1.00 34.81 223 SER A C 1
ATOM 1804 O O . SER A 1 223 ? 35.661 -27.442 -51.416 1.00 34.81 223 SER A O 1
ATOM 1806 N N . SER A 1 224 ? 37.048 -28.677 -50.163 1.00 33.62 224 SER A N 1
ATOM 1807 C CA . SER A 1 224 ? 36.412 -28.388 -48.891 1.00 33.62 224 SER A CA 1
ATOM 1808 C C . SER A 1 224 ? 36.978 -27.067 -48.388 1.00 33.62 224 SER A C 1
ATOM 1810 O O . SER A 1 224 ? 38.026 -27.033 -47.742 1.00 33.62 224 SER A O 1
ATOM 1812 N N . LEU A 1 225 ? 36.288 -25.970 -48.697 1.00 31.45 225 LEU A N 1
ATOM 1813 C CA . LEU A 1 225 ? 36.379 -24.767 -47.885 1.00 31.45 225 LEU A CA 1
ATOM 1814 C C . LEU A 1 225 ? 35.816 -25.144 -46.507 1.00 31.45 225 LEU A C 1
ATOM 1816 O O . LEU A 1 225 ? 34.604 -25.211 -46.313 1.00 31.45 225 LEU A O 1
ATOM 1820 N N . VAL A 1 226 ? 36.705 -25.480 -45.575 1.00 32.34 226 VAL A N 1
ATOM 1821 C CA . VAL A 1 226 ? 36.367 -25.576 -44.157 1.00 32.34 226 VAL A CA 1
ATOM 1822 C C . VAL A 1 226 ? 36.064 -24.152 -43.710 1.00 32.34 226 VAL A C 1
ATOM 1824 O O . VAL A 1 226 ? 36.973 -23.367 -43.454 1.00 32.34 226 VAL A O 1
ATOM 1827 N N . LEU A 1 227 ? 34.781 -23.795 -43.678 1.00 31.19 227 LEU A N 1
ATOM 1828 C CA . LEU A 1 227 ? 34.336 -22.635 -42.922 1.00 31.19 227 LEU A CA 1
ATOM 1829 C C . LEU A 1 227 ? 34.613 -22.972 -41.449 1.00 31.19 227 LEU A C 1
ATOM 1831 O O . LEU A 1 227 ? 34.100 -23.992 -40.975 1.00 31.19 227 LEU A O 1
ATOM 1835 N N . PRO A 1 228 ? 35.413 -22.192 -40.704 1.00 30.09 228 PRO A N 1
ATOM 1836 C CA . PRO A 1 228 ? 35.422 -22.346 -39.264 1.00 30.09 228 PRO A CA 1
ATOM 1837 C C . PRO A 1 228 ? 34.000 -22.030 -38.810 1.00 30.09 228 PRO A C 1
ATOM 1839 O O . PRO A 1 228 ? 33.503 -20.932 -39.062 1.00 30.09 228 PRO A O 1
ATOM 1842 N N . SER A 1 229 ? 33.333 -22.987 -38.166 1.00 31.39 229 SER A N 1
ATOM 1843 C CA . SER A 1 229 ? 32.178 -22.680 -37.332 1.00 31.39 229 SER A CA 1
ATOM 1844 C C . SER A 1 229 ? 32.651 -21.656 -36.308 1.00 31.39 229 SER A C 1
ATOM 1846 O O . SER A 1 229 ? 33.277 -22.018 -35.313 1.00 31.39 229 SER A O 1
ATOM 1848 N N . GLN A 1 230 ? 32.426 -20.369 -36.582 1.00 33.91 230 GLN A N 1
ATOM 1849 C CA . GLN A 1 230 ? 32.528 -19.331 -35.574 1.00 33.91 230 GLN A CA 1
ATOM 1850 C C . GLN A 1 230 ? 31.554 -19.744 -34.480 1.00 33.91 230 GLN A C 1
ATOM 1852 O O . GLN A 1 230 ? 30.336 -19.697 -34.655 1.00 33.91 230 GLN A O 1
ATOM 1857 N N . ALA A 1 231 ? 32.112 -20.232 -33.375 1.00 33.50 231 ALA A N 1
ATOM 1858 C CA . ALA A 1 231 ? 31.382 -20.373 -32.140 1.00 33.50 231 ALA A CA 1
ATOM 1859 C C . ALA A 1 231 ? 30.794 -18.995 -31.840 1.00 33.50 231 ALA A C 1
ATOM 1861 O O . ALA A 1 231 ? 31.522 -18.046 -31.545 1.00 33.50 231 ALA A O 1
ATOM 1862 N N . ILE A 1 232 ? 29.476 -18.876 -31.983 1.00 39.84 232 ILE A N 1
ATOM 1863 C CA . ILE A 1 232 ? 28.725 -17.776 -31.395 1.00 39.84 232 ILE A CA 1
ATOM 1864 C C . ILE A 1 232 ? 29.156 -17.768 -29.924 1.00 39.84 232 ILE A C 1
ATOM 1866 O O . ILE A 1 232 ? 29.063 -18.826 -29.294 1.00 39.84 232 ILE A O 1
ATOM 1870 N N . PRO A 1 233 ? 29.673 -16.659 -29.370 1.00 43.03 233 PRO A N 1
ATOM 1871 C CA . PRO A 1 233 ? 29.989 -16.609 -27.956 1.00 43.03 233 PRO A CA 1
ATOM 1872 C C . PRO A 1 233 ? 28.660 -16.727 -27.212 1.00 43.03 233 PRO A C 1
ATOM 1874 O O . PRO A 1 233 ? 27.917 -15.758 -27.059 1.00 43.03 233 PRO A O 1
ATOM 1877 N N . THR A 1 234 ? 28.306 -17.946 -26.816 1.00 45.97 234 THR A N 1
ATOM 1878 C CA . THR A 1 234 ? 27.169 -18.202 -25.947 1.00 45.97 234 THR A CA 1
ATOM 1879 C C . THR A 1 234 ? 27.587 -17.694 -24.579 1.00 45.97 234 THR A C 1
ATOM 1881 O O . THR A 1 234 ? 28.246 -18.406 -23.826 1.00 45.97 234 THR A O 1
ATOM 1884 N N . SER A 1 235 ? 27.280 -16.428 -24.290 1.00 58.31 235 SER A N 1
ATOM 1885 C CA . SER A 1 235 ? 27.326 -15.896 -22.930 1.00 58.31 235 SER A CA 1
ATOM 1886 C C . SER A 1 235 ? 26.631 -16.899 -22.014 1.00 58.31 235 SER A C 1
ATOM 1888 O O . SER A 1 235 ? 25.479 -17.255 -22.284 1.00 58.31 235 SER A O 1
ATOM 1890 N N . ASP A 1 236 ? 27.329 -17.381 -20.990 1.00 67.94 236 ASP A N 1
ATOM 1891 C CA . ASP A 1 236 ? 26.806 -18.388 -20.073 1.00 67.94 236 ASP A CA 1
ATOM 1892 C C . ASP A 1 236 ? 25.485 -17.852 -19.472 1.00 67.94 236 ASP A C 1
ATOM 1894 O O . ASP A 1 236 ? 25.475 -16.743 -18.919 1.00 67.94 236 ASP A O 1
ATOM 1898 N N . PRO A 1 237 ? 24.335 -18.542 -19.623 1.00 71.69 237 PRO A N 1
ATOM 1899 C CA . PRO A 1 237 ? 23.038 -18.029 -19.172 1.00 71.69 237 PRO A CA 1
ATOM 1900 C C . PRO A 1 237 ? 23.056 -17.641 -17.686 1.00 71.69 237 PRO A C 1
ATOM 1902 O O . PRO A 1 237 ? 22.444 -16.645 -17.295 1.00 71.69 237 PRO A O 1
ATOM 1905 N N . ASN A 1 238 ? 23.847 -18.344 -16.876 1.00 75.25 238 ASN A N 1
ATOM 1906 C CA . ASN A 1 238 ? 24.047 -18.028 -15.465 1.00 75.25 238 ASN A CA 1
ATOM 1907 C C . ASN A 1 238 ? 24.702 -16.653 -15.241 1.00 75.25 238 ASN A C 1
ATOM 1909 O O . ASN A 1 238 ? 24.332 -15.930 -14.312 1.00 75.25 238 ASN A O 1
ATOM 1913 N N . GLU A 1 239 ? 25.638 -16.250 -16.104 1.00 82.38 239 GLU A N 1
ATOM 1914 C CA . GLU A 1 239 ? 26.315 -14.953 -16.021 1.00 82.38 239 GLU A CA 1
ATOM 1915 C C . GLU A 1 239 ? 25.372 -13.805 -16.405 1.00 82.38 239 GLU A C 1
ATOM 1917 O O . GLU A 1 239 ? 25.290 -12.807 -15.684 1.00 82.38 239 GLU A O 1
ATOM 1922 N N . SER A 1 240 ? 24.583 -13.973 -17.475 1.00 82.56 240 SER A N 1
ATOM 1923 C CA . SER A 1 240 ? 23.563 -12.984 -17.865 1.00 82.56 240 SER A CA 1
ATOM 1924 C C . SER A 1 240 ? 22.513 -12.773 -16.769 1.00 82.56 240 SER A C 1
ATOM 1926 O O . SER A 1 240 ? 22.154 -11.636 -16.449 1.00 82.56 240 SER A O 1
ATOM 1928 N N . GLN A 1 241 ? 22.086 -13.851 -16.104 1.00 84.44 241 GLN A N 1
ATOM 1929 C CA . GLN A 1 241 ? 21.123 -13.769 -15.014 1.00 84.44 241 GLN A CA 1
ATOM 1930 C C . GLN A 1 241 ? 21.724 -13.073 -13.786 1.00 84.44 241 GLN A C 1
ATOM 1932 O O . GLN A 1 241 ? 21.062 -12.236 -13.168 1.00 84.44 241 GLN A O 1
ATOM 1937 N N . ALA A 1 242 ? 22.976 -13.380 -13.432 1.00 87.69 242 ALA A N 1
ATOM 1938 C CA . ALA A 1 242 ? 23.681 -12.731 -12.328 1.00 87.69 242 ALA A CA 1
ATOM 1939 C C . ALA A 1 242 ? 23.900 -11.231 -12.583 1.00 87.69 242 ALA A C 1
ATOM 1941 O O . ALA A 1 242 ? 23.745 -10.413 -11.674 1.00 87.69 242 ALA A O 1
ATOM 1942 N N . LYS A 1 243 ? 24.213 -10.858 -13.824 1.00 90.12 243 LYS A N 1
ATOM 1943 C CA . LYS A 1 243 ? 24.357 -9.470 -14.265 1.00 90.12 243 LYS A CA 1
ATOM 1944 C C . LYS A 1 243 ? 23.043 -8.693 -14.148 1.00 90.12 243 LYS A C 1
ATOM 1946 O O . LYS A 1 243 ? 23.037 -7.626 -13.537 1.00 90.12 243 LYS A O 1
ATOM 1951 N N . ALA A 1 244 ? 21.932 -9.264 -14.616 1.00 90.19 244 ALA A N 1
ATOM 1952 C CA . ALA A 1 244 ? 20.603 -8.670 -14.462 1.00 90.19 244 ALA A CA 1
ATOM 1953 C C . ALA A 1 244 ? 20.209 -8.491 -12.981 1.00 90.19 244 ALA A C 1
ATOM 1955 O O . ALA A 1 244 ? 19.652 -7.458 -12.617 1.00 90.19 244 ALA A O 1
ATOM 1956 N N . ARG A 1 245 ? 20.559 -9.443 -12.094 1.00 89.12 245 ARG A N 1
ATOM 1957 C CA . ARG A 1 245 ? 20.351 -9.304 -10.632 1.00 89.12 245 ARG A CA 1
ATOM 1958 C C . ARG A 1 245 ? 21.134 -8.130 -10.047 1.00 89.12 245 ARG A C 1
ATOM 1960 O O . ARG A 1 245 ? 20.598 -7.367 -9.250 1.00 89.12 245 ARG A O 1
ATOM 1967 N N . LYS A 1 246 ? 22.404 -7.983 -10.435 1.00 91.69 246 LYS A N 1
ATOM 1968 C CA . LYS A 1 246 ? 23.250 -6.869 -9.981 1.00 91.69 246 LYS A CA 1
ATOM 1969 C C . LYS A 1 246 ? 22.704 -5.521 -10.452 1.00 91.69 246 LYS A C 1
ATOM 1971 O O . LYS A 1 246 ? 22.689 -4.582 -9.659 1.00 91.69 246 LYS A O 1
ATOM 1976 N N . LEU A 1 247 ? 22.241 -5.439 -11.703 1.00 93.00 247 LEU A N 1
ATOM 1977 C CA . LEU A 1 247 ? 21.602 -4.234 -12.228 1.00 93.00 247 LEU A CA 1
ATOM 1978 C C . LEU A 1 247 ? 20.351 -3.899 -11.422 1.00 93.00 247 LEU A C 1
ATOM 1980 O O . LEU A 1 247 ? 20.268 -2.797 -10.892 1.00 93.00 247 LEU A O 1
ATOM 1984 N N . TYR A 1 248 ? 19.438 -4.861 -11.268 1.00 91.75 248 TYR A N 1
ATOM 1985 C CA . TYR A 1 248 ? 18.210 -4.694 -10.496 1.00 91.75 248 TYR A CA 1
ATOM 1986 C C . TYR A 1 248 ? 18.506 -4.102 -9.116 1.00 91.75 248 TYR A C 1
ATOM 1988 O O . TYR A 1 248 ? 18.062 -2.995 -8.826 1.00 91.75 248 TYR A O 1
ATOM 1996 N N . ASN A 1 249 ? 19.367 -4.754 -8.323 1.00 90.75 249 ASN A N 1
ATOM 1997 C CA . ASN A 1 249 ? 19.761 -4.284 -6.987 1.00 90.75 249 ASN A CA 1
ATOM 1998 C C . ASN A 1 249 ? 20.358 -2.868 -7.003 1.00 90.75 249 ASN A C 1
ATOM 2000 O O . ASN A 1 249 ? 20.166 -2.094 -6.067 1.00 90.75 249 ASN A O 1
ATOM 2004 N N . SER A 1 250 ? 21.074 -2.507 -8.067 1.00 93.00 250 SER A N 1
ATOM 2005 C CA . SER A 1 250 ? 21.597 -1.155 -8.220 1.00 93.00 250 SER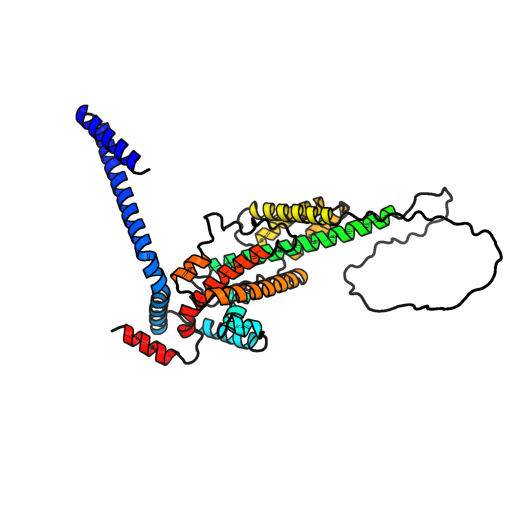 A CA 1
ATOM 2006 C C . SER A 1 250 ? 20.509 -0.123 -8.526 1.00 93.00 250 SER A C 1
ATOM 2008 O O . SER A 1 250 ? 20.611 0.999 -8.034 1.00 93.00 250 SER A O 1
ATOM 2010 N N . LEU A 1 251 ? 19.499 -0.468 -9.329 1.00 92.25 251 LEU A N 1
ATOM 2011 C CA . LEU A 1 251 ? 18.354 0.407 -9.601 1.00 92.25 251 LEU A CA 1
ATOM 2012 C C . LEU A 1 251 ? 17.513 0.589 -8.332 1.00 92.25 251 LEU A C 1
ATOM 2014 O O . LEU A 1 251 ? 17.166 1.718 -7.992 1.00 92.25 251 LEU A O 1
ATOM 2018 N N . VAL A 1 252 ? 17.292 -0.493 -7.574 1.00 90.31 252 VAL A N 1
ATOM 2019 C CA . VAL A 1 252 ? 16.683 -0.454 -6.234 1.00 90.31 252 VAL A CA 1
ATOM 2020 C C . VAL A 1 252 ? 17.401 0.554 -5.336 1.00 90.31 252 VAL A C 1
ATOM 2022 O O . VAL A 1 252 ? 16.766 1.432 -4.751 1.00 90.31 252 VAL A O 1
ATOM 2025 N N . ALA A 1 253 ? 18.729 0.454 -5.240 1.00 88.75 253 ALA A N 1
ATOM 2026 C CA . ALA A 1 253 ? 19.523 1.338 -4.396 1.00 88.75 253 ALA A CA 1
ATOM 2027 C C . ALA A 1 253 ? 19.383 2.812 -4.817 1.00 88.75 253 ALA A C 1
ATOM 2029 O O . ALA A 1 253 ? 19.187 3.669 -3.958 1.00 88.75 253 ALA A O 1
ATOM 2030 N N . LEU A 1 254 ? 19.400 3.110 -6.123 1.00 89.75 254 LEU A N 1
ATOM 2031 C CA . LEU A 1 254 ? 19.196 4.472 -6.637 1.00 89.75 254 LEU A CA 1
ATOM 2032 C C . LEU A 1 254 ? 17.829 5.038 -6.236 1.00 89.75 254 LEU A C 1
ATOM 2034 O O . LEU A 1 254 ? 17.739 6.170 -5.749 1.00 89.75 254 LEU A O 1
ATOM 2038 N N . ILE A 1 255 ? 16.777 4.231 -6.373 1.00 87.50 255 ILE A N 1
ATOM 2039 C CA . ILE A 1 255 ? 15.412 4.592 -5.983 1.00 87.50 255 ILE A CA 1
ATOM 2040 C C . ILE A 1 255 ? 15.348 4.878 -4.475 1.00 87.50 255 ILE A C 1
ATOM 2042 O O . ILE A 1 255 ? 14.746 5.873 -4.065 1.00 87.50 255 ILE A O 1
ATOM 2046 N N . GLN A 1 256 ? 16.015 4.072 -3.646 1.00 84.25 256 GLN A N 1
ATOM 2047 C CA . GLN A 1 256 ? 16.054 4.247 -2.187 1.00 84.25 256 GLN A CA 1
ATOM 2048 C C . GLN A 1 256 ? 16.856 5.472 -1.727 1.00 84.25 256 GLN A C 1
ATOM 2050 O O . GLN A 1 256 ? 16.511 6.077 -0.715 1.00 84.25 256 GLN A O 1
ATOM 2055 N N . THR A 1 257 ? 17.910 5.853 -2.451 1.00 84.88 257 THR A N 1
ATOM 2056 C CA . THR A 1 257 ? 18.734 7.029 -2.115 1.00 84.88 257 THR A CA 1
ATOM 2057 C C . THR A 1 257 ? 18.156 8.352 -2.610 1.00 84.88 257 THR A C 1
ATOM 2059 O O . THR A 1 257 ? 18.673 9.417 -2.272 1.00 84.88 257 THR A O 1
ATOM 2062 N N . SER A 1 258 ? 17.101 8.304 -3.423 1.00 79.25 258 SER A N 1
ATOM 2063 C CA . SER A 1 258 ? 16.530 9.500 -4.031 1.00 79.25 258 SER A CA 1
ATOM 2064 C C . SER A 1 258 ? 15.725 10.320 -3.017 1.00 79.25 258 SER A C 1
ATOM 2066 O O . SER A 1 258 ? 14.970 9.743 -2.229 1.00 79.25 258 SER A O 1
ATOM 2068 N N . PRO A 1 259 ? 15.861 11.660 -3.017 1.00 73.88 259 PRO A N 1
ATOM 2069 C CA . PRO A 1 259 ? 15.183 12.512 -2.051 1.00 73.88 259 PRO A CA 1
ATOM 2070 C C . PRO A 1 259 ? 13.656 12.385 -2.179 1.00 73.88 259 PRO A C 1
ATOM 2072 O O . PRO A 1 259 ? 13.143 12.234 -3.293 1.00 73.88 259 PRO A O 1
ATOM 2075 N N . PRO A 1 260 ? 12.908 12.463 -1.063 1.00 64.69 260 PRO A N 1
ATOM 2076 C CA . PRO A 1 260 ? 11.453 12.438 -1.106 1.00 64.69 260 PRO A CA 1
ATOM 2077 C C . PRO A 1 260 ? 10.949 13.689 -1.837 1.00 64.69 260 PRO A C 1
ATOM 2079 O O . PRO A 1 260 ? 11.062 14.806 -1.333 1.00 64.69 260 PRO A O 1
ATOM 2082 N N . THR A 1 261 ? 10.417 13.517 -3.046 1.00 66.38 261 THR A N 1
ATOM 2083 C CA . THR A 1 261 ? 9.724 14.580 -3.783 1.00 66.38 261 THR A CA 1
ATOM 2084 C C . THR A 1 261 ? 8.241 14.581 -3.422 1.00 66.38 261 THR A C 1
ATOM 2086 O O . THR A 1 261 ? 7.681 13.571 -3.003 1.00 66.38 261 THR A O 1
ATOM 2089 N N . SER A 1 262 ? 7.573 15.718 -3.615 1.00 60.09 262 SER A N 1
ATOM 2090 C CA . SER A 1 262 ? 6.144 15.874 -3.315 1.00 60.09 262 SER A CA 1
ATOM 2091 C C . SER A 1 262 ? 5.214 15.094 -4.255 1.00 60.09 262 SER A C 1
ATOM 2093 O O . SER A 1 262 ? 4.059 14.866 -3.905 1.00 60.09 262 SER A O 1
ATOM 2095 N N . ARG A 1 263 ? 5.686 14.687 -5.443 1.00 70.00 263 ARG A N 1
ATOM 2096 C CA . ARG A 1 263 ? 4.940 13.854 -6.404 1.00 70.00 263 ARG A CA 1
ATOM 2097 C C . ARG A 1 263 ? 5.820 12.740 -6.966 1.00 70.00 263 ARG A C 1
ATOM 2099 O O . ARG A 1 263 ? 6.962 12.993 -7.360 1.00 70.00 263 ARG A O 1
ATOM 2106 N N . HIS A 1 264 ? 5.269 11.526 -7.033 1.00 71.12 264 HIS A N 1
ATOM 2107 C CA . HIS A 1 264 ? 5.978 10.325 -7.492 1.00 71.12 264 HIS A CA 1
ATOM 2108 C C . HIS A 1 264 ? 6.398 10.393 -8.968 1.00 71.12 264 HIS A C 1
ATOM 2110 O O . HIS A 1 264 ? 7.498 9.965 -9.305 1.00 71.12 264 HIS A O 1
ATOM 2116 N N . GLU A 1 265 ? 5.586 10.997 -9.836 1.00 73.25 265 GLU A N 1
ATOM 2117 C CA . GLU A 1 265 ? 5.931 11.219 -11.252 1.00 73.25 265 GLU A CA 1
ATOM 2118 C C . GLU A 1 265 ? 7.188 12.092 -11.393 1.00 73.25 265 GLU A C 1
ATOM 2120 O O . GLU A 1 265 ? 8.117 11.770 -12.132 1.00 73.25 265 GLU A O 1
ATOM 2125 N N . SER A 1 266 ? 7.268 13.167 -10.603 1.00 82.50 266 SER A N 1
ATOM 2126 C CA . SER A 1 266 ? 8.433 14.056 -10.575 1.00 82.50 266 SER A CA 1
ATOM 2127 C C . SER A 1 266 ? 9.684 13.358 -10.031 1.00 82.50 266 SER A C 1
ATOM 2129 O O . SER A 1 266 ? 10.794 13.692 -10.444 1.00 82.50 266 SER A O 1
ATOM 2131 N N . ARG A 1 267 ? 9.518 12.360 -9.149 1.00 88.00 267 ARG A N 1
ATOM 2132 C CA . ARG A 1 267 ? 10.619 11.525 -8.645 1.00 88.00 267 ARG A CA 1
ATOM 2133 C C . ARG A 1 267 ? 11.245 10.729 -9.786 1.00 88.00 267 ARG A C 1
ATOM 2135 O O . ARG A 1 267 ? 12.441 10.860 -10.030 1.00 88.00 267 ARG A O 1
ATOM 2142 N N . TRP A 1 268 ? 10.438 9.954 -10.512 1.00 90.88 268 TRP A N 1
ATOM 2143 C CA . TRP A 1 268 ? 10.905 9.113 -11.620 1.00 90.88 268 TRP A CA 1
ATOM 2144 C C . TRP A 1 268 ? 11.498 9.929 -12.767 1.00 90.88 268 TRP A C 1
ATOM 2146 O O . TRP A 1 268 ? 12.557 9.563 -13.272 1.00 90.88 268 TRP A O 1
ATOM 2156 N N . ALA A 1 269 ? 10.914 11.088 -13.083 1.00 90.88 269 ALA A N 1
ATOM 2157 C CA . ALA A 1 269 ? 11.497 12.022 -14.045 1.00 90.88 269 ALA A CA 1
ATOM 2158 C C . ALA A 1 269 ? 12.906 12.489 -13.634 1.00 90.88 269 ALA A C 1
ATOM 2160 O O . ALA A 1 269 ? 13.814 12.517 -14.459 1.00 90.88 269 ALA A O 1
ATOM 2161 N N . SER A 1 270 ? 13.111 12.814 -12.351 1.00 90.81 270 SER A N 1
ATOM 2162 C CA . SER A 1 270 ? 14.414 13.282 -11.856 1.00 90.81 270 SER A CA 1
ATOM 2163 C C . SER A 1 270 ? 15.484 12.183 -11.803 1.00 90.81 270 SER A C 1
ATOM 2165 O O . SER A 1 270 ? 16.666 12.466 -11.985 1.00 90.81 270 SER A O 1
ATOM 2167 N N . MET A 1 271 ? 15.079 10.927 -11.581 1.00 91.06 271 MET A N 1
ATOM 2168 C CA . MET A 1 271 ? 15.983 9.773 -11.524 1.00 91.06 271 MET A CA 1
ATOM 2169 C C . MET A 1 271 ? 16.327 9.210 -12.908 1.00 91.06 271 MET A C 1
ATOM 2171 O O . MET A 1 271 ? 17.361 8.553 -13.041 1.00 91.06 271 MET A O 1
ATOM 2175 N N . ALA A 1 272 ? 15.487 9.441 -13.924 1.00 92.62 272 ALA A N 1
ATOM 2176 C CA . ALA A 1 272 ? 15.621 8.825 -15.245 1.00 92.62 272 ALA A CA 1
ATOM 2177 C C . ALA A 1 272 ? 17.033 8.954 -15.861 1.00 92.62 272 ALA A C 1
ATOM 2179 O O . ALA A 1 272 ? 17.553 7.924 -16.289 1.00 92.62 272 ALA A O 1
ATOM 2180 N N . PRO A 1 273 ? 17.728 10.112 -15.818 1.00 93.38 273 PRO A N 1
ATOM 2181 C CA . PRO A 1 273 ? 19.109 10.213 -16.307 1.00 93.38 273 PRO A CA 1
ATOM 2182 C C . PRO A 1 273 ? 20.081 9.254 -15.604 1.00 93.38 273 PRO A C 1
ATOM 2184 O O . PRO A 1 273 ? 20.876 8.557 -16.235 1.00 93.38 273 PRO A O 1
ATOM 2187 N N . SER A 1 274 ? 19.999 9.165 -14.272 1.00 93.81 274 SER A N 1
ATOM 2188 C CA . SER A 1 274 ? 20.863 8.277 -13.481 1.00 93.81 274 SER A CA 1
ATOM 2189 C C . SER A 1 274 ? 20.543 6.801 -13.714 1.00 93.81 274 SER A C 1
ATOM 2191 O O . SER A 1 274 ? 21.459 5.985 -13.811 1.00 93.81 274 SER A O 1
ATOM 2193 N N . LEU A 1 275 ? 19.259 6.461 -13.849 1.00 94.06 275 LEU A N 1
ATOM 2194 C CA . LEU A 1 275 ? 18.812 5.112 -14.193 1.00 94.06 275 LEU A CA 1
ATOM 2195 C C . LEU A 1 275 ? 19.289 4.717 -15.596 1.00 94.06 275 LEU A C 1
ATOM 2197 O O . LEU A 1 275 ? 19.809 3.618 -15.767 1.00 94.06 275 LEU A O 1
ATOM 2201 N N . ALA A 1 276 ? 19.192 5.623 -16.574 1.00 95.06 276 ALA A N 1
ATOM 2202 C CA . ALA A 1 276 ? 19.634 5.387 -17.945 1.00 95.06 276 ALA A CA 1
ATOM 2203 C C . ALA A 1 276 ? 21.129 5.070 -18.003 1.00 95.06 276 ALA A C 1
ATOM 2205 O O . ALA A 1 276 ? 21.520 4.050 -18.568 1.00 95.06 276 ALA A O 1
ATOM 2206 N N . ILE A 1 277 ? 21.959 5.886 -17.344 1.00 94.56 277 ILE A N 1
ATOM 2207 C CA . ILE A 1 277 ? 23.406 5.656 -17.248 1.00 94.56 277 ILE A CA 1
ATOM 2208 C C . ILE A 1 277 ? 23.698 4.322 -16.560 1.00 94.56 277 ILE A C 1
ATOM 2210 O O . ILE A 1 277 ? 24.575 3.576 -17.001 1.00 94.56 277 ILE A O 1
ATOM 2214 N N . GLN A 1 278 ? 22.981 4.005 -15.480 1.00 94.44 278 GLN A N 1
ATOM 2215 C CA . GLN A 1 278 ? 23.221 2.771 -14.746 1.00 94.44 278 GLN A CA 1
ATOM 2216 C C . GLN A 1 278 ? 22.848 1.536 -15.567 1.00 94.44 278 GLN A C 1
ATOM 2218 O O . GLN A 1 278 ? 23.633 0.595 -15.609 1.00 94.44 278 GLN A O 1
ATOM 2223 N N . ILE A 1 279 ? 21.721 1.552 -16.279 1.00 94.00 279 ILE A N 1
ATOM 2224 C CA . ILE A 1 279 ? 21.355 0.495 -17.231 1.00 94.00 279 ILE A CA 1
ATOM 2225 C C . ILE A 1 279 ? 22.418 0.386 -18.328 1.00 94.00 279 ILE A C 1
ATOM 2227 O O . ILE A 1 279 ? 22.918 -0.704 -18.601 1.00 94.00 279 ILE A O 1
ATOM 2231 N N . PHE A 1 280 ? 22.823 1.520 -18.902 1.00 92.25 280 PHE A N 1
ATOM 2232 C CA . PHE A 1 280 ? 23.782 1.570 -19.997 1.00 92.25 280 PHE A CA 1
ATOM 2233 C C . PHE A 1 280 ? 25.143 0.973 -19.614 1.00 92.25 280 PHE A C 1
ATOM 2235 O O . PHE A 1 280 ? 25.708 0.210 -20.391 1.00 92.25 280 PHE A O 1
ATOM 2242 N N . ARG A 1 281 ? 25.636 1.223 -18.391 1.00 91.38 281 ARG A N 1
ATOM 2243 C CA . ARG A 1 281 ? 26.876 0.624 -17.848 1.00 91.38 281 ARG A CA 1
ATOM 2244 C C . ARG A 1 281 ? 26.842 -0.898 -17.771 1.00 91.38 281 ARG A C 1
ATOM 2246 O O . ARG A 1 281 ? 27.889 -1.537 -17.796 1.00 91.38 281 ARG A O 1
ATOM 2253 N N . PHE A 1 282 ? 25.651 -1.472 -17.646 1.00 91.25 282 PHE A N 1
ATOM 2254 C CA . PHE A 1 282 ? 25.444 -2.912 -17.678 1.00 91.25 282 PHE A CA 1
ATOM 2255 C C . PHE A 1 282 ? 25.205 -3.414 -19.107 1.00 91.25 282 PHE A C 1
ATOM 2257 O O . PHE A 1 282 ? 24.922 -4.586 -19.296 1.00 91.25 282 PHE A O 1
ATOM 2264 N N . THR A 1 283 ? 25.355 -2.602 -20.148 1.00 89.00 283 THR A N 1
ATOM 2265 C CA . THR A 1 283 ? 25.256 -3.044 -21.546 1.00 89.00 283 THR A CA 1
ATOM 2266 C C . THR A 1 283 ? 26.551 -2.760 -22.300 1.00 89.00 283 THR A C 1
ATOM 2268 O O . THR A 1 283 ? 27.293 -1.852 -21.950 1.00 89.00 283 THR A O 1
ATOM 2271 N N . ASN A 1 284 ? 26.819 -3.524 -23.361 1.00 85.88 284 ASN A N 1
ATOM 2272 C CA . ASN A 1 284 ? 27.935 -3.258 -24.279 1.00 85.88 284 ASN A CA 1
ATOM 2273 C C . ASN A 1 284 ? 27.460 -2.399 -25.468 1.00 85.88 284 ASN A C 1
ATOM 2275 O O . ASN A 1 284 ? 27.822 -2.662 -26.619 1.00 85.88 284 ASN A O 1
ATOM 2279 N N . ALA A 1 285 ? 26.541 -1.462 -25.220 1.00 88.19 285 ALA A N 1
ATOM 2280 C CA . ALA A 1 285 ? 25.952 -0.619 -26.253 1.00 88.19 285 ALA A CA 1
ATOM 2281 C C . ALA A 1 285 ? 26.919 0.520 -26.650 1.00 88.19 285 ALA A C 1
ATOM 2283 O O . ALA A 1 285 ? 27.624 1.044 -25.785 1.00 88.19 285 ALA A O 1
ATOM 2284 N N . PRO A 1 286 ? 26.964 0.928 -27.933 1.00 88.56 286 PRO A N 1
ATOM 2285 C CA . PRO A 1 286 ? 27.736 2.092 -28.372 1.00 88.56 286 PRO A CA 1
ATOM 2286 C C . PRO A 1 286 ? 27.280 3.390 -27.695 1.00 88.56 286 PRO A C 1
ATOM 2288 O O . PRO A 1 286 ? 26.078 3.640 -27.590 1.00 88.56 286 PRO A O 1
ATOM 2291 N N . SER A 1 287 ? 28.229 4.242 -27.287 1.00 88.56 287 SER A N 1
ATOM 2292 C CA . SER A 1 287 ? 27.968 5.494 -26.549 1.00 88.56 287 SER A CA 1
ATOM 2293 C C . SER A 1 287 ? 26.985 6.441 -27.246 1.00 88.56 287 SER A C 1
ATOM 2295 O O . SER A 1 287 ? 26.239 7.147 -26.571 1.00 88.56 287 SER A O 1
ATOM 2297 N N . ASP A 1 288 ? 26.928 6.413 -28.578 1.00 89.56 288 ASP A N 1
ATOM 2298 C CA . ASP A 1 288 ? 26.029 7.248 -29.386 1.00 89.56 288 ASP A CA 1
ATOM 2299 C C . ASP A 1 288 ? 24.541 6.940 -29.139 1.00 89.56 288 ASP A C 1
ATOM 2301 O O . ASP A 1 288 ? 23.674 7.773 -29.402 1.00 89.56 288 ASP A O 1
ATOM 2305 N N . MET A 1 289 ? 24.225 5.758 -28.596 1.00 91.12 289 MET A N 1
ATOM 2306 C CA . MET A 1 289 ? 22.854 5.351 -28.277 1.00 91.12 289 MET A CA 1
ATOM 2307 C C . MET A 1 289 ? 22.347 5.901 -26.938 1.00 91.12 289 MET A C 1
ATOM 2309 O O . MET A 1 289 ? 21.138 5.882 -26.704 1.00 91.12 289 MET A O 1
ATOM 2313 N N . LEU A 1 290 ? 23.232 6.383 -26.055 1.00 92.81 290 LEU A N 1
ATOM 2314 C CA . LEU A 1 290 ? 22.859 6.791 -24.697 1.00 92.81 290 LEU A CA 1
ATOM 2315 C C . LEU A 1 290 ? 21.818 7.929 -24.668 1.00 92.81 290 LEU A C 1
ATOM 2317 O O . LEU A 1 290 ? 20.820 7.759 -23.970 1.00 92.81 290 LEU A O 1
ATOM 2321 N N . PRO A 1 291 ? 21.948 9.033 -25.435 1.00 94.56 291 PRO A N 1
ATOM 2322 C CA . PRO A 1 291 ? 20.959 10.116 -25.395 1.00 94.56 291 PRO A CA 1
ATOM 2323 C C . PRO A 1 291 ? 19.564 9.672 -25.859 1.00 94.56 291 PRO A C 1
ATOM 2325 O O . PRO A 1 291 ? 18.551 10.047 -25.271 1.00 94.56 291 PRO A O 1
ATOM 2328 N N . ALA A 1 292 ? 19.505 8.833 -26.899 1.00 93.81 292 ALA A N 1
ATOM 2329 C CA . ALA A 1 292 ? 18.248 8.284 -27.401 1.00 93.81 292 ALA A CA 1
ATOM 2330 C C . ALA A 1 292 ? 17.613 7.318 -26.388 1.00 93.81 292 ALA A C 1
ATOM 2332 O O . ALA A 1 292 ? 16.400 7.346 -26.174 1.00 93.81 292 ALA A O 1
ATOM 2333 N N . PHE A 1 293 ? 18.435 6.490 -25.738 1.00 94.69 293 PHE A N 1
ATOM 2334 C CA . PHE A 1 293 ? 17.984 5.580 -24.692 1.00 94.69 293 PHE A CA 1
ATOM 2335 C C . PHE A 1 293 ? 17.462 6.329 -23.462 1.00 94.69 293 PHE A C 1
ATOM 2337 O O . PHE A 1 293 ? 16.404 5.982 -22.947 1.00 94.69 293 PHE A O 1
ATOM 2344 N N . GLU A 1 294 ? 18.153 7.379 -23.021 1.00 95.94 294 GLU A N 1
ATOM 2345 C CA . GLU A 1 294 ? 17.732 8.216 -21.896 1.00 95.94 294 GLU A CA 1
ATOM 2346 C C . GLU A 1 294 ? 16.373 8.880 -22.158 1.00 95.94 294 GLU A C 1
ATOM 2348 O O . GLU A 1 294 ? 15.475 8.794 -21.318 1.00 95.94 294 GLU A O 1
ATOM 2353 N N . ALA A 1 295 ? 16.178 9.460 -23.348 1.00 94.88 295 ALA A N 1
ATOM 2354 C CA . ALA A 1 295 ? 14.897 10.043 -23.743 1.00 94.88 295 ALA A CA 1
ATOM 2355 C C . ALA A 1 295 ? 13.769 8.995 -23.786 1.00 94.88 295 ALA A C 1
ATOM 2357 O O . ALA A 1 295 ? 12.659 9.255 -23.314 1.00 94.88 295 ALA A O 1
ATOM 2358 N N . LYS A 1 296 ? 14.057 7.793 -24.307 1.00 94.44 296 LYS A N 1
ATOM 2359 C CA . LYS A 1 296 ? 13.106 6.672 -24.341 1.00 94.44 296 LYS A CA 1
ATOM 2360 C C . LYS A 1 296 ? 12.736 6.200 -22.932 1.00 94.44 296 LYS A C 1
ATOM 2362 O O . LYS A 1 296 ? 11.554 6.016 -22.645 1.00 94.44 296 LYS A O 1
ATOM 2367 N N . LEU A 1 297 ? 13.724 6.026 -22.053 1.00 95.31 297 LEU A N 1
ATOM 2368 C CA . LEU A 1 297 ? 13.512 5.636 -20.660 1.00 95.31 297 LEU A CA 1
ATOM 2369 C C . LEU A 1 297 ? 12.625 6.662 -19.951 1.00 95.31 297 LEU A C 1
ATOM 2371 O O . LEU A 1 297 ? 11.620 6.281 -19.357 1.00 95.31 297 LEU A O 1
ATOM 2375 N N . LEU A 1 298 ? 12.964 7.952 -20.061 1.00 95.12 298 LEU A N 1
ATOM 2376 C CA . LEU A 1 298 ? 12.204 9.043 -19.455 1.00 95.12 298 LEU A CA 1
ATOM 2377 C C . LEU A 1 298 ? 10.738 9.030 -19.903 1.00 95.12 298 LEU A C 1
ATOM 2379 O O . LEU A 1 298 ? 9.849 9.127 -19.058 1.00 95.12 298 LEU A O 1
ATOM 2383 N N . ALA A 1 299 ? 10.478 8.872 -21.204 1.00 93.75 299 ALA A N 1
ATOM 2384 C CA . ALA A 1 299 ? 9.118 8.807 -21.734 1.00 93.75 299 ALA A CA 1
ATOM 2385 C C . ALA A 1 299 ? 8.318 7.646 -21.119 1.00 93.75 299 ALA A C 1
ATOM 2387 O O . ALA A 1 299 ? 7.190 7.844 -20.679 1.00 93.75 299 ALA A O 1
ATOM 2388 N N . HIS A 1 300 ? 8.909 6.452 -21.017 1.00 93.88 300 HIS A N 1
ATOM 2389 C CA . HIS A 1 300 ? 8.202 5.279 -20.499 1.00 93.88 300 HIS A CA 1
ATOM 2390 C C . HIS A 1 300 ? 7.966 5.295 -18.985 1.00 93.88 300 HIS A C 1
ATOM 2392 O O . HIS A 1 300 ? 6.941 4.784 -18.546 1.00 93.88 300 HIS A O 1
ATOM 2398 N N . VAL A 1 301 ? 8.880 5.857 -18.185 1.00 92.56 301 VAL A N 1
ATOM 2399 C CA . VAL A 1 301 ? 8.721 5.890 -16.714 1.00 92.56 301 VAL A CA 1
ATOM 2400 C C . VAL A 1 301 ? 7.855 7.052 -16.215 1.00 92.56 301 VAL A C 1
ATOM 2402 O O . VAL A 1 301 ? 7.494 7.089 -15.037 1.00 92.56 301 VAL A O 1
ATOM 2405 N N . THR A 1 302 ? 7.549 8.022 -17.086 1.00 91.75 302 THR A N 1
ATOM 2406 C CA . THR A 1 302 ? 6.701 9.183 -16.761 1.00 91.75 302 THR A CA 1
ATOM 2407 C C . THR A 1 302 ? 5.296 9.092 -17.357 1.00 91.75 302 THR A C 1
ATOM 2409 O O . THR A 1 302 ? 4.367 9.646 -16.774 1.00 91.75 302 THR A O 1
ATOM 2412 N N . ASP A 1 303 ? 5.111 8.373 -18.467 1.00 91.56 303 ASP A N 1
ATOM 2413 C CA . ASP A 1 303 ? 3.802 8.167 -19.089 1.00 91.56 303 ASP A CA 1
ATOM 2414 C C . ASP A 1 303 ? 3.119 6.878 -18.599 1.00 91.56 303 ASP A C 1
ATOM 2416 O O . ASP A 1 303 ? 3.309 5.790 -19.150 1.00 91.56 303 ASP A O 1
ATOM 2420 N N . VAL A 1 304 ? 2.240 7.019 -17.602 1.00 90.38 304 VAL A N 1
ATOM 2421 C CA . VAL A 1 304 ? 1.417 5.916 -17.065 1.00 90.38 304 VAL A CA 1
ATOM 2422 C C . VAL A 1 304 ? 0.393 5.363 -18.069 1.00 90.38 304 VAL A C 1
ATOM 2424 O O . VAL A 1 304 ? -0.217 4.318 -17.834 1.00 90.38 304 VAL A O 1
ATOM 2427 N N . HIS A 1 305 ? 0.165 6.050 -19.192 1.00 91.81 305 HIS A N 1
ATOM 2428 C CA . HIS A 1 305 ? -0.751 5.612 -20.245 1.00 91.81 305 HIS A CA 1
ATOM 2429 C C . HIS A 1 305 ? -0.037 4.931 -21.421 1.00 91.81 305 HIS A C 1
ATOM 2431 O O . HIS A 1 305 ? -0.708 4.349 -22.291 1.00 91.81 305 HIS A O 1
ATOM 2437 N N . GLY A 1 306 ? 1.300 4.920 -21.410 1.00 93.38 306 GLY A N 1
ATOM 2438 C CA . GLY A 1 306 ? 2.131 4.228 -22.385 1.00 93.38 306 GLY A CA 1
ATOM 2439 C C . GLY A 1 306 ? 1.780 2.741 -22.486 1.00 93.38 306 GLY A C 1
ATOM 2440 O O . GLY A 1 306 ? 1.398 2.100 -21.505 1.00 93.38 306 GLY A O 1
ATOM 2441 N N . SER A 1 307 ? 1.893 2.167 -23.687 1.00 94.62 307 SER A N 1
ATOM 2442 C CA . SER A 1 307 ? 1.519 0.765 -23.938 1.00 94.62 307 SER A CA 1
ATOM 2443 C C . SER A 1 307 ? 2.320 -0.216 -23.081 1.00 94.62 307 SER A C 1
ATOM 2445 O O . SER A 1 307 ? 1.727 -1.073 -22.434 1.00 94.62 307 SER A O 1
ATOM 2447 N N . LEU A 1 308 ? 3.645 -0.041 -23.026 1.00 93.94 308 LEU A N 1
ATOM 2448 C CA . LEU A 1 308 ? 4.536 -0.866 -22.209 1.00 93.94 308 LEU A CA 1
ATOM 2449 C C . LEU A 1 308 ? 4.208 -0.746 -20.715 1.00 93.94 308 LEU A C 1
ATOM 2451 O O . LEU A 1 308 ? 4.151 -1.756 -20.022 1.00 93.94 308 LEU A O 1
ATOM 245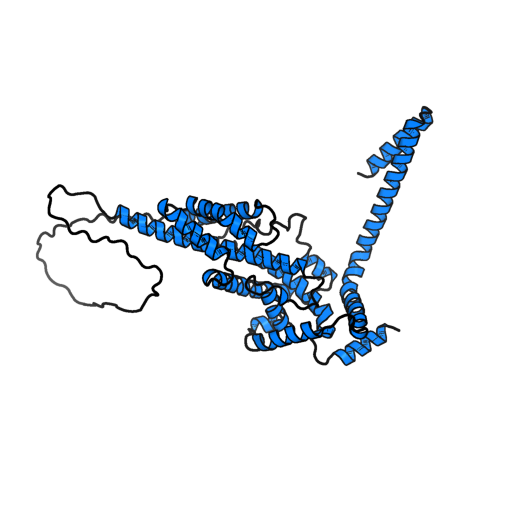5 N N . PHE A 1 309 ? 3.951 0.474 -20.228 1.00 95.06 309 PHE A N 1
ATOM 2456 C CA . PHE A 1 309 ? 3.584 0.700 -18.830 1.00 95.06 309 PHE A CA 1
ATOM 2457 C C . PHE A 1 309 ? 2.281 -0.025 -18.486 1.00 95.06 309 PHE A C 1
ATOM 2459 O O . PHE A 1 309 ? 2.229 -0.756 -17.503 1.00 95.06 309 PHE A O 1
ATOM 2466 N N . ARG A 1 310 ? 1.239 0.131 -19.315 1.00 95.62 310 ARG A N 1
ATOM 2467 C CA . ARG A 1 310 ? -0.059 -0.521 -19.089 1.00 95.62 310 ARG A CA 1
ATOM 2468 C C . ARG A 1 310 ? 0.029 -2.040 -19.142 1.00 95.62 310 ARG A C 1
ATOM 2470 O O . ARG A 1 310 ? -0.589 -2.693 -18.313 1.00 95.62 310 ARG A O 1
ATOM 2477 N N . GLU A 1 311 ? 0.818 -2.593 -20.060 1.00 95.69 311 GLU A N 1
ATOM 2478 C CA . GLU A 1 311 ? 1.048 -4.038 -20.137 1.00 95.69 311 GLU A CA 1
ATOM 2479 C C . GLU A 1 311 ? 1.689 -4.577 -18.848 1.00 95.69 311 GLU A C 1
ATOM 2481 O O . GLU A 1 311 ? 1.239 -5.582 -18.293 1.00 95.69 311 GLU A O 1
ATOM 2486 N N . VAL A 1 312 ? 2.720 -3.891 -18.347 1.00 95.06 312 VAL A N 1
ATOM 2487 C CA . VAL A 1 312 ? 3.379 -4.247 -17.086 1.00 95.06 312 VAL A CA 1
ATOM 2488 C C . VAL A 1 312 ? 2.414 -4.080 -15.908 1.00 95.06 312 VAL A C 1
ATOM 2490 O O . VAL A 1 312 ? 2.286 -4.984 -15.086 1.00 95.06 312 VAL A O 1
ATOM 2493 N N . GLU A 1 313 ? 1.685 -2.967 -15.839 1.00 95.25 313 GLU A N 1
ATOM 2494 C CA . GLU A 1 313 ? 0.695 -2.708 -14.791 1.00 95.25 313 GLU A CA 1
ATOM 2495 C C . GLU A 1 313 ? -0.410 -3.775 -14.762 1.00 95.25 313 GLU A C 1
ATOM 2497 O O . GLU A 1 313 ? -0.756 -4.261 -13.686 1.00 95.25 313 GLU A O 1
ATOM 2502 N N . ASP A 1 314 ? -0.938 -4.183 -15.920 1.00 95.00 314 ASP A N 1
ATOM 2503 C CA . ASP A 1 314 ? -1.934 -5.254 -16.027 1.00 95.00 314 ASP A CA 1
ATOM 2504 C C . ASP A 1 314 ? -1.376 -6.591 -15.514 1.00 95.00 314 ASP A C 1
ATOM 2506 O O . ASP A 1 314 ? -2.065 -7.310 -14.785 1.00 95.00 314 ASP A O 1
ATOM 2510 N N . HIS A 1 315 ? -0.112 -6.904 -15.825 1.00 94.25 315 HIS A N 1
ATOM 2511 C CA . HIS A 1 315 ? 0.558 -8.099 -15.312 1.00 94.25 315 HIS A CA 1
ATOM 2512 C C . HIS A 1 315 ? 0.671 -8.082 -13.779 1.00 94.25 315 HIS A C 1
ATOM 2514 O O . HIS A 1 315 ? 0.279 -9.047 -13.116 1.00 94.25 315 HIS A O 1
ATOM 2520 N N . PHE A 1 316 ? 1.149 -6.975 -13.204 1.00 94.19 316 PHE A N 1
ATOM 2521 C CA . PHE A 1 316 ? 1.241 -6.810 -11.751 1.00 94.19 316 PHE A CA 1
ATOM 2522 C C . PHE A 1 316 ? -0.135 -6.840 -11.077 1.00 94.19 316 PHE A C 1
ATOM 2524 O O . PHE A 1 316 ? -0.282 -7.440 -10.013 1.00 94.19 316 PHE A O 1
ATOM 2531 N N . ASN A 1 317 ? -1.158 -6.247 -11.696 1.00 93.69 317 ASN A N 1
ATOM 2532 C CA . ASN A 1 317 ? -2.520 -6.244 -11.171 1.00 93.69 317 ASN A CA 1
ATOM 2533 C C . ASN A 1 317 ? -3.128 -7.655 -11.136 1.00 93.69 317 ASN A C 1
ATOM 2535 O O . ASN A 1 317 ? -3.693 -8.051 -10.117 1.00 93.69 317 ASN A O 1
ATOM 2539 N N . ALA A 1 318 ? -2.950 -8.445 -12.199 1.00 92.44 318 ALA A N 1
ATOM 2540 C CA . ALA A 1 318 ? -3.399 -9.836 -12.242 1.00 92.44 318 ALA A CA 1
ATOM 2541 C C . ALA A 1 318 ? -2.701 -10.705 -11.180 1.00 92.44 318 ALA A C 1
ATOM 2543 O O . ALA A 1 318 ? -3.337 -11.536 -10.518 1.00 92.44 318 ALA A O 1
ATOM 2544 N N . ARG A 1 319 ? -1.395 -10.492 -10.974 1.00 92.56 319 ARG A N 1
ATOM 2545 C CA . ARG A 1 319 ? -0.645 -11.201 -9.930 1.00 92.56 319 ARG A CA 1
ATOM 2546 C C . ARG A 1 319 ? -1.103 -10.803 -8.535 1.00 92.56 319 ARG A C 1
ATOM 2548 O O . ARG A 1 319 ? -1.387 -11.671 -7.715 1.00 92.56 319 ARG A O 1
ATOM 2555 N N . LEU A 1 320 ? -1.287 -9.507 -8.308 1.00 93.62 320 LEU A N 1
ATOM 2556 C CA . LEU A 1 320 ? -1.809 -8.998 -7.052 1.00 93.62 320 LEU A CA 1
ATOM 2557 C C . LEU A 1 320 ? -3.188 -9.569 -6.728 1.00 93.62 320 LEU A C 1
ATOM 2559 O O . LEU A 1 320 ? -3.417 -9.965 -5.591 1.00 93.62 320 LEU A O 1
ATOM 2563 N N . LEU A 1 321 ? -4.095 -9.653 -7.704 1.00 92.75 321 LEU A N 1
ATOM 2564 C CA . LEU A 1 321 ? -5.399 -10.292 -7.519 1.00 92.75 321 LEU A CA 1
ATOM 2565 C C . LEU A 1 321 ? -5.256 -11.757 -7.095 1.00 92.75 321 LEU A C 1
ATOM 2567 O O . LEU A 1 321 ? -5.974 -12.214 -6.209 1.00 92.75 321 LEU A O 1
ATOM 2571 N N . THR A 1 322 ? -4.306 -12.483 -7.683 1.00 92.19 322 THR A N 1
ATOM 2572 C CA . THR A 1 322 ? -4.036 -13.888 -7.345 1.00 92.19 322 THR A CA 1
ATOM 2573 C C . THR A 1 322 ? -3.524 -14.040 -5.908 1.00 92.19 322 THR A C 1
ATOM 2575 O O . THR A 1 322 ? -4.032 -14.872 -5.150 1.00 92.19 322 THR A O 1
ATOM 2578 N N . ASP A 1 323 ? -2.564 -13.212 -5.494 1.00 92.19 323 ASP A N 1
ATOM 2579 C CA . ASP A 1 323 ? -2.036 -13.233 -4.126 1.00 92.19 323 ASP A CA 1
ATOM 2580 C C . ASP A 1 323 ? -3.072 -12.740 -3.112 1.00 92.19 323 ASP A C 1
ATOM 2582 O O . ASP A 1 323 ? -3.218 -13.304 -2.026 1.00 92.19 323 ASP A O 1
ATOM 2586 N N . LEU A 1 324 ? -3.877 -11.749 -3.487 1.00 93.31 324 LEU A N 1
ATOM 2587 C CA . LEU A 1 324 ? -4.979 -11.256 -2.675 1.00 93.31 324 LEU A CA 1
ATOM 2588 C C . LEU A 1 324 ? -6.039 -12.342 -2.451 1.00 93.31 324 LEU A C 1
ATOM 2590 O O . LEU A 1 324 ? -6.504 -12.508 -1.327 1.00 93.31 324 LEU A O 1
ATOM 2594 N N . GLN A 1 325 ? -6.374 -13.141 -3.470 1.00 92.44 325 GLN A N 1
ATOM 2595 C CA . GLN A 1 325 ? -7.250 -14.309 -3.310 1.00 92.44 325 GLN A CA 1
ATOM 2596 C C . GLN A 1 325 ? -6.679 -15.310 -2.300 1.00 92.44 325 GLN A C 1
ATOM 2598 O O . GLN A 1 325 ? -7.427 -15.845 -1.478 1.00 92.44 325 GLN A O 1
ATOM 2603 N N . ARG A 1 326 ? -5.360 -15.558 -2.330 1.00 91.00 326 ARG A N 1
ATOM 2604 C CA . ARG A 1 326 ? -4.679 -16.425 -1.353 1.00 91.00 326 ARG A CA 1
ATOM 2605 C C . ARG A 1 326 ? -4.835 -15.873 0.065 1.00 91.00 326 ARG A C 1
ATOM 2607 O O . ARG A 1 326 ? -5.333 -16.589 0.932 1.00 91.00 326 ARG A O 1
ATOM 2614 N N . ARG A 1 327 ? -4.522 -14.591 0.271 1.00 91.44 327 ARG A N 1
ATOM 2615 C CA . ARG A 1 327 ? -4.657 -13.922 1.577 1.00 91.44 327 ARG A CA 1
ATOM 2616 C C . ARG A 1 327 ? -6.096 -13.871 2.070 1.00 91.44 327 ARG A C 1
ATOM 2618 O O . ARG A 1 327 ? -6.341 -14.072 3.252 1.00 91.44 327 ARG A O 1
ATOM 2625 N N . MET A 1 328 ? -7.069 -13.684 1.186 1.00 92.25 328 MET A N 1
ATOM 2626 C CA . MET A 1 328 ? -8.481 -13.667 1.569 1.00 92.25 328 MET A CA 1
ATOM 2627 C C . MET A 1 328 ? -8.975 -15.012 2.102 1.00 92.25 328 MET A C 1
ATOM 2629 O O . MET A 1 328 ? -9.736 -15.024 3.071 1.00 92.25 328 MET A O 1
ATOM 2633 N N . ARG A 1 329 ? -8.500 -16.138 1.551 1.00 89.69 329 ARG A N 1
ATOM 2634 C CA . ARG A 1 329 ? -8.808 -17.473 2.097 1.00 89.69 329 ARG A CA 1
ATOM 2635 C C . ARG A 1 329 ? -8.266 -17.657 3.516 1.00 89.69 329 ARG A C 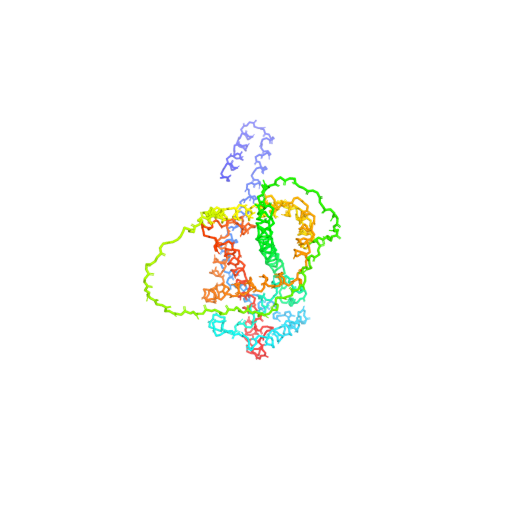1
ATOM 2637 O O . ARG A 1 329 ? -8.905 -18.323 4.322 1.00 89.69 329 ARG A O 1
ATOM 2644 N N . GLU A 1 330 ? -7.127 -17.043 3.824 1.00 89.31 330 GLU A N 1
ATOM 2645 C CA . GLU A 1 330 ? -6.496 -17.090 5.147 1.00 89.31 330 GLU A CA 1
ATOM 2646 C C . GLU A 1 330 ? -7.160 -16.117 6.137 1.00 89.31 330 GLU A C 1
ATOM 2648 O O . GLU A 1 330 ? -7.357 -16.447 7.305 1.00 89.31 330 GLU A O 1
ATOM 2653 N N . TYR A 1 331 ? -7.509 -14.907 5.688 1.00 91.50 331 TYR A N 1
ATOM 2654 C CA . TYR A 1 331 ? -7.836 -13.789 6.580 1.00 91.50 331 TYR A CA 1
ATOM 2655 C C . TYR A 1 331 ? -9.333 -13.596 6.826 1.00 91.50 331 TYR A C 1
ATOM 2657 O O . TYR A 1 331 ? -9.711 -13.055 7.866 1.00 91.50 331 TYR A O 1
ATOM 2665 N N . ARG A 1 332 ? -10.206 -14.035 5.907 1.00 87.12 332 ARG A N 1
ATOM 2666 C CA . ARG A 1 332 ? -11.655 -13.760 5.970 1.00 87.12 332 ARG A CA 1
ATOM 2667 C C . ARG A 1 332 ? -12.291 -14.181 7.300 1.00 87.12 332 ARG A C 1
ATOM 2669 O O . ARG A 1 332 ? -13.134 -13.452 7.821 1.00 87.12 332 ARG A O 1
ATOM 2676 N N . GLY A 1 333 ? -11.877 -15.329 7.841 1.00 87.44 333 GLY A N 1
ATOM 2677 C CA . GLY A 1 333 ? -12.404 -15.902 9.085 1.00 87.44 333 GLY A CA 1
ATOM 2678 C C . GLY A 1 333 ? -11.743 -15.400 10.374 1.00 87.44 333 GLY A C 1
ATOM 2679 O O . GLY A 1 333 ? -12.157 -15.808 11.455 1.00 87.44 333 GLY A O 1
ATOM 2680 N N . LEU A 1 334 ? -10.722 -14.541 10.295 1.00 91.56 334 LEU A N 1
ATOM 2681 C CA . LEU A 1 334 ? -9.988 -14.080 11.476 1.00 91.56 334 LEU A CA 1
ATOM 2682 C C . LEU A 1 334 ? -10.760 -12.992 12.236 1.00 91.56 334 LEU A C 1
ATOM 2684 O O . LEU A 1 334 ? -11.345 -12.088 11.633 1.00 91.56 334 LEU A O 1
ATOM 2688 N N . ASN A 1 335 ? -10.717 -13.025 13.570 1.00 90.00 335 ASN A N 1
ATOM 2689 C CA . ASN A 1 335 ? -11.204 -11.914 14.395 1.00 90.00 335 ASN A CA 1
ATOM 2690 C C . ASN A 1 335 ? -10.275 -10.684 14.272 1.00 90.00 335 ASN A C 1
ATOM 2692 O O . ASN A 1 335 ? -9.212 -10.760 13.654 1.00 90.00 335 ASN A O 1
ATOM 2696 N N . GLY A 1 336 ? -10.673 -9.535 14.831 1.00 87.38 336 GLY A N 1
ATOM 2697 C CA . GLY A 1 336 ? -9.910 -8.284 14.699 1.00 87.38 336 GLY A CA 1
ATOM 2698 C C . GLY A 1 336 ? -8.459 -8.399 15.181 1.00 87.38 336 GLY A C 1
ATOM 2699 O O . GLY A 1 336 ? -7.542 -7.958 14.492 1.00 87.38 336 GLY A O 1
ATOM 2700 N N . VAL A 1 337 ? -8.232 -9.056 16.323 1.00 87.75 337 VAL A N 1
ATOM 2701 C CA . VAL A 1 337 ? -6.893 -9.208 16.919 1.00 87.75 337 VAL A CA 1
ATOM 2702 C C . VAL A 1 337 ? -6.012 -10.159 16.115 1.00 87.75 337 VAL A C 1
ATOM 2704 O O . VAL A 1 337 ? -4.847 -9.844 15.876 1.00 87.75 337 VAL A O 1
ATOM 2707 N N . ALA A 1 338 ? -6.542 -11.295 15.658 1.00 88.25 338 ALA A N 1
ATOM 2708 C CA . ALA A 1 338 ? -5.798 -12.230 14.820 1.00 88.25 338 ALA A CA 1
ATOM 2709 C C . ALA A 1 338 ? -5.488 -11.616 13.450 1.00 88.25 338 ALA A C 1
ATOM 2711 O O . ALA A 1 338 ? -4.356 -11.714 12.984 1.00 88.25 338 ALA A O 1
ATOM 2712 N N . LEU A 1 339 ? -6.451 -10.916 12.842 1.00 90.56 339 LEU A N 1
ATOM 2713 C CA . LEU A 1 339 ? -6.249 -10.194 11.588 1.00 90.56 339 LEU A CA 1
ATOM 2714 C C . LEU A 1 339 ? -5.155 -9.127 11.734 1.00 90.56 339 LEU A C 1
ATOM 2716 O O . LEU A 1 339 ? -4.240 -9.074 10.913 1.00 90.56 339 LEU A O 1
ATOM 2720 N N . PHE A 1 340 ? -5.198 -8.338 12.812 1.00 87.38 340 PHE A N 1
ATOM 2721 C CA . PHE A 1 340 ? -4.151 -7.373 13.138 1.00 87.38 340 PHE A CA 1
ATOM 2722 C C . PHE A 1 340 ? -2.799 -8.066 13.328 1.00 87.38 340 PHE A C 1
ATOM 2724 O O . PHE A 1 340 ? -1.805 -7.645 12.742 1.00 87.38 340 PHE A O 1
ATOM 2731 N N . SER A 1 341 ? -2.742 -9.152 14.101 1.00 86.25 341 SER A N 1
ATOM 2732 C CA . SER A 1 341 ? -1.499 -9.875 14.377 1.00 86.25 341 SER A CA 1
ATOM 2733 C C . SER A 1 341 ? -0.884 -10.475 13.116 1.00 86.25 341 SER A C 1
ATOM 2735 O O . SER A 1 341 ? 0.331 -10.452 12.978 1.00 86.25 341 SER A O 1
ATOM 2737 N N . VAL A 1 342 ? -1.683 -11.006 12.193 1.00 84.88 342 VAL A N 1
ATOM 2738 C CA . VAL A 1 342 ? -1.162 -11.615 10.963 1.00 84.88 342 VAL A CA 1
ATOM 2739 C C . VAL A 1 342 ? -0.744 -10.539 9.959 1.00 84.88 342 VAL A C 1
ATOM 2741 O O . VAL A 1 342 ? 0.331 -10.629 9.373 1.00 84.88 342 VAL A O 1
ATOM 2744 N N . ALA A 1 343 ? -1.526 -9.467 9.815 1.00 77.25 343 ALA A N 1
ATOM 2745 C CA . ALA A 1 343 ? -1.216 -8.390 8.876 1.00 77.25 343 ALA A CA 1
ATOM 2746 C C . ALA A 1 343 ? -0.089 -7.452 9.347 1.00 77.25 343 ALA A C 1
ATOM 2748 O O . ALA A 1 343 ? 0.560 -6.807 8.523 1.00 77.25 343 ALA A O 1
ATOM 2749 N N . THR A 1 344 ? 0.145 -7.352 10.661 1.00 74.94 344 THR A N 1
ATOM 2750 C CA . THR A 1 344 ? 1.155 -6.445 11.242 1.00 74.94 344 THR A CA 1
ATOM 2751 C C . THR A 1 344 ? 2.309 -7.162 11.947 1.00 74.94 344 THR A C 1
ATOM 2753 O O . THR A 1 344 ? 3.382 -6.580 12.085 1.00 74.94 344 THR A O 1
ATOM 2756 N N . GLY A 1 345 ? 2.148 -8.428 12.343 1.00 61.16 345 GLY A N 1
ATOM 2757 C CA . GLY A 1 345 ? 3.130 -9.180 13.137 1.00 61.16 345 GLY A CA 1
ATOM 2758 C C . GLY A 1 345 ? 4.403 -9.585 12.394 1.00 61.16 345 GLY A C 1
ATOM 2759 O O . GLY A 1 345 ? 5.393 -9.914 13.039 1.00 61.16 345 GLY A O 1
ATOM 2760 N N . GLY A 1 346 ? 4.426 -9.500 11.060 1.00 55.12 346 GLY A N 1
ATOM 2761 C CA . GLY A 1 346 ? 5.647 -9.665 10.261 1.00 55.12 346 GLY A CA 1
ATOM 2762 C C . GLY A 1 346 ? 6.518 -8.404 10.159 1.00 55.12 346 GLY A C 1
ATOM 2763 O O . GLY A 1 346 ? 7.590 -8.447 9.560 1.00 55.12 346 GLY A O 1
ATOM 2764 N N . ARG A 1 347 ? 6.078 -7.262 10.709 1.00 51.25 347 ARG A N 1
ATOM 2765 C CA . ARG A 1 347 ? 6.701 -5.952 10.467 1.00 51.25 347 ARG A CA 1
ATOM 2766 C C . ARG A 1 347 ? 7.517 -5.483 11.663 1.00 51.25 347 ARG A C 1
ATOM 2768 O O . ARG A 1 347 ? 7.025 -4.786 12.546 1.00 51.25 347 ARG A O 1
ATOM 2775 N N . GLY A 1 348 ? 8.808 -5.810 11.653 1.00 35.66 348 GLY A N 1
ATOM 2776 C CA . GLY A 1 348 ? 9.798 -5.036 12.402 1.00 35.66 348 GLY A CA 1
ATOM 2777 C C . GLY A 1 348 ? 9.887 -3.583 11.881 1.00 35.66 348 GLY A C 1
ATOM 2778 O O . GLY A 1 348 ? 9.409 -3.296 10.779 1.00 35.66 348 GLY A O 1
ATOM 2779 N N . PRO A 1 349 ? 10.537 -2.654 12.612 1.00 33.28 349 PRO A N 1
ATOM 2780 C CA . PRO A 1 349 ? 10.562 -1.213 12.309 1.00 33.28 349 PRO A CA 1
ATOM 2781 C C . PRO A 1 349 ? 11.294 -0.798 11.009 1.00 33.28 349 PRO A C 1
ATOM 2783 O O . PRO A 1 349 ? 11.631 0.367 10.835 1.00 33.28 349 PRO A O 1
ATOM 2786 N N . SER A 1 350 ? 11.553 -1.720 10.077 1.00 34.47 350 SER A N 1
ATOM 2787 C CA . SER A 1 350 ? 12.196 -1.461 8.777 1.00 34.47 350 SER A CA 1
ATOM 2788 C C . SER A 1 350 ? 11.311 -1.768 7.563 1.00 34.47 350 SER A C 1
ATOM 2790 O O . SER A 1 350 ? 11.794 -1.726 6.436 1.00 34.47 350 SER A O 1
ATOM 2792 N N . SER A 1 351 ? 10.005 -1.997 7.748 1.00 40.16 351 SER A N 1
ATOM 2793 C CA . SER A 1 351 ? 9.065 -2.329 6.657 1.00 40.16 351 SER A CA 1
ATOM 2794 C C . SER A 1 351 ? 8.823 -1.207 5.626 1.00 40.16 351 SER A C 1
ATOM 2796 O O . SER A 1 351 ? 8.034 -1.388 4.704 1.00 40.16 351 SER A O 1
ATOM 2798 N N . SER A 1 352 ? 9.521 -0.071 5.721 1.00 37.31 352 SER A N 1
ATOM 2799 C CA . SER A 1 352 ? 9.659 0.887 4.612 1.00 37.31 352 SER A CA 1
ATOM 2800 C C . SER A 1 352 ? 10.576 0.372 3.488 1.00 37.31 352 SER A C 1
ATOM 2802 O O . SER A 1 352 ? 10.773 1.068 2.497 1.00 37.31 352 SER A O 1
ATOM 2804 N N . ARG A 1 353 ? 11.157 -0.827 3.635 1.00 49.94 353 ARG A N 1
ATOM 2805 C CA . ARG A 1 353 ? 12.125 -1.433 2.712 1.00 49.94 353 ARG A CA 1
ATOM 2806 C C . ARG A 1 353 ? 11.577 -2.748 2.146 1.00 49.94 353 ARG A C 1
ATOM 2808 O O . ARG A 1 353 ? 12.106 -3.818 2.412 1.00 49.94 353 ARG A O 1
ATOM 2815 N N . ALA A 1 354 ? 10.503 -2.671 1.361 1.00 45.06 354 ALA A N 1
ATOM 2816 C CA . ALA A 1 354 ? 9.837 -3.820 0.719 1.00 45.06 354 ALA A CA 1
ATOM 2817 C C . ALA A 1 354 ? 10.687 -4.562 -0.349 1.00 45.06 354 ALA A C 1
ATOM 2819 O O . ALA A 1 354 ? 10.167 -5.375 -1.100 1.00 45.06 354 ALA A O 1
ATOM 2820 N N . TRP A 1 355 ? 11.984 -4.259 -0.452 1.00 47.28 355 TRP A N 1
ATOM 2821 C CA . TRP A 1 355 ? 12.854 -4.666 -1.560 1.00 47.28 355 TRP A CA 1
ATOM 2822 C C . TRP A 1 355 ? 14.025 -5.546 -1.083 1.00 47.28 355 TRP A C 1
ATOM 2824 O O . TRP A 1 355 ? 14.904 -5.872 -1.871 1.00 47.28 355 TRP A O 1
ATOM 2834 N N . ASP A 1 356 ? 14.050 -5.919 0.204 1.00 35.69 356 ASP A N 1
ATOM 2835 C CA . ASP A 1 356 ? 15.182 -6.606 0.855 1.00 35.69 356 ASP A CA 1
ATOM 2836 C C . ASP A 1 356 ? 15.005 -8.137 0.982 1.00 35.69 356 ASP A C 1
ATOM 2838 O O . ASP A 1 356 ? 15.718 -8.805 1.731 1.00 35.69 356 ASP A O 1
ATOM 2842 N N . ALA A 1 357 ? 14.062 -8.736 0.245 1.00 40.03 357 ALA A N 1
ATOM 2843 C CA . ALA A 1 357 ? 13.889 -10.188 0.228 1.00 40.03 357 ALA A CA 1
ATOM 2844 C C . ALA A 1 357 ? 14.767 -10.827 -0.862 1.00 40.03 357 ALA A C 1
ATOM 2846 O O . ALA A 1 357 ? 14.396 -10.934 -2.029 1.00 40.03 357 ALA A O 1
ATOM 2847 N N . SER A 1 358 ? 15.961 -11.261 -0.458 1.00 35.66 358 SER A N 1
ATOM 2848 C CA . SER A 1 358 ? 16.860 -12.074 -1.279 1.00 35.66 358 SER A CA 1
ATOM 2849 C C . SER A 1 358 ? 16.287 -13.483 -1.483 1.00 35.66 358 SER A C 1
ATOM 2851 O O . SER A 1 358 ? 16.528 -14.371 -0.669 1.00 35.66 358 SER A O 1
ATOM 2853 N N . SER A 1 359 ? 15.569 -13.708 -2.586 1.00 36.94 359 SER A N 1
ATOM 2854 C CA . SER A 1 359 ? 15.253 -15.057 -3.079 1.00 36.94 359 SER A CA 1
ATOM 2855 C C . SER A 1 359 ? 16.268 -15.477 -4.145 1.00 36.94 359 SER A C 1
ATOM 2857 O O . SER A 1 359 ? 16.538 -14.752 -5.102 1.00 36.94 359 SER A O 1
ATOM 2859 N N . ALA A 1 360 ? 16.857 -16.663 -3.971 1.00 38.81 360 ALA A N 1
ATOM 2860 C CA . ALA A 1 360 ?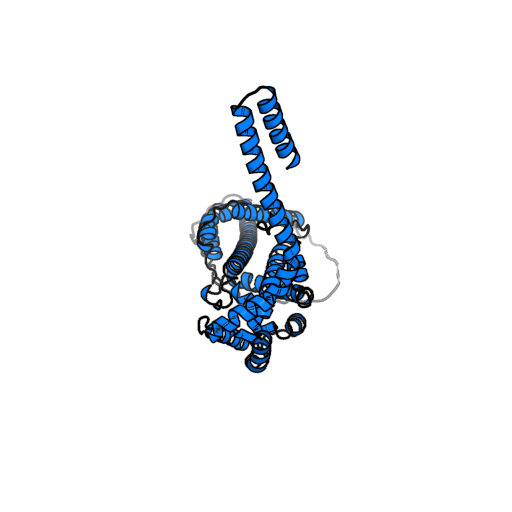 17.942 -17.205 -4.798 1.00 38.81 360 ALA A CA 1
ATOM 2861 C C . ALA A 1 360 ? 17.527 -17.584 -6.237 1.00 38.81 360 ALA A C 1
ATOM 2863 O O . ALA A 1 360 ? 18.381 -17.934 -7.057 1.00 38.81 360 ALA A O 1
ATOM 2864 N N . ASP A 1 361 ? 16.242 -17.470 -6.572 1.00 36.75 361 ASP A N 1
ATOM 2865 C CA . ASP A 1 361 ? 15.708 -17.783 -7.890 1.00 36.75 361 ASP A CA 1
ATOM 2866 C C . ASP A 1 361 ? 15.223 -16.520 -8.616 1.00 36.75 361 ASP A C 1
ATOM 2868 O O . ASP A 1 361 ? 14.643 -15.609 -8.032 1.00 36.75 361 ASP A O 1
ATOM 2872 N N . GLY A 1 362 ? 15.511 -16.428 -9.915 1.00 42.19 362 GLY A N 1
ATOM 2873 C CA . GLY A 1 362 ? 15.234 -15.240 -10.727 1.00 42.19 362 GLY A CA 1
ATOM 2874 C C . GLY A 1 362 ? 13.750 -14.896 -10.873 1.00 42.19 362 GLY A C 1
ATOM 2875 O O . GLY A 1 362 ? 13.466 -13.793 -11.323 1.00 42.19 362 GLY A O 1
ATOM 2876 N N . SER A 1 363 ? 12.850 -15.799 -10.472 1.00 40.66 363 SER A N 1
ATOM 2877 C CA . SER A 1 363 ? 11.392 -15.637 -10.494 1.00 40.66 363 SER A CA 1
ATOM 2878 C C . SER A 1 363 ? 10.811 -14.969 -9.234 1.00 40.66 363 SER A C 1
ATOM 2880 O O . SER A 1 363 ? 9.712 -14.432 -9.285 1.00 40.66 363 SER A O 1
ATOM 2882 N N . GLY A 1 364 ? 11.558 -14.929 -8.121 1.00 48.19 364 GLY A N 1
ATOM 2883 C CA . GLY A 1 364 ? 11.090 -14.403 -6.827 1.00 48.19 364 GLY A CA 1
ATOM 2884 C C . GLY A 1 364 ? 11.244 -12.887 -6.632 1.00 48.19 364 GLY A C 1
ATOM 2885 O O . GLY A 1 364 ? 11.037 -12.393 -5.527 1.00 48.19 364 GLY A O 1
ATOM 2886 N N . ARG A 1 365 ? 11.674 -12.153 -7.669 1.00 53.25 365 ARG A N 1
ATOM 2887 C CA . ARG A 1 365 ? 12.105 -10.739 -7.585 1.00 53.25 365 ARG A CA 1
ATOM 2888 C C . ARG A 1 365 ? 10.942 -9.768 -7.418 1.00 53.25 365 ARG A C 1
ATOM 2890 O O . ARG A 1 365 ? 11.019 -8.858 -6.600 1.00 53.25 365 ARG A O 1
ATOM 2897 N N . ASP A 1 366 ? 9.863 -10.027 -8.143 1.00 55.25 366 ASP A N 1
ATOM 2898 C CA . ASP A 1 366 ? 8.616 -9.278 -8.031 1.00 55.25 366 ASP A CA 1
ATOM 2899 C C . ASP A 1 366 ? 7.689 -9.897 -6.976 1.00 55.25 366 ASP A C 1
ATOM 2901 O O . ASP A 1 366 ? 6.720 -9.263 -6.558 1.00 55.25 366 ASP A O 1
ATOM 2905 N N . ASP A 1 367 ? 7.964 -11.144 -6.569 1.00 60.31 367 ASP A N 1
ATOM 2906 C CA . ASP A 1 367 ? 7.113 -12.005 -5.736 1.00 60.31 367 ASP A CA 1
ATOM 2907 C C . ASP A 1 367 ? 6.847 -11.393 -4.360 1.00 60.31 367 ASP A C 1
ATOM 2909 O O . ASP A 1 367 ? 5.709 -11.070 -4.023 1.00 60.31 367 ASP A O 1
ATOM 2913 N N . ALA A 1 368 ? 7.914 -11.063 -3.633 1.00 65.31 368 ALA A N 1
ATOM 2914 C CA . ALA A 1 368 ? 7.815 -10.526 -2.278 1.00 65.31 368 ALA A CA 1
ATOM 2915 C C . ALA A 1 368 ? 7.115 -9.152 -2.195 1.00 65.31 368 ALA A C 1
ATOM 2917 O O . ALA A 1 368 ? 6.390 -8.882 -1.235 1.00 65.31 368 ALA A O 1
ATOM 2918 N N . GLY A 1 369 ? 7.310 -8.278 -3.190 1.00 80.44 369 GLY A N 1
ATOM 2919 C CA . GLY A 1 369 ? 6.724 -6.932 -3.190 1.00 80.44 369 GLY A CA 1
ATOM 2920 C C . GLY A 1 369 ? 5.206 -6.953 -3.380 1.00 80.44 369 GLY A C 1
ATOM 2921 O O . GLY A 1 369 ? 4.468 -6.273 -2.663 1.00 80.44 369 GLY A O 1
ATOM 2922 N N . VAL A 1 370 ? 4.722 -7.774 -4.314 1.00 88.00 370 VAL A N 1
ATOM 2923 C CA . VAL A 1 370 ? 3.281 -7.927 -4.564 1.00 88.00 370 VAL A CA 1
ATOM 2924 C C . VAL A 1 370 ? 2.600 -8.685 -3.432 1.00 88.00 370 VAL A C 1
ATOM 2926 O O . VAL A 1 370 ? 1.491 -8.313 -3.056 1.00 88.00 370 VAL A O 1
ATOM 2929 N N . GLU A 1 371 ? 3.258 -9.677 -2.829 1.00 88.81 371 GLU A N 1
ATOM 2930 C CA . GLU A 1 371 ? 2.713 -10.381 -1.665 1.00 88.81 371 GLU A CA 1
ATOM 2931 C C . GLU A 1 371 ? 2.516 -9.454 -0.450 1.00 88.81 371 GLU A C 1
ATOM 2933 O O . GLU A 1 371 ? 1.507 -9.570 0.261 1.00 88.81 371 GLU A O 1
ATOM 2938 N N . ASP A 1 372 ? 3.429 -8.501 -0.214 1.00 88.06 372 ASP A N 1
ATOM 2939 C CA . ASP A 1 372 ? 3.249 -7.478 0.827 1.00 88.06 372 ASP A CA 1
ATOM 2940 C C . ASP A 1 372 ? 2.079 -6.540 0.496 1.00 88.06 372 ASP A C 1
ATOM 2942 O O . ASP A 1 372 ? 1.219 -6.292 1.351 1.00 88.06 372 ASP A O 1
ATOM 2946 N N . MET A 1 373 ? 1.992 -6.068 -0.755 1.00 92.75 373 MET A N 1
ATOM 2947 C CA . MET A 1 373 ? 0.860 -5.256 -1.213 1.00 92.75 373 MET A CA 1
ATOM 2948 C C . MET A 1 373 ? -0.467 -6.002 -1.038 1.00 92.75 373 MET A C 1
ATOM 2950 O O . MET A 1 373 ? -1.411 -5.431 -0.490 1.00 92.75 373 MET A O 1
ATOM 2954 N N . ALA A 1 374 ? -0.528 -7.285 -1.410 1.00 93.75 374 ALA A N 1
ATOM 2955 C CA . ALA A 1 374 ? -1.699 -8.141 -1.234 1.00 93.75 374 ALA A CA 1
ATOM 2956 C C . ALA A 1 374 ? -2.082 -8.272 0.243 1.00 93.75 374 ALA A C 1
ATOM 2958 O O . ALA A 1 374 ? -3.254 -8.162 0.590 1.00 93.75 374 ALA A O 1
ATOM 2959 N N . THR A 1 375 ? -1.100 -8.454 1.128 1.00 92.50 375 THR A N 1
ATOM 2960 C CA . THR A 1 375 ? -1.319 -8.573 2.577 1.00 92.50 375 THR A CA 1
ATOM 2961 C C . THR A 1 375 ? -1.925 -7.299 3.163 1.00 92.50 375 THR A C 1
ATOM 2963 O O . THR A 1 375 ? -2.910 -7.356 3.904 1.00 92.50 375 THR A O 1
ATOM 2966 N N . ARG A 1 376 ? -1.379 -6.134 2.797 1.00 93.50 376 ARG A N 1
ATOM 2967 C CA . ARG A 1 376 ? -1.897 -4.823 3.222 1.00 93.50 376 ARG A CA 1
ATOM 2968 C C . ARG A 1 376 ? -3.290 -4.556 2.676 1.00 93.50 376 ARG A C 1
ATOM 2970 O O . ARG A 1 376 ? -4.141 -4.063 3.412 1.00 93.50 376 ARG A O 1
ATOM 2977 N N . LEU A 1 377 ? -3.505 -4.868 1.400 1.00 95.00 377 LEU A N 1
ATOM 2978 C CA . LEU A 1 377 ? -4.773 -4.649 0.716 1.00 95.00 377 LEU A CA 1
ATOM 2979 C C . LEU A 1 377 ? -5.866 -5.575 1.258 1.00 95.00 377 LEU A C 1
ATOM 2981 O O . LEU A 1 377 ? -6.988 -5.122 1.455 1.00 95.00 377 LEU A O 1
ATOM 2985 N N . ALA A 1 378 ? -5.535 -6.830 1.579 1.00 94.56 378 ALA A N 1
ATOM 2986 C CA . ALA A 1 378 ? -6.438 -7.765 2.248 1.00 94.56 378 ALA A CA 1
ATOM 2987 C C . ALA A 1 378 ? -6.863 -7.227 3.616 1.00 94.56 378 ALA A C 1
ATOM 2989 O O . ALA A 1 378 ? -8.052 -7.156 3.913 1.00 94.56 378 ALA A O 1
ATOM 2990 N N . HIS A 1 379 ? -5.899 -6.802 4.436 1.00 93.50 379 HIS A N 1
ATOM 2991 C CA . HIS A 1 379 ? -6.179 -6.238 5.754 1.00 93.50 379 HIS A CA 1
ATOM 2992 C C . HIS A 1 379 ? -7.091 -5.006 5.668 1.00 93.50 379 HIS A C 1
ATOM 2994 O O . HIS A 1 379 ? -8.118 -4.950 6.342 1.00 93.50 379 HIS A O 1
ATOM 3000 N N . LEU A 1 380 ? -6.740 -4.051 4.801 1.00 94.31 380 LEU A N 1
ATOM 3001 C CA . LEU A 1 380 ? -7.519 -2.837 4.561 1.00 94.31 380 LEU A CA 1
ATOM 3002 C C . LEU A 1 380 ? -8.929 -3.172 4.068 1.00 94.31 380 LEU A C 1
ATOM 3004 O O . LEU A 1 380 ? -9.913 -2.728 4.652 1.00 94.31 380 LEU A O 1
ATOM 3008 N N . GLY A 1 381 ? -9.035 -3.990 3.021 1.00 94.81 381 GLY A N 1
ATOM 3009 C CA . GLY A 1 381 ? -10.306 -4.324 2.392 1.00 94.81 381 GLY A CA 1
ATOM 3010 C C . GLY A 1 381 ? -11.245 -5.106 3.307 1.00 94.81 381 GLY A C 1
ATOM 3011 O O . GLY A 1 381 ? -12.438 -4.819 3.326 1.00 94.81 381 GLY A O 1
ATOM 3012 N N . ILE A 1 382 ? -10.730 -6.043 4.114 1.00 94.69 382 ILE A N 1
ATOM 3013 C CA . ILE A 1 382 ? -11.548 -6.792 5.081 1.00 94.69 382 ILE A CA 1
ATOM 3014 C C . ILE A 1 382 ? -12.118 -5.856 6.147 1.00 94.69 382 ILE A C 1
ATOM 3016 O O . ILE A 1 382 ? -13.311 -5.933 6.443 1.00 94.69 382 ILE A O 1
ATOM 3020 N N . LEU A 1 383 ? -11.289 -4.986 6.734 1.00 93.88 383 LEU A N 1
ATOM 3021 C CA . LEU A 1 383 ? -11.752 -4.041 7.754 1.00 93.88 383 LEU A CA 1
ATOM 3022 C C . LEU A 1 383 ? -12.768 -3.058 7.175 1.00 93.88 383 LEU A C 1
ATOM 3024 O O . LEU A 1 383 ? -13.838 -2.876 7.753 1.00 93.88 383 LEU A O 1
ATOM 3028 N N . HIS A 1 384 ? -12.479 -2.513 5.993 1.00 95.31 384 HIS A N 1
ATOM 3029 C CA . HIS A 1 384 ? -13.388 -1.612 5.297 1.00 95.31 384 HIS A CA 1
ATOM 3030 C C . HIS A 1 384 ? -14.734 -2.273 5.010 1.00 95.31 384 HIS A C 1
ATOM 3032 O O . HIS A 1 384 ? -15.779 -1.704 5.312 1.00 95.31 384 HIS A O 1
ATOM 3038 N N . TRP A 1 385 ? -14.723 -3.499 4.478 1.00 94.88 385 TRP A N 1
ATOM 3039 C CA . TRP A 1 385 ? -15.948 -4.247 4.208 1.00 94.88 385 TRP A CA 1
ATOM 3040 C C . TRP A 1 385 ? -16.752 -4.489 5.488 1.00 94.88 385 TRP A C 1
ATOM 3042 O O . TRP A 1 385 ? -17.956 -4.254 5.509 1.00 94.88 385 TRP A O 1
ATOM 3052 N N . ARG A 1 386 ? -16.097 -4.886 6.587 1.00 93.81 386 ARG A N 1
ATOM 3053 C CA . ARG A 1 386 ? -16.769 -5.109 7.878 1.00 93.81 386 ARG A CA 1
ATOM 3054 C C . ARG A 1 386 ? -17.469 -3.856 8.403 1.00 93.81 386 ARG A C 1
ATOM 3056 O O . ARG A 1 386 ? -18.550 -3.979 8.970 1.00 93.81 386 ARG A O 1
ATOM 3063 N N . VAL A 1 387 ? -16.895 -2.670 8.211 1.00 94.06 387 VAL A N 1
ATOM 3064 C CA . VAL A 1 387 ? -17.504 -1.407 8.659 1.00 94.06 387 VAL A CA 1
ATOM 3065 C C . VAL A 1 387 ? -18.587 -0.929 7.689 1.00 94.06 387 VAL A C 1
ATOM 3067 O O . VAL A 1 387 ? -19.696 -0.603 8.110 1.00 94.06 387 VAL A O 1
ATOM 3070 N N . TRP A 1 388 ? -18.286 -0.895 6.391 1.00 95.00 388 TRP A N 1
ATOM 3071 C CA . TRP A 1 388 ? -19.076 -0.152 5.409 1.00 95.00 388 TRP A CA 1
ATOM 3072 C C . TRP A 1 388 ? -20.043 -0.988 4.581 1.00 95.00 388 TRP A C 1
ATOM 3074 O O . TRP A 1 388 ? -20.949 -0.400 3.994 1.00 95.00 388 TRP A O 1
ATOM 3084 N N . ALA A 1 389 ? -19.913 -2.319 4.531 1.00 93.56 389 ALA A N 1
ATOM 3085 C CA . ALA A 1 389 ? -20.766 -3.148 3.674 1.00 93.56 389 ALA A CA 1
ATOM 3086 C C . ALA A 1 389 ? -22.255 -2.879 3.911 1.00 93.56 389 ALA A C 1
ATOM 3088 O O . ALA A 1 389 ? -22.974 -2.565 2.967 1.00 93.56 389 ALA A O 1
ATOM 3089 N N . GLN A 1 390 ? -22.693 -2.892 5.170 1.00 91.12 390 GLN A N 1
ATOM 3090 C CA . GLN A 1 390 ? -24.097 -2.652 5.522 1.00 91.12 390 GLN A CA 1
ATOM 3091 C C . GLN A 1 390 ? -24.499 -1.172 5.465 1.00 91.12 390 GLN A C 1
ATOM 3093 O O . GLN A 1 390 ? -25.668 -0.856 5.276 1.00 91.12 390 GLN A O 1
ATOM 3098 N N . LEU A 1 391 ? -23.539 -0.254 5.608 1.00 91.38 391 LEU A N 1
ATOM 3099 C CA . LEU A 1 391 ? -23.802 1.188 5.632 1.00 91.38 391 LEU A CA 1
ATOM 3100 C C . LEU A 1 391 ? -23.855 1.816 4.232 1.00 91.38 391 LEU A C 1
ATOM 3102 O O . LEU A 1 391 ? -24.529 2.828 4.041 1.00 91.38 391 LEU A O 1
ATOM 3106 N N . ALA A 1 392 ? -23.105 1.266 3.274 1.00 90.94 392 ALA A N 1
ATOM 3107 C CA . ALA A 1 392 ? -22.852 1.907 1.987 1.00 90.94 392 ALA A CA 1
ATOM 3108 C C . ALA A 1 392 ? -22.955 0.982 0.766 1.00 90.94 392 ALA A C 1
ATOM 3110 O O . ALA A 1 392 ? -23.059 1.511 -0.334 1.00 90.94 392 ALA A O 1
ATOM 3111 N N . TYR A 1 393 ? -22.924 -0.349 0.897 1.00 91.06 393 TYR A N 1
ATOM 3112 C CA . TYR A 1 393 ? -22.881 -1.245 -0.275 1.00 91.06 393 TYR A CA 1
ATOM 3113 C C . TYR A 1 393 ? -24.084 -2.193 -0.375 1.00 91.06 393 TYR A C 1
ATOM 3115 O O . TYR A 1 393 ? -24.526 -2.492 -1.481 1.00 91.06 393 TYR A O 1
ATOM 3123 N N . ALA A 1 394 ? -24.671 -2.615 0.747 1.00 83.06 394 ALA A N 1
ATOM 3124 C CA . ALA A 1 394 ? -25.874 -3.439 0.772 1.00 83.06 394 ALA A CA 1
ATOM 3125 C C . ALA A 1 394 ? -27.122 -2.598 0.446 1.00 83.06 394 ALA A C 1
ATOM 3127 O O . ALA A 1 394 ? -27.380 -1.567 1.065 1.00 83.06 394 ALA A O 1
ATOM 3128 N N . GLY A 1 395 ? -27.898 -3.029 -0.553 1.00 61.19 395 GLY A N 1
ATOM 3129 C CA . GLY A 1 395 ? -29.045 -2.275 -1.069 1.00 61.19 395 GLY A CA 1
ATOM 3130 C C . GLY A 1 395 ? -30.310 -2.311 -0.203 1.00 61.19 395 GLY A C 1
ATOM 3131 O O . GLY A 1 395 ? -31.104 -1.379 -0.306 1.00 61.19 395 GLY A O 1
ATOM 3132 N N . GLU A 1 396 ? -30.499 -3.343 0.632 1.00 51.06 396 GLU A N 1
ATOM 3133 C CA . GLU A 1 396 ? -31.792 -3.622 1.300 1.00 51.06 396 GLU A CA 1
ATOM 3134 C C . GLU A 1 396 ? -31.690 -4.136 2.756 1.00 51.06 396 GLU A C 1
ATOM 3136 O O . GLU A 1 396 ? -32.693 -4.165 3.462 1.00 51.06 396 GLU A O 1
ATOM 3141 N N . ALA A 1 397 ? -30.497 -4.476 3.261 1.00 46.22 397 ALA A N 1
ATOM 3142 C CA . ALA A 1 397 ? -30.299 -4.971 4.637 1.00 46.22 397 ALA A CA 1
ATOM 3143 C C . ALA A 1 397 ? -30.254 -3.859 5.707 1.00 46.22 397 ALA A C 1
ATOM 3145 O O . ALA A 1 397 ? -30.073 -4.126 6.897 1.00 46.22 397 ALA A O 1
ATOM 3146 N N . THR A 1 398 ? -30.428 -2.599 5.299 1.00 51.66 398 THR A N 1
ATOM 3147 C CA . THR A 1 398 ? -30.409 -1.450 6.207 1.00 51.66 398 THR A CA 1
ATOM 3148 C C . THR A 1 398 ? -31.545 -1.496 7.219 1.00 51.66 398 THR A C 1
ATOM 3150 O O . THR A 1 398 ? -31.331 -1.036 8.325 1.00 51.66 398 THR A O 1
ATOM 3153 N N . GLY A 1 399 ? -32.709 -2.081 6.909 1.00 53.06 399 GLY A N 1
ATOM 3154 C CA . GLY A 1 399 ? -33.849 -2.125 7.840 1.00 53.06 399 GLY A CA 1
ATOM 3155 C C . GLY A 1 399 ? -33.589 -2.953 9.105 1.00 53.06 399 GLY A C 1
ATOM 3156 O O . GLY A 1 399 ? -33.822 -2.475 10.215 1.00 53.06 399 GLY A O 1
ATOM 3157 N N . ASP A 1 400 ? -33.040 -4.159 8.948 1.00 56.12 400 ASP A N 1
ATOM 3158 C CA . ASP A 1 400 ? -32.730 -5.050 10.075 1.00 56.12 400 ASP A CA 1
ATOM 3159 C C . ASP A 1 400 ? -31.492 -4.560 10.844 1.00 56.12 400 ASP A C 1
ATOM 3161 O O . ASP A 1 400 ? -31.491 -4.522 12.073 1.00 56.12 400 ASP A O 1
ATOM 3165 N N . PHE A 1 401 ? -30.471 -4.070 10.130 1.00 61.53 401 PHE A N 1
ATOM 3166 C CA . PHE A 1 401 ? -29.284 -3.471 10.746 1.00 61.53 401 PHE A CA 1
ATOM 3167 C C . PHE A 1 401 ? -29.607 -2.162 11.490 1.00 61.53 401 PHE A C 1
ATOM 3169 O O . PHE A 1 401 ? -29.072 -1.908 12.568 1.00 61.53 401 PHE A O 1
ATOM 3176 N N . GLU A 1 402 ? -30.510 -1.332 10.956 1.00 59.78 402 GLU A N 1
ATOM 3177 C CA . GLU A 1 402 ? -31.045 -0.151 11.642 1.00 59.78 402 GLU A CA 1
ATOM 3178 C C . GLU A 1 402 ? -31.791 -0.547 12.918 1.00 59.78 402 GLU A C 1
ATOM 3180 O O . GLU A 1 402 ? -31.618 0.120 13.938 1.00 59.78 402 GLU A O 1
ATOM 3185 N N . CYS A 1 403 ? -32.574 -1.632 12.887 1.00 60.09 403 CYS A N 1
ATOM 3186 C CA . CYS A 1 403 ? -33.300 -2.141 14.049 1.00 60.09 403 CYS A CA 1
ATOM 3187 C C . CYS A 1 403 ? -32.345 -2.655 15.142 1.00 60.09 403 CYS A C 1
ATOM 3189 O O . CYS A 1 403 ? -32.467 -2.253 16.302 1.00 60.09 403 CYS A O 1
ATOM 3191 N N . ASP A 1 404 ? -31.329 -3.444 14.785 1.00 62.06 404 ASP A N 1
ATOM 3192 C CA . ASP A 1 404 ? -30.309 -3.950 15.718 1.00 62.06 404 ASP A CA 1
ATOM 3193 C C . ASP A 1 404 ? -29.447 -2.825 16.317 1.00 62.06 404 ASP A C 1
ATOM 3195 O O . ASP A 1 404 ? -29.084 -2.846 17.500 1.00 62.06 404 ASP A O 1
ATOM 3199 N N . MET A 1 405 ? -29.136 -1.799 15.523 1.00 67.12 405 MET A N 1
ATOM 3200 C CA . MET A 1 405 ? -28.346 -0.646 15.970 1.00 67.12 405 MET A CA 1
ATOM 3201 C C . MET A 1 405 ? -29.153 0.344 16.810 1.00 67.12 405 MET A C 1
ATOM 3203 O O . MET A 1 405 ? -28.566 1.061 17.623 1.00 67.12 405 MET A O 1
ATOM 3207 N N . GLN A 1 406 ? -30.475 0.394 16.636 1.00 59.22 406 GLN A N 1
ATOM 3208 C CA . GLN A 1 406 ? -31.389 1.131 17.514 1.00 59.22 406 GLN A CA 1
ATOM 3209 C C . GLN A 1 406 ? -31.641 0.373 18.823 1.00 59.22 406 GLN A C 1
ATOM 3211 O O . GLN A 1 406 ? -31.670 0.991 19.884 1.00 59.22 406 GLN A O 1
ATOM 3216 N N . SER A 1 407 ? -31.735 -0.957 18.771 1.00 59.59 407 SER A N 1
ATOM 3217 C CA . SER A 1 407 ? -31.923 -1.818 19.948 1.00 59.59 407 SER A CA 1
ATOM 3218 C C . SER A 1 407 ? -30.716 -1.790 20.892 1.00 59.59 407 SER A C 1
ATOM 3220 O O . SER A 1 407 ? -30.885 -1.791 22.103 1.00 59.59 407 SER A O 1
ATOM 3222 N N . ASN A 1 408 ? -29.499 -1.683 20.345 1.00 55.84 408 ASN A N 1
ATOM 3223 C CA . ASN A 1 408 ? -28.248 -1.558 21.105 1.00 55.84 408 ASN A CA 1
ATOM 3224 C C . ASN A 1 408 ? -27.928 -0.126 21.602 1.00 55.84 408 ASN A C 1
ATOM 3226 O O . ASN A 1 408 ? -26.823 0.116 22.096 1.00 55.84 408 ASN A O 1
ATOM 3230 N N . GLN A 1 409 ? -28.837 0.841 21.416 1.00 51.19 409 GLN A N 1
ATOM 3231 C CA . GLN A 1 409 ? -28.717 2.209 21.951 1.00 51.19 409 GLN A CA 1
ATOM 3232 C C . GLN A 1 409 ? -29.524 2.439 23.241 1.00 51.19 409 GLN A C 1
ATOM 3234 O O . GLN A 1 409 ? -29.379 3.506 23.844 1.00 51.19 409 GLN A O 1
ATOM 3239 N N . ILE A 1 410 ? -30.350 1.468 23.646 1.00 39.25 410 ILE A N 1
ATOM 3240 C CA . ILE A 1 410 ? -31.052 1.411 24.940 1.00 39.25 410 ILE A CA 1
ATOM 3241 C C . ILE A 1 410 ? -30.209 0.560 25.889 1.00 39.25 410 ILE A C 1
ATOM 3243 O O . ILE A 1 410 ? -30.091 0.959 27.070 1.00 39.25 410 ILE A O 1
#

InterPro domains:
  IPR008862 T-complex 11 [PF05794] (1-395)
  IPR008862 T-complex 11 [PTHR12832] (1-395)

pLDDT: mean 77.95, std 22.01, range [29.55, 95.94]

Foldseek 3Di:
DLVVLVVQLVVLCVCCVVVVPVVSNVVSVVSVVVSVVVVVVVVVVVVCVVCVVVCLQCVLVVLLLVVVVCVVVVVDDLVLVQVLLVVLCVVPVVPQDPLLCVLQPPCSSVLLSLLQCLQLLDDVVSDDPLCVVCSVVSVVSNLLLLVLLLLVVLLVLLVVQQVVQLVVVCVVVVDPPDDDDDDDDDDDDDPDDDDPPDDDDDDDDDDDDDDDDDDDDDDDDDPPPPDPPPPPPPPDVVVVLVLSVVLSVVVLVLLVPFDDDPDSLVRQLVCLLVSLVSSVVSHNHDPVCSVVSSVVSNCQSNDCPDPSSVVSSVVLSVVLSVLLSVLSNVQLPDRSVVLCCVLPVVDDPVVVRQQPDDDPDSVCRSVSSSNNSSSSSNSSSSSSCSNPVQPRHDDPCVVVVVVVSVVVVD

Organism: Verticillium longisporum (NCBI:txid100787)

Sequence (410 aa):
MRDEWVDRMYEKLSNGNRNNDMGELVLGMRGLLEVLEAMKLDVANHQIRCLRPVLIEDTVHFEQRFFFKRIQQRRVDVGPAREWYRDAERRYAGTISPAATQSFGETAIFFEALCRLIRPSVYEKEAPNTFVFDEERFLKLRSDMLDAVNLEVCMRLYDELERVSRTVNSLSNGFPSHLEEEPVISRTSSPFDFNFNTPPASGSRPSSLAFSSADSVTSSPRSSLVLPSQAIPTSDPNESQAKARKLYNSLVALIQTSPPTSRHESRWASMAPSLAIQIFRFTNAPSDMLPAFEAKLLAHVTDVHGSLFREVEDHFNARLLTDLQRRMREYRGLNGVALFSVATGGRGPSSSRAWDASSADGSGRDDAGVEDMATRLAHLGILHWRVWAQLAYAGEATGDFECDMQSNQI

Secondary structure (DSSP, 8-state):
--HHHHHHHHHHHHHHHHHT-HHHHHHHHHHHHHHHHHHHHHHHHHHHHHHHHHHHHHHHHHHHHHHHHHHHTTSS--HHHHHHHHHHHHHHTTT--HHHHHHHGGGHHHHHHHHHHT-TTS-GGGS-GGGTTTHHHHHHHHHHHHHHHHHHHHHHHHHHHHHHHHHHHHHHTT---------------------TT---------------------------------------HHHHHHHHHHHHHHHHHHHHHS---SSHHHHHHHHHHHHHHHHHHTS---GGGHHHHHHHHHHHHH-TTSHHHHHHHHHHHHHHHHHHHHHHHHHTT--HHHHHHHHHTT--TTTT-TT----SSTTSTTHHHHHHHHHHHHHHHHHHHHHHIIIII-SSTHHHHHHHHHHTT-

Radius of gyration: 33.53 Å; chains: 1; bounding box: 78×68×113 Å